Protein AF-0000000081272359 (afdb_homodimer)

Nearest PDB structures (foldseek):
  4ofw-assembly1_C  TM=9.952E-01  e=8.991E-30  Arabidopsis thaliana
  3uk7-assembly1_C  TM=9.956E-01  e=1.463E-28  Arabidopsis thaliana
  4ogg-assembly1_B  TM=9.870E-01  e=1.289E-28  Arabidopsis thaliana
  3l18-assembly1_B  TM=9.628E-01  e=2.302E-19  Thermococcus onnurineus NA1
  1oi4-assembly1_A  TM=9.098E-01  e=9.699E-18  Escherichia coli K-12

InterPro domains:
  IPR002818 DJ-1/PfpI [PF01965] (3-184)
  IPR006286 Deglycase PfpI-like [PS51276] (3-187)
  IPR006286 Deglycase PfpI-like [PTHR42733] (2-190)
  IPR006286 Deglycase PfpI-like [TIGR01382] (4-186)
  IPR029062 Class I glutamine amidotransferase-like [G3DSA:3.40.50.880] (1-191)
  IPR029062 Class I glutamine amidotransferase-like [SSF52317] (3-187)

Foldseek 3Di:
DAFEEEEEFAAAFAQLQPPVLCVVSVVLPHHYFYEYPPDAQFDWHWYWHWADDPPPGTDTDTDDTDGGHHYPVPDDLVRGQEYEFGDGCGLVVQLVDVSLLVSLCVCLVVLGAYFYEARSVSNVLSSLNQADEEAEYAPVCCVSSVVSNHHYDDDDQQAWDDDRRYIYHHDSNVCVRRVVVNCVSVVHDDDD/DAFEEEEEFAAAFAQLQPPVLCVVSVVLPHHYFYEYPPDAQFDWHWYWHWADDPPPGTDTDTDDTDGGHHYPVPDDLVRGQEYEFGDGCGLVVQLVDVSLLVSLCVCLVVLGAYFYEARSVSNVLSSLNQADEEAEYAPVCCVSSVVSNHHYDDDDQQAWDDTRRYIYHYDSNVCVRRVVVNCVSVVHDDDD

Radius of gyration: 20.38 Å; Cα contacts (8 Å, |Δi|>4): 996; chains: 2; bounding box: 38×57×43 Å

Secondary structure (DSSP, 8-state):
---EEEEE--TTEEHHHHHHHHHHHHHTT-EEEEE-TT--TT-EEEEEEEE-SSSSS-EEEEEEEEE--S-GGG--GGG-SEEEE--BSHHHHHTT-HHHHHHHHHHHHHT--EEEETTHHHHHHHHT--TT-EE---GGGHHHHHHTT-EE----TT--EEETTEEEESSGGGHHHHHHHHHHHHT-EEE-/---EEEEE--TTEEHHHHHHHHHHHHHTT-EEEEE-TT--TT-EEEEEEEE-SSSSS-EEEEEEEEE--S-GGG--GGG-SEEEE--BSHHHHHTT-HHHHHHHHHHHHHT--EEEETTHHHHHHHHT--TT-EE---GGGHHHHHHTT-EE----TT--EEETTEEEESSGGGHHHHHHHHHHHHT-EEE-

Structure (mmCIF, N/CA/C/O backbone):
data_AF-0000000081272359-model_v1
#
loop_
_entity.id
_entity.type
_entity.pdbx_description
1 polymer 'DJ-1/PfpI family protein'
#
loop_
_atom_site.group_PDB
_atom_site.id
_atom_site.type_symbol
_atom_site.label_atom_id
_atom_site.label_alt_id
_atom_site.label_comp_id
_atom_site.label_asym_id
_atom_site.label_entity_id
_atom_site.label_seq_id
_atom_site.pdbx_PDB_ins_code
_atom_site.Cartn_x
_atom_site.Cartn_y
_atom_site.Cartn_z
_atom_site.occupancy
_atom_site.B_iso_or_equiv
_atom_site.auth_seq_id
_atom_site.auth_comp_id
_atom_site.auth_asym_id
_atom_site.auth_atom_id
_atom_site.pdbx_PDB_model_num
ATOM 1 N N . MET A 1 1 ? -7.152 0.844 -22.047 1 91.81 1 MET A N 1
ATOM 2 C CA . MET A 1 1 ? -8.305 0.863 -21.156 1 91.81 1 MET A CA 1
ATOM 3 C C . MET A 1 1 ? -7.922 0.349 -19.766 1 91.81 1 MET A C 1
ATOM 5 O O . MET A 1 1 ? -7.027 -0.489 -19.641 1 91.81 1 MET A O 1
ATOM 9 N N . ALA A 1 2 ? -8.547 0.846 -18.766 1 96.69 2 ALA A N 1
ATOM 10 C CA . ALA A 1 2 ? -8.375 0.302 -17.406 1 96.69 2 ALA A CA 1
ATOM 11 C C . ALA A 1 2 ? -8.68 -1.193 -17.391 1 96.69 2 ALA A C 1
ATOM 13 O O . ALA A 1 2 ? -9.516 -1.679 -18.141 1 96.69 2 ALA A O 1
ATOM 14 N N . LYS A 1 3 ? -8.023 -1.953 -16.578 1 98.75 3 LYS A N 1
ATOM 15 C CA . LYS A 1 3 ? -8.102 -3.41 -16.547 1 98.75 3 LYS A CA 1
ATOM 16 C C . LYS A 1 3 ? -8.914 -3.887 -15.336 1 98.75 3 LYS A C 1
ATOM 18 O O . LYS A 1 3 ? -9.07 -3.156 -14.359 1 98.75 3 LYS A O 1
ATOM 23 N N . LYS A 1 4 ? -9.5 -5.016 -15.508 1 98.88 4 LYS A N 1
ATOM 24 C CA . LYS A 1 4 ? -10.094 -5.762 -14.406 1 98.88 4 LYS A CA 1
ATOM 25 C C . LYS A 1 4 ? -9.148 -6.859 -13.914 1 98.88 4 LYS A C 1
ATOM 27 O O . LYS A 1 4 ? -8.844 -7.797 -14.664 1 98.88 4 LYS A O 1
ATOM 32 N N . ILE A 1 5 ? -8.703 -6.73 -12.672 1 98.94 5 ILE A N 1
ATOM 33 C CA . ILE A 1 5 ? -7.641 -7.57 -12.125 1 98.94 5 ILE A CA 1
ATOM 34 C C . ILE A 1 5 ? -8.195 -8.438 -10.992 1 98.94 5 ILE A C 1
ATOM 36 O O . ILE A 1 5 ? -8.906 -7.938 -10.117 1 98.94 5 ILE A O 1
ATOM 40 N N . LEU A 1 6 ? -7.961 -9.711 -11.07 1 98.94 6 LEU A N 1
ATOM 41 C CA . LEU A 1 6 ? -8.312 -10.633 -10 1 98.94 6 LEU A CA 1
ATOM 42 C C . LEU A 1 6 ? -7.141 -10.828 -9.047 1 98.94 6 LEU A C 1
ATOM 44 O O . LEU A 1 6 ? -6 -10.992 -9.484 1 98.94 6 LEU A O 1
ATOM 48 N N . MET A 1 7 ? -7.406 -10.75 -7.789 1 99 7 MET A N 1
ATOM 49 C CA . MET A 1 7 ? -6.418 -11.039 -6.754 1 99 7 MET A CA 1
ATOM 50 C C . MET A 1 7 ? -6.855 -12.227 -5.898 1 99 7 MET A C 1
ATOM 52 O O . MET A 1 7 ? -7.961 -12.234 -5.359 1 99 7 MET A O 1
ATOM 56 N N . LEU A 1 8 ? -6.008 -13.227 -5.793 1 98.94 8 LEU A N 1
ATOM 57 C CA . LEU A 1 8 ? -6.285 -14.398 -4.961 1 98.94 8 LEU A CA 1
ATOM 58 C C . LEU A 1 8 ? -5.66 -14.242 -3.578 1 98.94 8 LEU A C 1
ATOM 60 O O . LEU A 1 8 ? -4.438 -14.117 -3.455 1 98.94 8 LEU A O 1
ATOM 64 N N . VAL A 1 9 ? -6.531 -14.266 -2.562 1 98.94 9 VAL A N 1
ATOM 65 C CA . VAL A 1 9 ? -6.031 -14.086 -1.203 1 98.94 9 VAL A CA 1
ATOM 66 C C . VAL A 1 9 ? -6.625 -15.156 -0.288 1 98.94 9 VAL A C 1
ATOM 68 O O . VAL A 1 9 ? -7.523 -15.898 -0.691 1 98.94 9 VAL A O 1
ATOM 71 N N . GLY A 1 10 ? -6.113 -15.328 0.835 1 98.81 10 GLY A N 1
ATOM 72 C CA . GLY A 1 10 ? -6.555 -16.203 1.905 1 98.81 10 GLY A CA 1
ATOM 73 C C . GLY A 1 10 ? -6.023 -15.805 3.268 1 98.81 10 GLY A C 1
ATOM 74 O O . GLY A 1 10 ? -5.262 -14.844 3.383 1 98.81 10 GLY A O 1
ATOM 75 N N . ASP A 1 11 ? -6.449 -16.5 4.301 1 98.62 11 ASP A N 1
ATOM 76 C CA . ASP A 1 11 ? -5.992 -16.203 5.652 1 98.62 11 ASP A CA 1
ATOM 77 C C . ASP A 1 11 ? -4.473 -16.281 5.75 1 98.62 11 ASP A C 1
ATOM 79 O O . ASP A 1 11 ? -3.855 -17.219 5.23 1 98.62 11 ASP A O 1
ATOM 83 N N . TYR A 1 12 ? -3.904 -15.164 6.348 1 98.5 12 TYR A N 1
ATOM 84 C CA . TYR A 1 12 ? -2.488 -14.992 6.656 1 98.5 12 TYR A CA 1
ATOM 85 C C . TYR A 1 12 ? -1.688 -14.695 5.391 1 98.5 12 TYR A C 1
ATOM 87 O O . TYR A 1 12 ? -0.512 -15.055 5.297 1 98.5 12 TYR A O 1
ATOM 95 N N . VAL A 1 13 ? -2.426 -14.188 4.375 1 98.88 13 VAL A N 1
ATOM 96 C CA . VAL A 1 13 ? -1.701 -13.422 3.369 1 98.88 13 VAL A CA 1
ATOM 97 C C . VAL A 1 13 ? -0.883 -12.32 4.043 1 98.88 13 VAL A C 1
ATOM 99 O O . VAL A 1 13 ? -1.286 -11.789 5.078 1 98.88 13 VAL A O 1
ATOM 102 N N . GLU A 1 14 ? 0.296 -12.102 3.512 1 98.88 14 GLU A N 1
ATOM 103 C CA . GLU A 1 14 ? 1.119 -11.055 4.105 1 98.88 14 GLU A CA 1
ATOM 104 C C . GLU A 1 14 ? 0.444 -9.688 3.988 1 98.88 14 GLU A C 1
ATOM 106 O O . GLU A 1 14 ? -0.062 -9.336 2.922 1 98.88 14 GLU A O 1
ATOM 111 N N . ASP A 1 15 ? 0.376 -8.914 5.02 1 98.88 15 ASP A N 1
ATOM 112 C CA . ASP A 1 15 ? -0.419 -7.707 5.219 1 98.88 15 ASP A CA 1
ATOM 113 C C . ASP A 1 15 ? -0.101 -6.656 4.156 1 98.88 15 ASP A C 1
ATOM 115 O O . ASP A 1 15 ? -1.003 -6.156 3.48 1 98.88 15 ASP A O 1
ATOM 119 N N . TYR A 1 16 ? 1.192 -6.297 3.855 1 98.94 16 TYR A N 1
ATOM 120 C CA . TYR A 1 16 ? 1.604 -5.336 2.834 1 98.94 16 TYR A CA 1
ATOM 121 C C . TYR A 1 16 ? 1.367 -5.895 1.437 1 98.94 16 TYR A C 1
ATOM 123 O O . TYR A 1 16 ? 0.976 -5.16 0.526 1 98.94 16 TYR A O 1
ATOM 131 N N . GLU A 1 17 ? 1.537 -7.191 1.298 1 98.94 17 GLU A N 1
ATOM 132 C CA . GLU A 1 17 ? 1.535 -7.789 -0.033 1 98.94 17 GLU A CA 1
ATOM 133 C C . GLU A 1 17 ? 0.117 -7.895 -0.588 1 98.94 17 GLU A C 1
ATOM 135 O O . GLU A 1 17 ? -0.071 -8.094 -1.79 1 98.94 17 GLU A O 1
ATOM 140 N N . VAL A 1 18 ? -0.847 -7.766 0.303 1 98.88 18 VAL A N 1
ATOM 141 C CA . VAL A 1 18 ? -2.217 -7.707 -0.197 1 98.88 18 VAL A CA 1
ATOM 142 C C . VAL A 1 18 ? -2.643 -6.25 -0.365 1 98.88 18 VAL A C 1
ATOM 144 O O . VAL A 1 18 ? -3.139 -5.859 -1.425 1 98.88 18 VAL A O 1
ATOM 147 N N . MET A 1 19 ? -2.389 -5.398 0.564 1 98.94 19 MET A N 1
ATOM 148 C CA . MET A 1 19 ? -3.027 -4.082 0.594 1 98.94 19 MET A CA 1
ATOM 149 C C . MET A 1 19 ? -2.336 -3.121 -0.364 1 98.94 19 MET A C 1
ATOM 151 O O . MET A 1 19 ? -2.996 -2.338 -1.051 1 98.94 19 MET A O 1
ATOM 155 N N . VAL A 1 20 ? -0.962 -3.133 -0.425 1 98.94 20 VAL A N 1
ATOM 156 C CA . VAL A 1 20 ? -0.25 -2.18 -1.271 1 98.94 20 VAL A CA 1
ATOM 157 C C . VAL A 1 20 ? -0.66 -2.377 -2.729 1 98.94 20 VAL A C 1
ATOM 159 O O . VAL A 1 20 ? -1.164 -1.452 -3.369 1 98.94 20 VAL A O 1
ATOM 162 N N . PRO A 1 21 ? -0.559 -3.596 -3.27 1 98.94 21 PRO A N 1
ATOM 163 C CA . PRO A 1 21 ? -0.977 -3.738 -4.664 1 98.94 21 PRO A CA 1
ATOM 164 C C . PRO A 1 21 ? -2.479 -3.533 -4.855 1 98.94 21 PRO A C 1
ATOM 166 O O . PRO A 1 21 ? -2.906 -2.994 -5.879 1 98.94 21 PRO A O 1
ATOM 169 N N . PHE A 1 22 ? -3.32 -3.977 -3.883 1 98.94 22 PHE A N 1
ATOM 170 C CA . PHE A 1 22 ? -4.766 -3.814 -3.975 1 98.94 22 PHE A CA 1
ATOM 171 C C . PHE A 1 22 ? -5.137 -2.348 -4.164 1 98.94 22 PHE A C 1
ATOM 173 O O . PHE A 1 22 ? -5.863 -2.002 -5.098 1 98.94 22 PHE A O 1
ATOM 180 N N . GLN A 1 23 ? -4.527 -1.466 -3.424 1 98.94 23 GLN A N 1
ATOM 181 C CA . GLN A 1 23 ? -4.945 -0.068 -3.447 1 98.94 23 GLN A CA 1
ATOM 182 C C . GLN A 1 23 ? -4.133 0.731 -4.461 1 98.94 23 GLN A C 1
ATOM 184 O O . GLN A 1 23 ? -4.648 1.663 -5.082 1 98.94 23 GLN A O 1
ATOM 189 N N . ALA A 1 24 ? -2.848 0.36 -4.688 1 98.94 24 ALA A N 1
ATOM 190 C CA . ALA A 1 24 ? -2.029 1.065 -5.668 1 98.94 24 ALA A CA 1
ATOM 191 C C . ALA A 1 24 ? -2.596 0.896 -7.078 1 98.94 24 ALA A C 1
ATOM 193 O O . ALA A 1 24 ? -2.596 1.841 -7.871 1 98.94 24 ALA A O 1
ATOM 194 N N . LEU A 1 25 ? -3.066 -0.344 -7.367 1 98.94 25 LEU A N 1
ATOM 195 C CA . LEU A 1 25 ? -3.641 -0.593 -8.68 1 98.94 25 LEU A CA 1
ATOM 196 C C . LEU A 1 25 ? -4.965 0.143 -8.844 1 98.94 25 LEU A C 1
ATOM 198 O O . LEU A 1 25 ? -5.281 0.629 -9.938 1 98.94 25 LEU A O 1
ATOM 202 N N . GLN A 1 26 ? -5.758 0.267 -7.773 1 98.88 26 GLN A N 1
ATOM 203 C CA . GLN A 1 26 ? -6.992 1.041 -7.809 1 98.88 26 GLN A CA 1
ATOM 204 C C . GLN A 1 26 ? -6.703 2.531 -7.969 1 98.88 26 GLN A C 1
ATOM 206 O O . GLN A 1 26 ? -7.43 3.238 -8.672 1 98.88 26 GLN A O 1
ATOM 211 N N . MET A 1 27 ? -5.633 2.988 -7.332 1 98.75 27 MET A N 1
ATOM 212 C CA . MET A 1 27 ? -5.207 4.383 -7.402 1 98.75 27 MET A CA 1
ATOM 213 C C . MET A 1 27 ? -5.004 4.816 -8.852 1 98.75 27 MET A C 1
ATOM 215 O O . MET A 1 27 ? -5.348 5.941 -9.219 1 98.75 27 MET A O 1
ATOM 219 N N . VAL A 1 28 ? -4.492 3.867 -9.664 1 98.62 28 VAL A N 1
ATOM 220 C CA . VAL A 1 28 ? -4.148 4.238 -11.031 1 98.62 28 VAL A CA 1
ATOM 221 C C . VAL A 1 28 ? -5.289 3.865 -11.977 1 98.62 28 VAL A C 1
ATOM 223 O O . VAL A 1 28 ? -5.109 3.822 -13.195 1 98.62 28 VAL A O 1
ATOM 226 N N . GLY A 1 29 ? -6.418 3.434 -11.445 1 98.5 29 GLY A N 1
ATOM 227 C CA . GLY A 1 29 ? -7.629 3.404 -12.25 1 98.5 29 GLY A CA 1
ATOM 228 C C . GLY A 1 29 ? -8.078 1.998 -12.602 1 98.5 29 GLY A C 1
ATOM 229 O O . GLY A 1 29 ? -9.094 1.815 -13.266 1 98.5 29 GLY A O 1
ATOM 230 N N . HIS A 1 30 ? -7.344 0.942 -12.195 1 98.94 30 HIS A N 1
ATOM 231 C CA . HIS A 1 30 ? -7.773 -0.427 -12.453 1 98.94 30 HIS A CA 1
ATOM 232 C C . HIS A 1 30 ? -8.82 -0.876 -11.438 1 98.94 30 HIS A C 1
ATOM 234 O O . HIS A 1 30 ? -8.906 -0.314 -10.344 1 98.94 30 HIS A O 1
ATOM 240 N N . THR A 1 31 ? -9.672 -1.773 -11.875 1 98.81 31 THR A N 1
ATOM 241 C CA . THR A 1 31 ? -10.562 -2.475 -10.961 1 98.81 31 THR A CA 1
ATOM 242 C C . THR A 1 31 ? -9.891 -3.727 -10.406 1 98.81 31 THR A C 1
ATOM 244 O O . THR A 1 31 ? -9.312 -4.516 -11.156 1 98.81 31 THR A O 1
ATOM 247 N N . VAL A 1 32 ? -9.867 -3.859 -9.078 1 98.94 32 VAL A N 1
ATOM 248 C CA . VAL A 1 32 ? -9.273 -5.031 -8.445 1 98.94 32 VAL A CA 1
ATOM 249 C C . VAL A 1 32 ? -10.32 -5.766 -7.617 1 98.94 32 VAL A C 1
ATOM 251 O O . VAL A 1 32 ? -10.906 -5.191 -6.695 1 98.94 32 VAL A O 1
ATOM 254 N N . HIS A 1 33 ? -10.594 -6.98 -7.957 1 98.94 33 HIS A N 1
ATOM 255 C CA . HIS A 1 33 ? -11.414 -7.871 -7.148 1 98.94 33 HIS A CA 1
ATOM 256 C C . HIS A 1 33 ? -10.555 -8.867 -6.379 1 98.94 33 HIS A C 1
ATOM 258 O O . HIS A 1 33 ? -9.867 -9.695 -6.98 1 98.94 33 HIS A O 1
ATOM 264 N N . ALA A 1 34 ? -10.609 -8.75 -5.062 1 98.94 34 ALA A N 1
ATOM 265 C CA . ALA A 1 34 ? -9.938 -9.703 -4.18 1 98.94 34 ALA A CA 1
ATOM 266 C C . ALA A 1 34 ? -10.914 -10.781 -3.695 1 98.94 34 ALA A C 1
ATOM 268 O O . ALA A 1 34 ? -11.969 -10.461 -3.139 1 98.94 34 ALA A O 1
ATOM 269 N N . VAL A 1 35 ? -10.5 -12.031 -3.908 1 98.94 35 VAL A N 1
ATOM 270 C CA . VAL A 1 35 ? -11.398 -13.117 -3.555 1 98.94 35 VAL A CA 1
ATOM 271 C C . VAL A 1 35 ? -10.648 -14.164 -2.734 1 98.94 35 VAL A C 1
ATOM 273 O O . VAL A 1 35 ? -9.43 -14.297 -2.852 1 98.94 35 VAL A O 1
ATOM 276 N N . CYS A 1 36 ? -11.32 -14.867 -1.923 1 98.88 36 CYS A N 1
ATOM 277 C CA . CYS A 1 36 ? -10.875 -15.977 -1.097 1 98.88 36 CYS A CA 1
ATOM 278 C C . CYS A 1 36 ? -11.867 -17.141 -1.168 1 98.88 36 CYS A C 1
ATOM 280 O O . CYS A 1 36 ? -13.07 -16.938 -1.027 1 98.88 36 CYS A O 1
ATOM 282 N N . PRO A 1 37 ? -11.336 -18.391 -1.403 1 98.69 37 PRO A N 1
ATOM 283 C CA . PRO A 1 37 ? -12.258 -19.516 -1.457 1 98.69 37 PRO A CA 1
ATOM 284 C C . PRO A 1 37 ? -13.211 -19.562 -0.262 1 98.69 37 PRO A C 1
ATOM 286 O O . PRO A 1 37 ? -12.781 -19.375 0.879 1 98.69 37 PRO A O 1
ATOM 289 N N . ASP A 1 38 ? -14.531 -19.719 -0.533 1 97.62 38 ASP A N 1
ATOM 290 C CA . ASP A 1 38 ? -15.609 -19.953 0.42 1 97.62 38 ASP A CA 1
ATOM 291 C C . ASP A 1 38 ? -15.914 -18.688 1.216 1 97.62 38 ASP A C 1
ATOM 293 O O . ASP A 1 38 ? -16.438 -18.75 2.324 1 97.62 38 ASP A O 1
ATOM 297 N N . LYS A 1 39 ? -15.461 -17.531 0.693 1 98.5 39 LYS A N 1
ATOM 298 C CA . LYS A 1 39 ? -15.852 -16.25 1.251 1 98.5 39 LYS A CA 1
ATOM 299 C C . LYS A 1 39 ? -16.688 -15.445 0.26 1 98.5 39 LYS A C 1
ATOM 301 O O . LYS A 1 39 ? -16.531 -15.594 -0.954 1 98.5 39 LYS A O 1
ATOM 306 N N . GLN A 1 40 ? -17.547 -14.625 0.833 1 98.62 40 GLN A N 1
ATOM 307 C CA . GLN A 1 40 ? -18.391 -13.703 0.069 1 98.62 40 GLN A CA 1
ATOM 308 C C . GLN A 1 40 ? -17.891 -12.266 0.212 1 98.62 40 GLN A C 1
ATOM 310 O O . GLN A 1 40 ? -17.234 -11.93 1.199 1 98.62 40 GLN A O 1
ATOM 315 N N . ALA A 1 41 ? -18.281 -11.5 -0.829 1 98.62 41 ALA A N 1
ATOM 316 C CA . ALA A 1 41 ? -17.969 -10.078 -0.739 1 98.62 41 ALA A CA 1
ATOM 317 C C . ALA A 1 41 ? -18.391 -9.508 0.615 1 98.62 41 ALA A C 1
ATOM 319 O O . ALA A 1 41 ? -19.484 -9.797 1.104 1 98.62 41 ALA A O 1
ATOM 320 N N . GLY A 1 42 ? -17.516 -8.781 1.25 1 98.38 42 GLY A N 1
ATOM 321 C CA . GLY A 1 42 ? -17.844 -8.164 2.527 1 98.38 42 GLY A CA 1
ATOM 322 C C . GLY A 1 42 ? -17.297 -8.938 3.715 1 98.38 42 GLY A C 1
ATOM 323 O O . GLY A 1 42 ? -17.203 -8.398 4.824 1 98.38 42 GLY A O 1
ATOM 324 N N . GLU A 1 43 ? -16.891 -10.234 3.529 1 98.56 43 GLU A N 1
ATOM 325 C CA . GLU A 1 43 ? -16.25 -11.008 4.602 1 98.56 43 GLU A CA 1
ATOM 326 C C . GLU A 1 43 ? -14.766 -10.711 4.688 1 98.56 43 GLU A C 1
ATOM 328 O O . GLU A 1 43 ? -14.164 -10.227 3.725 1 98.56 43 GLU A O 1
ATOM 333 N N . SER A 1 44 ? -14.156 -10.977 5.832 1 98.19 44 SER A N 1
ATOM 334 C CA . SER A 1 44 ? -12.758 -10.609 6.031 1 98.19 44 SER A CA 1
ATOM 335 C C . SER A 1 44 ? -11.883 -11.844 6.207 1 98.19 44 SER A C 1
ATOM 337 O O . SER A 1 44 ? -12.383 -12.922 6.539 1 98.19 44 SER A O 1
ATOM 339 N N . ILE A 1 45 ? -10.664 -11.703 5.883 1 98.56 45 ILE A N 1
ATOM 340 C CA . ILE A 1 45 ? -9.633 -12.688 6.184 1 98.56 45 ILE A CA 1
ATOM 341 C C . ILE A 1 45 ? -8.586 -12.078 7.109 1 98.56 45 ILE A C 1
ATOM 343 O O . ILE A 1 45 ? -8.453 -10.852 7.18 1 98.56 45 ILE A O 1
ATOM 347 N N . ALA A 1 46 ? -7.848 -12.922 7.863 1 98.31 46 ALA A N 1
ATOM 348 C CA . ALA A 1 46 ? -6.715 -12.492 8.68 1 98.31 46 ALA A CA 1
ATOM 349 C C . ALA A 1 46 ? -5.473 -12.273 7.824 1 98.31 46 ALA A C 1
ATOM 351 O O . ALA A 1 46 ? -5.219 -13.031 6.883 1 98.31 46 ALA A O 1
ATOM 352 N N . THR A 1 47 ? -4.711 -11.227 8.086 1 98.75 47 THR A N 1
ATOM 353 C CA . THR A 1 47 ? -3.412 -11.047 7.445 1 98.75 47 THR A CA 1
ATOM 354 C C . THR A 1 47 ? -2.279 -11.242 8.445 1 98.75 47 THR A C 1
ATOM 356 O O . THR A 1 47 ? -2.521 -11.352 9.648 1 98.75 47 THR A O 1
ATOM 359 N N . ALA A 1 48 ? -1.101 -11.375 7.918 1 98.56 48 ALA A N 1
ATOM 360 C CA . ALA A 1 48 ? 0.078 -11.586 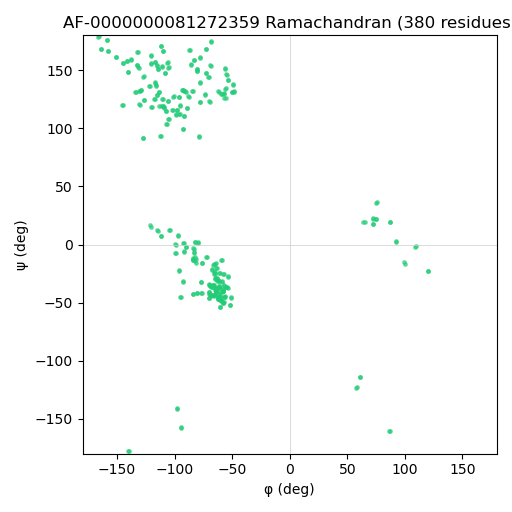8.758 1 98.56 48 ALA A CA 1
ATOM 361 C C . ALA A 1 48 ? 1.116 -10.492 8.523 1 98.56 48 ALA A C 1
ATOM 363 O O . ALA A 1 48 ? 1.364 -10.094 7.383 1 98.56 48 ALA A O 1
ATOM 364 N N . VAL A 1 49 ? 1.693 -10 9.633 1 98.56 49 VAL A N 1
ATOM 365 C CA . VAL A 1 49 ? 2.857 -9.117 9.586 1 98.56 49 VAL A CA 1
ATOM 366 C C . VAL A 1 49 ? 4.137 -9.945 9.672 1 98.56 49 VAL A C 1
ATOM 368 O O . VAL A 1 49 ? 4.434 -10.539 10.711 1 98.56 49 VAL A O 1
ATOM 371 N N . HIS A 1 50 ? 4.859 -9.984 8.586 1 97.81 50 HIS A N 1
ATOM 372 C CA . HIS A 1 50 ? 6.145 -10.672 8.562 1 97.81 50 HIS A CA 1
ATOM 373 C C . HIS A 1 50 ? 7.301 -9.68 8.672 1 97.81 50 HIS A C 1
ATOM 375 O O . HIS A 1 50 ? 7.344 -8.688 7.938 1 97.81 50 HIS A O 1
ATOM 381 N N . ASP A 1 51 ? 8.172 -9.922 9.625 1 96.31 51 ASP A N 1
ATOM 382 C CA . ASP A 1 51 ? 9.328 -9.062 9.844 1 96.31 51 ASP A CA 1
ATOM 383 C C . ASP A 1 51 ? 10.562 -9.883 10.219 1 96.31 51 ASP A C 1
ATOM 385 O O . ASP A 1 51 ? 10.438 -11.031 10.648 1 96.31 51 ASP A O 1
ATOM 389 N N . PHE A 1 52 ? 11.656 -9.258 9.984 1 94.06 52 PHE A N 1
ATOM 390 C CA . PHE A 1 52 ? 12.922 -9.883 10.367 1 94.06 52 PHE A CA 1
ATOM 391 C C . PHE A 1 52 ? 13.492 -9.227 11.617 1 94.06 52 PHE A C 1
ATOM 393 O O . PHE A 1 52 ? 14.008 -8.109 11.555 1 94.06 52 PHE A O 1
ATOM 400 N N . GLU A 1 53 ? 13.453 -9.883 12.688 1 93.19 53 GLU A N 1
ATOM 401 C CA . GLU A 1 53 ? 13.742 -9.305 13.992 1 93.19 53 GLU A CA 1
ATOM 402 C C . GLU A 1 53 ? 14.898 -10.031 14.68 1 93.19 53 GLU A C 1
ATOM 404 O O . GLU A 1 53 ? 15 -10.031 15.906 1 93.19 53 GLU A O 1
ATOM 409 N N . GLY A 1 54 ? 15.633 -10.781 13.883 1 92.94 54 GLY A N 1
ATOM 410 C CA . GLY A 1 54 ? 16.859 -11.352 14.43 1 92.94 54 GLY A CA 1
ATOM 411 C C . GLY A 1 54 ? 16.875 -12.867 14.398 1 92.94 54 GLY A C 1
ATOM 412 O O . GLY A 1 54 ? 17.938 -13.484 14.531 1 92.94 54 GLY A O 1
ATOM 413 N N . ALA A 1 55 ? 15.672 -13.555 14.344 1 95.44 55 ALA A N 1
ATOM 414 C CA . ALA A 1 55 ? 15.625 -15.008 14.203 1 95.44 55 ALA A CA 1
ATOM 415 C C . ALA A 1 55 ? 16.109 -15.438 12.828 1 95.44 55 ALA A C 1
ATOM 417 O O . ALA A 1 55 ? 16.359 -14.602 11.953 1 95.44 55 ALA A O 1
ATOM 418 N N . GLN A 1 56 ? 16.25 -16.734 12.555 1 95.25 56 GLN A N 1
ATOM 419 C CA . GLN A 1 56 ? 16.734 -17.281 11.297 1 95.25 56 GLN A CA 1
ATOM 420 C C . GLN A 1 56 ? 15.789 -16.969 10.148 1 95.25 56 GLN A C 1
ATOM 422 O O . GLN A 1 56 ? 16.203 -16.891 8.992 1 95.25 56 GLN A O 1
ATOM 427 N N . THR A 1 57 ? 14.57 -16.734 10.516 1 94.69 57 THR A N 1
ATOM 428 C CA . THR A 1 57 ? 13.531 -16.391 9.547 1 94.69 57 THR A CA 1
ATOM 429 C C . THR A 1 57 ? 12.617 -15.305 10.109 1 94.69 57 THR A C 1
ATOM 431 O O . THR A 1 57 ? 12.922 -14.703 11.141 1 94.69 57 THR A O 1
ATOM 434 N N . TYR A 1 58 ? 11.641 -14.945 9.375 1 96.06 58 TYR A N 1
ATOM 435 C CA . TYR A 1 58 ? 10.773 -13.828 9.75 1 96.06 58 TYR A CA 1
ATOM 436 C C . TYR A 1 58 ? 9.859 -14.211 10.906 1 96.06 58 TYR A C 1
ATOM 438 O O . TYR A 1 58 ? 9.508 -15.383 11.062 1 96.06 58 TYR A O 1
ATOM 446 N N . SER A 1 59 ? 9.539 -13.281 11.742 1 96.69 59 SER A N 1
ATOM 447 C CA . SER A 1 59 ? 8.453 -13.398 12.711 1 96.69 59 SER A CA 1
ATOM 448 C C . SER A 1 59 ? 7.098 -13.188 12.047 1 96.69 59 SER A C 1
ATOM 450 O O . SER A 1 59 ? 7.023 -12.672 10.93 1 96.69 59 SER A O 1
ATOM 452 N N . GLU A 1 60 ? 6.023 -13.664 12.711 1 96.88 60 GLU A N 1
ATOM 453 C CA . GLU A 1 60 ? 4.656 -13.469 12.234 1 96.88 60 GLU A CA 1
ATOM 454 C C . GLU A 1 60 ? 3.758 -12.93 13.344 1 96.88 60 GLU A C 1
ATOM 456 O O . GLU A 1 60 ? 3.701 -13.492 14.438 1 96.88 60 GLU A O 1
ATOM 461 N N . LYS A 1 61 ? 3.172 -11.766 13.141 1 97.44 61 LYS A N 1
ATOM 462 C CA . LYS A 1 61 ? 2.193 -11.156 14.039 1 97.44 61 LYS A CA 1
ATOM 463 C C . LYS A 1 61 ? 0.863 -10.93 13.328 1 97.44 61 LYS A C 1
ATOM 465 O O . LYS A 1 61 ? 0.809 -10.898 12.094 1 97.44 61 LYS A O 1
ATOM 470 N N . PRO A 1 62 ? -0.249 -10.852 14.094 1 97.5 62 PRO A N 1
ATOM 471 C CA . PRO A 1 62 ? -1.521 -10.523 13.445 1 97.5 62 PRO A CA 1
ATOM 472 C C . PRO A 1 62 ? -1.49 -9.172 12.734 1 97.5 62 PRO A C 1
ATOM 474 O O . PRO A 1 62 ? -0.991 -8.188 13.289 1 97.5 62 PRO A O 1
ATOM 477 N N . GLY A 1 63 ? -1.908 -9.156 11.461 1 98.19 63 GLY A N 1
ATOM 478 C CA . GLY A 1 63 ? -2.084 -7.91 10.727 1 98.19 63 GLY A CA 1
ATOM 479 C C . GLY A 1 63 ? -3.508 -7.391 10.773 1 98.19 63 GLY A C 1
ATOM 480 O O . GLY A 1 63 ? -4.227 -7.613 11.742 1 98.19 63 GLY A O 1
ATOM 481 N N . HIS A 1 64 ? -3.893 -6.578 9.828 1 98.56 64 HIS A N 1
ATOM 482 C CA . HIS A 1 64 ? -5.254 -6.078 9.68 1 98.56 64 HIS A CA 1
ATOM 483 C C . HIS A 1 64 ? -6.207 -7.191 9.258 1 98.56 64 HIS A C 1
ATOM 485 O O . HIS A 1 64 ? -5.781 -8.188 8.664 1 98.56 64 HIS A O 1
ATOM 491 N N . ARG A 1 65 ? -7.461 -6.996 9.609 1 98 65 ARG A N 1
ATOM 492 C CA . ARG A 1 65 ? -8.469 -7.73 8.844 1 98 65 ARG A CA 1
ATOM 493 C C . ARG A 1 65 ? -8.648 -7.129 7.457 1 98 65 ARG A C 1
ATOM 495 O O . ARG A 1 65 ? -8.758 -5.91 7.312 1 98 65 ARG A O 1
ATOM 502 N N . PHE A 1 66 ? -8.57 -7.965 6.492 1 98.62 66 PHE A N 1
ATOM 503 C CA . PHE A 1 66 ? -8.766 -7.531 5.113 1 98.62 66 PHE A CA 1
ATOM 504 C C . PHE A 1 66 ? -10.125 -7.977 4.594 1 98.62 66 PHE A C 1
ATOM 50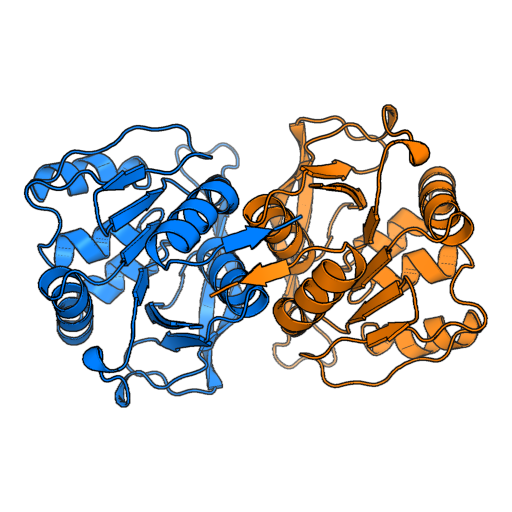6 O O . PHE A 1 66 ? -10.438 -9.172 4.602 1 98.62 66 PHE A O 1
ATOM 513 N N . THR A 1 67 ? -10.938 -7.055 4.141 1 98.44 67 THR A N 1
ATOM 514 C CA . THR A 1 67 ? -12.266 -7.352 3.617 1 98.44 67 THR A CA 1
ATOM 515 C C . THR A 1 67 ? -12.203 -7.641 2.119 1 98.44 67 THR A C 1
ATOM 517 O O . THR A 1 67 ? -11.797 -6.785 1.331 1 98.44 67 THR A O 1
ATOM 520 N N . VAL A 1 68 ? -12.586 -8.898 1.734 1 98.81 68 VAL A N 1
ATOM 521 C CA . VAL A 1 68 ? -12.664 -9.203 0.309 1 98.81 68 VAL A CA 1
ATOM 522 C C . VAL A 1 68 ? -13.844 -8.461 -0.318 1 98.81 68 VAL A C 1
ATOM 524 O O . VAL A 1 68 ? -14.898 -8.336 0.301 1 98.81 68 VAL A O 1
ATOM 527 N N . ASN A 1 69 ? -13.672 -8.008 -1.579 1 98.81 69 ASN A N 1
ATOM 528 C CA . ASN A 1 69 ? -14.68 -7.141 -2.174 1 98.81 69 ASN A CA 1
ATOM 529 C C . ASN A 1 69 ? -15.414 -7.84 -3.314 1 98.81 69 ASN A C 1
ATOM 531 O O . ASN A 1 69 ? -16.141 -7.195 -4.082 1 98.81 69 ASN A O 1
ATOM 535 N N . ALA A 1 70 ? -15.188 -9.078 -3.525 1 98.81 70 ALA A N 1
ATOM 536 C CA . ALA A 1 70 ? -15.891 -9.938 -4.477 1 98.81 70 ALA A CA 1
ATOM 537 C C . ALA A 1 70 ? -16.031 -11.359 -3.938 1 98.81 70 ALA A C 1
ATOM 539 O O . ALA A 1 70 ? -15.258 -11.773 -3.064 1 98.81 70 ALA A O 1
ATOM 540 N N . SER A 1 71 ? -17.016 -12.094 -4.434 1 98.88 71 SER A N 1
ATOM 541 C CA . SER A 1 71 ? -17.281 -13.461 -3.988 1 98.88 71 SER A CA 1
ATOM 542 C C . SER A 1 71 ? -16.547 -14.477 -4.859 1 98.88 71 SER A C 1
ATOM 544 O O . SER A 1 71 ? -16.625 -14.422 -6.086 1 98.88 71 SER A O 1
ATOM 546 N N . PHE A 1 72 ? -15.898 -15.375 -4.203 1 98.81 72 PHE A N 1
ATOM 547 C CA . PHE A 1 72 ? -15.141 -16.391 -4.934 1 98.81 72 PHE A CA 1
ATOM 548 C C . PHE A 1 72 ? -16.047 -17.172 -5.871 1 98.81 72 PHE A C 1
ATOM 550 O O . PHE A 1 72 ? -15.68 -17.453 -7.016 1 98.81 72 PHE A O 1
ATOM 557 N N . ALA A 1 73 ? -17.234 -17.469 -5.414 1 98.19 73 ALA A N 1
ATOM 558 C CA . ALA A 1 73 ? -18.172 -18.328 -6.145 1 98.19 73 ALA A CA 1
ATOM 559 C C . ALA A 1 73 ? -18.625 -17.656 -7.438 1 98.19 73 ALA A C 1
ATOM 561 O O . ALA A 1 73 ? -19.109 -18.344 -8.352 1 98.19 73 ALA A O 1
ATOM 562 N N . ASP A 1 74 ? -18.422 -16.375 -7.523 1 98.25 74 ASP A N 1
ATOM 563 C CA . ASP A 1 74 ? -18.953 -15.625 -8.664 1 98.25 74 ASP A CA 1
ATOM 564 C C . ASP A 1 74 ? -17.859 -15.375 -9.703 1 98.25 74 ASP A C 1
ATOM 566 O O . ASP A 1 74 ? -18.109 -14.766 -10.742 1 98.25 74 ASP A O 1
ATOM 570 N N . VAL A 1 75 ? -16.672 -15.812 -9.508 1 97.88 75 VAL A N 1
ATOM 571 C CA . VAL A 1 75 ? -15.531 -15.477 -10.352 1 97.88 75 VAL A CA 1
ATOM 572 C C . VAL A 1 75 ? -15.586 -16.297 -11.641 1 97.88 75 VAL A C 1
ATOM 574 O O . VAL A 1 75 ? -15.672 -17.531 -11.594 1 97.88 75 VAL A O 1
ATOM 577 N N . ASP A 1 76 ? -15.594 -15.609 -12.734 1 98.62 76 ASP A N 1
ATOM 578 C CA . ASP A 1 76 ? -15.234 -16.141 -14.039 1 98.62 76 ASP A CA 1
ATOM 579 C C . ASP A 1 76 ? -13.875 -15.617 -14.5 1 98.62 76 ASP A C 1
ATOM 581 O O . ASP A 1 76 ? -13.766 -14.461 -14.914 1 98.62 76 ASP A O 1
ATOM 585 N N . PRO A 1 77 ? -12.852 -16.469 -14.414 1 98.56 77 PRO A N 1
ATOM 586 C CA . PRO A 1 77 ? -11.516 -15.977 -14.734 1 98.56 77 PRO A CA 1
ATOM 587 C C . PRO A 1 77 ? -11.445 -15.312 -16.109 1 98.56 77 PRO A C 1
ATOM 589 O O . PRO A 1 77 ? -10.648 -14.391 -16.312 1 98.56 77 PRO A O 1
ATOM 592 N N . ALA A 1 78 ? -12.25 -15.688 -17.016 1 98.62 78 ALA A N 1
ATOM 593 C CA . ALA A 1 78 ? -12.227 -15.141 -18.375 1 98.62 78 ALA A CA 1
ATOM 594 C C . ALA A 1 78 ? -12.641 -13.672 -18.375 1 98.62 78 ALA A C 1
ATOM 596 O O . ALA A 1 78 ? -12.328 -12.938 -19.328 1 98.62 78 ALA A O 1
ATOM 597 N N . ALA A 1 79 ? -13.336 -13.234 -17.391 1 98.69 79 ALA A N 1
ATOM 598 C CA . ALA A 1 79 ? -13.844 -11.867 -17.312 1 98.69 79 ALA A CA 1
ATOM 599 C C . ALA A 1 79 ? -12.773 -10.914 -16.781 1 98.69 79 ALA A C 1
ATOM 601 O O . ALA A 1 79 ? -12.992 -9.703 -16.734 1 98.69 79 ALA A O 1
ATOM 602 N N . TYR A 1 80 ? -11.633 -11.453 -16.422 1 98.88 80 TYR A N 1
ATOM 603 C CA . TYR A 1 80 ? -10.547 -10.641 -15.867 1 98.88 80 TYR A CA 1
ATOM 604 C C . TYR A 1 80 ? -9.383 -10.562 -16.844 1 98.88 80 TYR A C 1
ATOM 606 O O . TYR A 1 80 ? -9.148 -11.484 -17.625 1 98.88 80 TYR A O 1
ATOM 614 N N . ASP A 1 81 ? -8.641 -9.461 -16.719 1 98.88 81 ASP A N 1
ATOM 615 C CA . ASP A 1 81 ? -7.551 -9.188 -17.641 1 98.88 81 ASP A CA 1
ATOM 616 C C . ASP A 1 81 ? -6.211 -9.656 -17.078 1 98.88 81 ASP A C 1
ATOM 618 O O . ASP A 1 81 ? -5.254 -9.859 -17.828 1 98.88 81 ASP A O 1
ATOM 622 N N . ALA A 1 82 ? -6.133 -9.789 -15.773 1 98.94 82 ALA A N 1
ATOM 623 C CA . ALA A 1 82 ? -4.863 -10.102 -15.117 1 98.94 82 ALA A CA 1
ATOM 624 C C . ALA A 1 82 ? -5.098 -10.727 -13.742 1 98.94 82 ALA A C 1
ATOM 626 O O . ALA A 1 82 ? -6.215 -10.695 -13.227 1 98.94 82 ALA A O 1
ATOM 627 N N . LEU A 1 83 ? -4.004 -11.297 -13.211 1 99 83 LEU A N 1
ATOM 628 C CA . LEU A 1 83 ? -4.043 -12 -11.93 1 99 83 LEU A CA 1
ATOM 629 C C . LEU A 1 83 ? -2.922 -11.523 -11.016 1 99 83 LEU A C 1
ATOM 631 O O . LEU A 1 83 ? -1.784 -11.344 -11.453 1 99 83 LEU A O 1
ATOM 635 N N . VAL A 1 84 ? -3.256 -11.227 -9.781 1 99 84 VAL A N 1
ATOM 636 C CA . VAL A 1 84 ? -2.273 -10.93 -8.75 1 99 84 VAL A CA 1
ATOM 637 C C . VAL A 1 84 ? -2.297 -12.016 -7.684 1 99 84 VAL A C 1
ATOM 639 O O . VAL A 1 84 ? -3.365 -12.391 -7.191 1 99 84 VAL A O 1
ATOM 642 N N . VAL A 1 85 ? -1.128 -12.539 -7.316 1 98.94 85 VAL A N 1
ATOM 643 C CA . VAL A 1 85 ? -0.978 -13.625 -6.352 1 98.94 85 VAL A CA 1
ATOM 644 C C . VAL A 1 85 ? 0.022 -13.219 -5.27 1 98.94 85 VAL A C 1
ATOM 646 O O . VAL A 1 85 ? 1.218 -13.5 -5.383 1 98.94 85 VAL A O 1
ATOM 649 N N . PRO A 1 86 ? -0.438 -12.625 -4.168 1 98.94 86 PRO A N 1
ATOM 650 C CA . PRO A 1 86 ? 0.448 -12.25 -3.061 1 98.94 86 PRO A CA 1
ATOM 651 C C . PRO A 1 86 ? 0.938 -13.461 -2.268 1 98.94 86 PRO A C 1
ATOM 653 O O . PRO A 1 86 ? 0.458 -14.578 -2.477 1 98.94 86 PRO A O 1
ATOM 656 N N . GLY A 1 87 ? 1.915 -13.203 -1.428 1 98.81 87 GLY A N 1
ATOM 657 C CA . GLY A 1 87 ? 2.488 -14.258 -0.609 1 98.81 87 GLY A CA 1
ATOM 658 C C . GLY A 1 87 ? 1.924 -14.297 0.798 1 98.81 87 GLY A C 1
ATOM 659 O O . GLY A 1 87 ? 0.734 -14.047 1.003 1 98.81 87 GLY A O 1
ATOM 660 N N . GLY A 1 88 ? 2.754 -14.562 1.729 1 98.44 88 GLY A N 1
ATOM 661 C CA . GLY A 1 88 ? 2.352 -14.969 3.064 1 98.44 88 GLY A CA 1
ATOM 662 C C . GLY A 1 88 ? 2.139 -16.469 3.191 1 98.44 88 GLY A C 1
ATOM 663 O O . GLY A 1 88 ? 2.754 -17.25 2.463 1 98.44 88 GLY A O 1
ATOM 664 N N . ARG A 1 89 ? 1.424 -16.828 4.18 1 97.62 89 ARG A N 1
ATOM 665 C CA . ARG A 1 89 ? 1.188 -18.25 4.387 1 97.62 89 ARG A CA 1
ATOM 666 C C . ARG A 1 89 ? 0.023 -18.75 3.535 1 97.62 89 ARG A C 1
ATOM 668 O O . ARG A 1 89 ? -0.145 -19.953 3.344 1 97.62 89 ARG A O 1
ATOM 675 N N . ALA A 1 90 ? -0.745 -17.828 2.986 1 98.44 90 ALA A N 1
ATOM 676 C CA . ALA A 1 90 ? -2.004 -18.141 2.314 1 98.44 90 ALA A CA 1
ATOM 677 C C . ALA A 1 90 ? -1.78 -19.094 1.144 1 98.44 90 ALA A C 1
ATOM 679 O O . ALA A 1 90 ? -2.527 -20.047 0.97 1 98.44 90 ALA A O 1
ATOM 680 N N . PRO A 1 91 ? -0.694 -18.891 0.348 1 98.56 91 PRO A N 1
ATOM 681 C CA . PRO A 1 91 ? -0.536 -19.734 -0.832 1 98.56 91 PRO A CA 1
ATOM 682 C C . PRO A 1 91 ? -0.371 -21.219 -0.473 1 98.56 91 PRO A C 1
ATOM 684 O O . PRO A 1 91 ? -0.807 -22.094 -1.228 1 98.56 91 PRO A O 1
ATOM 687 N N . GLU A 1 92 ? 0.232 -21.484 0.706 1 96.94 92 GLU A N 1
ATOM 688 C CA . GLU A 1 92 ? 0.386 -22.859 1.153 1 96.94 92 GLU A CA 1
ATOM 689 C C . GLU A 1 92 ? -0.964 -23.562 1.252 1 96.94 92 GLU A C 1
ATOM 691 O O . GLU A 1 92 ? -1.09 -24.734 0.882 1 96.94 92 GLU A O 1
ATOM 696 N N . TYR A 1 93 ? -1.884 -22.859 1.707 1 97.81 93 TYR A N 1
ATOM 697 C CA . TYR A 1 93 ? -3.215 -23.422 1.891 1 97.81 93 TYR A CA 1
ATOM 698 C C . TYR A 1 93 ? -4.012 -23.375 0.594 1 97.81 93 TYR A C 1
ATOM 700 O O . TYR A 1 93 ? -4.676 -24.344 0.229 1 97.81 93 TYR A O 1
ATOM 708 N N . LEU A 1 94 ? -3.959 -22.281 -0.147 1 98.69 94 LEU A N 1
ATOM 709 C CA . LEU A 1 94 ? -4.762 -22.047 -1.342 1 98.69 94 LEU A CA 1
ATOM 710 C C . LEU A 1 94 ? -4.438 -23.062 -2.428 1 98.69 94 LEU A C 1
ATOM 712 O O . LEU A 1 94 ? -5.312 -23.453 -3.205 1 98.69 94 LEU A O 1
ATOM 716 N N . ARG A 1 95 ? -3.209 -23.531 -2.424 1 98.38 95 ARG A N 1
ATOM 717 C CA . ARG A 1 95 ? -2.785 -24.438 -3.484 1 98.38 95 ARG A CA 1
ATOM 718 C C . ARG A 1 95 ? -3.426 -25.812 -3.314 1 98.38 95 ARG A C 1
ATOM 720 O O . ARG A 1 95 ? -3.357 -26.656 -4.215 1 98.38 95 ARG A O 1
ATOM 727 N N . LEU A 1 96 ? -4.066 -26.047 -2.148 1 98.38 96 LEU A N 1
ATOM 728 C CA . LEU A 1 96 ? -4.758 -27.312 -1.913 1 98.38 96 LEU A CA 1
ATOM 729 C C . LEU A 1 96 ? -6.141 -27.297 -2.562 1 98.38 96 LEU A C 1
ATOM 731 O O . LEU A 1 96 ? -6.801 -28.344 -2.637 1 98.38 96 LEU A O 1
ATOM 735 N N . ASP A 1 97 ? -6.641 -26.141 -3.012 1 98.56 97 ASP A N 1
ATOM 736 C CA . ASP A 1 97 ? -7.961 -25.984 -3.617 1 98.56 97 ASP A CA 1
ATOM 737 C C . ASP A 1 97 ? -7.875 -26.047 -5.141 1 98.56 97 ASP A C 1
ATOM 739 O O . ASP A 1 97 ? -7.379 -25.109 -5.777 1 98.56 97 ASP A O 1
ATOM 743 N N . PRO A 1 98 ? -8.422 -27.078 -5.793 1 98.5 98 PRO A N 1
ATOM 744 C CA . PRO A 1 98 ? -8.312 -27.219 -7.246 1 98.5 98 PRO A CA 1
ATOM 745 C C . PRO A 1 98 ? -8.953 -26.062 -8.008 1 98.5 98 PRO A C 1
ATOM 747 O O . PRO A 1 98 ? -8.539 -25.734 -9.117 1 98.5 98 PRO A O 1
ATOM 750 N N . ARG A 1 99 ? -10.039 -25.469 -7.41 1 98.69 99 ARG A N 1
ATOM 751 C CA . ARG A 1 99 ? -10.672 -24.328 -8.07 1 98.69 99 ARG A CA 1
ATOM 752 C C . ARG A 1 99 ? -9.695 -23.172 -8.219 1 98.69 99 ARG A C 1
ATOM 754 O O . ARG A 1 99 ? -9.695 -22.469 -9.234 1 98.69 99 ARG A O 1
ATOM 761 N N . VAL A 1 100 ? -8.789 -22.969 -7.23 1 98.88 100 VAL A N 1
ATOM 762 C CA . VAL A 1 100 ? -7.785 -21.906 -7.242 1 98.88 100 VAL A CA 1
ATOM 763 C C . VAL A 1 100 ? -6.73 -22.219 -8.305 1 98.88 100 VAL A C 1
ATOM 765 O O . VAL A 1 100 ? -6.348 -21.344 -9.078 1 98.88 100 VAL A O 1
ATOM 768 N N . LEU A 1 101 ? -6.297 -23.438 -8.312 1 98.88 101 LEU A N 1
ATOM 769 C CA . LEU 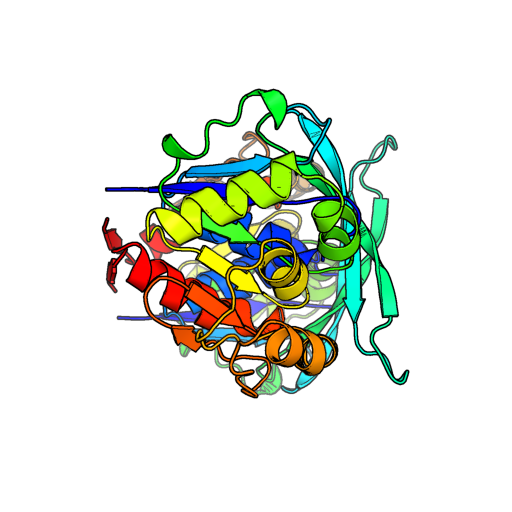A 1 101 ? -5.289 -23.844 -9.289 1 98.88 101 LEU A CA 1
ATOM 770 C C . LEU A 1 101 ? -5.809 -23.672 -10.711 1 98.88 101 LEU A C 1
ATOM 772 O O . LEU A 1 101 ? -5.062 -23.25 -11.602 1 98.88 101 LEU A O 1
ATOM 776 N N . ASP A 1 102 ? -7.074 -23.938 -10.93 1 98.81 102 ASP A N 1
ATOM 777 C CA . ASP A 1 102 ? -7.684 -23.797 -12.242 1 98.81 102 ASP A CA 1
ATOM 778 C C . ASP A 1 102 ? -7.684 -22.328 -12.68 1 98.81 102 ASP A C 1
ATOM 780 O O . ASP A 1 102 ? -7.488 -22.031 -13.859 1 98.81 102 ASP A O 1
ATOM 784 N N . ILE A 1 103 ? -7.941 -21.438 -11.766 1 98.88 103 ILE A N 1
ATOM 785 C CA . ILE A 1 103 ? -7.914 -20.016 -12.07 1 98.88 103 ILE A CA 1
ATOM 786 C C . ILE A 1 103 ? -6.512 -19.609 -12.523 1 98.88 103 ILE A C 1
ATOM 788 O O . ILE A 1 103 ? -6.355 -18.938 -13.555 1 98.88 103 ILE A O 1
ATOM 792 N N . VAL A 1 104 ? -5.469 -20.031 -11.805 1 98.94 104 VAL A N 1
ATOM 793 C CA . VAL A 1 104 ? -4.094 -19.703 -12.148 1 98.94 104 VAL A CA 1
ATOM 794 C C . VAL A 1 104 ? -3.76 -20.25 -13.539 1 98.94 104 VAL A C 1
ATOM 796 O O . VAL A 1 104 ? -3.182 -19.547 -14.367 1 98.94 104 VAL A O 1
ATOM 799 N N . ARG A 1 105 ? -4.164 -21.484 -13.797 1 98.88 105 ARG A N 1
ATOM 800 C CA . ARG A 1 105 ? -3.902 -22.109 -15.086 1 98.88 105 ARG A CA 1
ATOM 801 C C . ARG A 1 105 ? -4.594 -21.359 -16.219 1 98.88 105 ARG A C 1
ATOM 803 O O . ARG A 1 105 ? -4.062 -21.281 -17.328 1 98.88 105 ARG A O 1
ATOM 810 N N . HIS A 1 106 ? -5.773 -20.875 -15.938 1 98.88 106 HIS A N 1
ATOM 811 C CA . HIS A 1 106 ? -6.488 -20.109 -16.953 1 98.88 106 HIS A CA 1
ATOM 812 C C . HIS A 1 106 ? -5.668 -18.906 -17.406 1 98.88 106 HIS A C 1
ATOM 814 O O . HIS A 1 106 ? -5.492 -18.688 -18.609 1 98.88 106 HIS A O 1
ATOM 820 N N . PHE A 1 107 ? -5.176 -18.125 -16.5 1 98.88 107 PHE A N 1
ATOM 821 C CA . PHE A 1 107 ? -4.422 -16.922 -16.844 1 98.88 107 PHE A CA 1
ATOM 822 C C . PHE A 1 107 ? -3.121 -17.281 -17.547 1 98.88 107 PHE A C 1
ATOM 824 O O . PHE A 1 107 ? -2.754 -16.641 -18.547 1 98.88 107 PHE A O 1
ATOM 831 N N . SER A 1 108 ? -2.436 -18.297 -17.031 1 98.75 108 SER A N 1
ATOM 832 C CA . SER A 1 108 ? -1.197 -18.734 -17.656 1 98.75 108 SER A CA 1
ATOM 833 C C . SER A 1 108 ? -1.451 -19.234 -19.078 1 98.75 108 SER A C 1
ATOM 835 O O . SER A 1 108 ? -0.75 -18.844 -20.016 1 98.75 108 SER A O 1
ATOM 837 N N . GLY A 1 109 ? -2.443 -20.031 -19.234 1 98.44 109 GLY A N 1
ATOM 838 C CA . GLY A 1 109 ? -2.76 -20.625 -20.516 1 98.44 109 GLY A CA 1
ATOM 839 C C . GLY A 1 109 ? -3.199 -19.594 -21.547 1 98.44 109 GLY A C 1
ATOM 840 O O . GLY A 1 109 ? -2.906 -19.734 -22.75 1 98.44 109 GLY A O 1
ATOM 841 N N . ALA A 1 110 ? -3.893 -18.609 -21.125 1 98.62 110 ALA A N 1
ATOM 842 C CA . ALA A 1 110 ? -4.414 -17.562 -22.016 1 98.62 110 ALA A CA 1
ATOM 843 C C . ALA A 1 110 ? -3.357 -16.5 -22.297 1 98.62 110 ALA A C 1
ATOM 845 O O . ALA A 1 110 ? -3.59 -15.578 -23.078 1 98.62 110 ALA A O 1
ATOM 846 N N . GLY A 1 111 ? -2.205 -16.578 -21.625 1 98.56 111 GLY A N 1
ATOM 847 C CA . GLY A 1 111 ? -1.147 -15.594 -21.797 1 98.56 111 GLY A CA 1
ATOM 848 C C . GLY A 1 111 ? -1.473 -14.25 -21.172 1 98.56 111 GLY A C 1
ATOM 849 O O . GLY A 1 111 ? -0.96 -13.219 -21.609 1 98.56 111 GLY A O 1
ATOM 850 N N . LYS A 1 112 ? -2.389 -14.25 -20.203 1 98.81 112 LYS A N 1
ATOM 851 C CA . LYS A 1 112 ? -2.756 -13.023 -19.516 1 98.81 112 LYS A CA 1
ATOM 852 C C . LYS A 1 112 ? -1.731 -12.672 -18.438 1 98.81 112 LYS A C 1
ATOM 854 O O . LYS A 1 112 ? -1.135 -13.57 -17.828 1 98.81 112 LYS A O 1
ATOM 859 N N . PRO A 1 113 ? -1.508 -11.406 -18.125 1 98.94 113 PRO A N 1
ATOM 860 C CA . PRO A 1 113 ? -0.542 -10.984 -17.109 1 98.94 113 PRO A CA 1
ATOM 861 C C . PRO A 1 113 ? -0.802 -11.625 -15.75 1 98.94 113 PRO A C 1
ATOM 863 O O . PRO A 1 113 ? -1.955 -11.727 -15.328 1 98.94 113 PRO A O 1
ATOM 866 N N . ILE A 1 114 ? 0.249 -12.109 -15.148 1 98.94 114 ILE A N 1
ATOM 867 C CA . ILE A 1 114 ? 0.243 -12.617 -13.789 1 98.94 114 ILE A CA 1
ATOM 868 C C . ILE A 1 114 ? 1.332 -11.93 -12.969 1 98.94 114 ILE A C 1
ATOM 870 O O . ILE A 1 114 ? 2.496 -11.898 -13.375 1 98.94 114 ILE A O 1
ATOM 874 N N . ALA A 1 115 ? 0.991 -11.336 -11.906 1 99 115 ALA A N 1
ATOM 875 C CA . ALA A 1 115 ? 1.934 -10.773 -10.938 1 99 115 ALA A CA 1
ATOM 876 C C . ALA A 1 115 ? 1.942 -11.586 -9.648 1 99 115 ALA A C 1
ATOM 878 O O . ALA A 1 115 ? 0.924 -11.68 -8.953 1 99 115 ALA A O 1
ATOM 879 N N . ALA A 1 116 ? 3.062 -12.18 -9.273 1 98.94 116 ALA A N 1
ATOM 880 C CA . ALA A 1 116 ? 3.199 -12.984 -8.062 1 98.94 116 ALA A CA 1
ATOM 881 C C . ALA A 1 116 ? 4.383 -12.508 -7.223 1 98.94 116 ALA A C 1
ATOM 883 O O . ALA A 1 116 ? 5.422 -12.125 -7.766 1 98.94 116 ALA A O 1
ATOM 884 N N . ILE A 1 117 ? 4.273 -12.555 -5.918 1 98.94 117 ILE A N 1
ATOM 885 C CA . ILE A 1 117 ? 5.336 -12.055 -5.059 1 98.94 117 ILE A CA 1
ATOM 886 C C . ILE A 1 117 ? 5.512 -12.984 -3.859 1 98.94 117 ILE A C 1
ATOM 888 O O . ILE A 1 117 ? 4.547 -13.602 -3.396 1 98.94 117 ILE A O 1
ATOM 892 N N . CYS A 1 118 ? 6.797 -13.086 -3.334 1 98.81 118 CYS A N 1
ATOM 893 C CA . CYS A 1 118 ? 7.086 -13.82 -2.107 1 98.81 118 CYS A CA 1
ATOM 894 C C . CYS A 1 118 ? 6.645 -15.273 -2.223 1 98.81 118 CYS A C 1
ATOM 896 O O . CYS A 1 118 ? 7.078 -15.992 -3.129 1 98.81 118 CYS A O 1
ATOM 898 N N . HIS A 1 119 ? 5.793 -15.773 -1.341 1 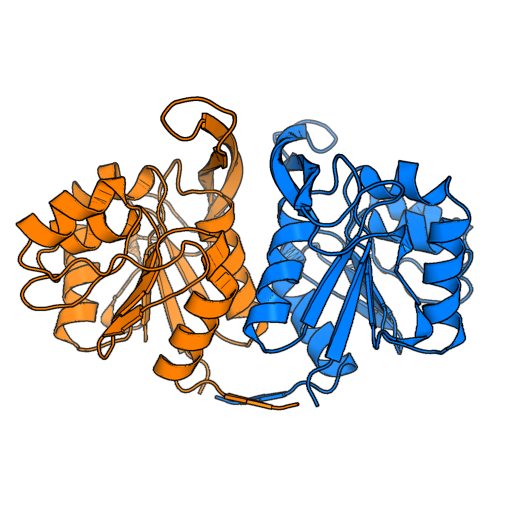98.88 119 HIS A N 1
ATOM 899 C CA . HIS A 1 119 ? 5.328 -17.156 -1.342 1 98.88 119 HIS A CA 1
ATOM 900 C C . HIS A 1 119 ? 4.234 -17.375 -2.379 1 98.88 119 HIS A C 1
ATOM 902 O O . HIS A 1 119 ? 3.754 -18.484 -2.561 1 98.88 119 HIS A O 1
ATOM 908 N N . GLY A 1 120 ? 3.895 -16.297 -3.139 1 98.88 120 GLY A N 1
ATOM 909 C CA . GLY A 1 120 ? 2.951 -16.484 -4.23 1 98.88 120 GLY A CA 1
ATOM 910 C C . GLY A 1 120 ? 3.4 -17.516 -5.242 1 98.88 120 GLY A C 1
ATOM 911 O O . GLY A 1 120 ? 2.572 -18.156 -5.895 1 98.88 120 GLY A O 1
ATOM 912 N N . ALA A 1 121 ? 4.668 -17.734 -5.344 1 98.75 121 ALA A N 1
ATOM 913 C CA . ALA A 1 121 ? 5.25 -18.719 -6.254 1 98.75 121 ALA A CA 1
ATOM 914 C C . ALA A 1 121 ? 4.758 -20.125 -5.926 1 98.75 121 ALA A C 1
ATOM 916 O O . ALA A 1 121 ? 4.707 -21 -6.805 1 98.75 121 ALA A O 1
ATOM 917 N N . GLN A 1 122 ? 4.348 -20.328 -4.688 1 98.75 122 GLN A N 1
ATOM 918 C CA . GLN A 1 122 ? 3.869 -21.656 -4.293 1 98.75 122 GLN A CA 1
ATOM 919 C C . GLN A 1 122 ? 2.568 -22 -5.008 1 98.75 122 GLN A C 1
ATOM 921 O O . GLN A 1 122 ? 2.322 -23.172 -5.328 1 98.75 122 GLN A O 1
ATOM 926 N N . LEU A 1 123 ? 1.795 -20.984 -5.203 1 98.62 123 LEU A N 1
ATOM 927 C CA . LEU A 1 123 ? 0.554 -21.203 -5.938 1 98.62 123 LEU A CA 1
ATOM 928 C C . LEU A 1 123 ? 0.836 -21.5 -7.406 1 98.62 123 LEU A C 1
ATOM 930 O O . LEU A 1 123 ? 0.187 -22.359 -8.008 1 98.62 123 LEU A O 1
ATOM 934 N N . LEU A 1 124 ? 1.789 -20.781 -8 1 98.75 124 LEU A N 1
ATOM 935 C CA . LEU A 1 124 ? 2.186 -21.016 -9.383 1 98.75 124 LEU A CA 1
ATOM 936 C C . LEU A 1 124 ? 2.758 -22.422 -9.562 1 98.75 124 LEU A C 1
ATOM 938 O O . LEU A 1 124 ? 2.443 -23.109 -10.531 1 98.75 124 LEU A O 1
ATOM 942 N N . SER A 1 125 ? 3.588 -22.797 -8.586 1 98.62 125 SER A N 1
ATOM 943 C CA . SER A 1 125 ? 4.148 -24.141 -8.594 1 98.62 125 SER A CA 1
ATOM 944 C C . SER A 1 125 ? 3.057 -25.203 -8.484 1 98.62 125 SER A C 1
ATOM 946 O O . SER A 1 125 ? 3.037 -26.156 -9.258 1 98.62 125 SER A O 1
ATOM 948 N N . GLY A 1 126 ? 2.16 -25.016 -7.582 1 98.25 126 GLY A N 1
ATOM 949 C CA . GLY A 1 126 ? 1.052 -25.938 -7.406 1 98.25 126 GLY A CA 1
ATOM 950 C C . GLY A 1 126 ? 0.195 -26.094 -8.648 1 98.25 126 GLY A C 1
ATOM 951 O O . GLY A 1 126 ? -0.365 -27.156 -8.898 1 98.25 126 GLY A O 1
ATOM 952 N N . ALA A 1 127 ? 0.106 -25 -9.414 1 98.75 127 ALA A N 1
ATOM 953 C CA . ALA A 1 127 ? -0.715 -24.984 -10.625 1 98.75 127 ALA A CA 1
ATOM 954 C C . ALA A 1 127 ? 0.047 -25.562 -11.812 1 98.75 127 ALA A C 1
ATOM 956 O O . ALA A 1 127 ? -0.532 -25.812 -12.875 1 98.75 127 ALA A O 1
ATOM 957 N N . GLY A 1 128 ? 1.364 -25.75 -11.648 1 98.62 128 GLY A N 1
ATOM 958 C CA . GLY A 1 128 ? 2.176 -26.344 -12.703 1 98.62 128 GLY A CA 1
ATOM 959 C C . GLY A 1 128 ? 2.453 -25.391 -13.844 1 98.62 128 GLY A C 1
ATOM 960 O O . GLY A 1 128 ? 2.531 -25.812 -15.008 1 98.62 128 GLY A O 1
ATOM 961 N N . VAL A 1 129 ? 2.637 -24.109 -13.539 1 98.69 129 VAL A N 1
ATOM 962 C CA . VAL A 1 129 ? 2.717 -23.156 -14.641 1 98.69 129 VAL A CA 1
ATOM 963 C C . VAL A 1 129 ? 4.113 -22.547 -14.695 1 98.69 129 VAL A C 1
ATOM 965 O O . VAL A 1 129 ? 4.336 -21.547 -15.391 1 98.69 129 VAL A O 1
ATOM 968 N N . LEU A 1 130 ? 5.113 -23.109 -13.938 1 98.75 130 LEU A N 1
ATOM 969 C CA . LEU A 1 130 ? 6.434 -22.5 -13.836 1 98.75 130 LEU A CA 1
ATOM 970 C C . LEU A 1 130 ? 7.426 -23.172 -14.773 1 98.75 130 LEU A C 1
ATOM 972 O O . LEU A 1 130 ? 8.555 -22.719 -14.922 1 98.75 130 LEU A O 1
ATOM 976 N N . LYS A 1 131 ? 7.008 -24.266 -15.414 1 98.44 131 LYS A N 1
ATOM 977 C CA . LYS A 1 131 ? 7.945 -25 -16.266 1 98.44 131 LYS A CA 1
ATOM 978 C C . LYS A 1 131 ? 8.523 -24.078 -17.344 1 98.44 131 LYS A C 1
ATOM 980 O O . LYS A 1 131 ? 7.777 -23.406 -18.062 1 98.44 131 LYS A O 1
ATOM 985 N N . ASP A 1 132 ? 9.828 -24 -17.438 1 98.38 132 ASP A N 1
ATOM 986 C CA . ASP A 1 132 ? 10.609 -23.266 -18.438 1 98.38 132 ASP A CA 1
ATOM 987 C C . ASP A 1 132 ? 10.375 -21.766 -18.297 1 98.38 132 ASP A C 1
ATOM 989 O O . ASP A 1 132 ? 10.539 -21.016 -19.266 1 98.38 132 ASP A O 1
ATOM 993 N N . ARG A 1 133 ? 9.906 -21.312 -17.203 1 98.75 133 ARG A N 1
ATOM 994 C CA . ARG A 1 133 ? 9.719 -19.891 -16.922 1 98.75 133 ARG A CA 1
ATOM 995 C C . ARG A 1 133 ? 10.734 -19.391 -15.906 1 98.75 133 ARG A C 1
ATOM 997 O O . ARG A 1 133 ? 11.156 -20.141 -15.023 1 98.75 133 ARG A O 1
ATOM 1004 N N . ALA A 1 134 ? 11.156 -18.156 -16 1 98.88 134 ALA A N 1
ATOM 1005 C CA . ALA A 1 134 ? 11.922 -17.484 -14.953 1 98.88 134 ALA A CA 1
ATOM 1006 C C . ALA A 1 134 ? 11 -16.891 -13.898 1 98.88 134 ALA A C 1
ATOM 1008 O O . ALA A 1 134 ? 9.992 -16.25 -14.227 1 98.88 134 ALA A O 1
ATOM 1009 N N . CYS A 1 135 ? 11.297 -17.141 -12.641 1 98.88 135 CYS A N 1
ATOM 1010 C CA . CYS A 1 135 ? 10.422 -16.719 -11.555 1 98.88 135 CYS A CA 1
ATOM 1011 C C . CYS A 1 135 ? 11.234 -16.328 -10.328 1 98.88 135 CYS A C 1
ATOM 1013 O O . CYS A 1 135 ? 12.039 -17.109 -9.836 1 98.88 135 CYS A O 1
ATOM 1015 N N . SER A 1 136 ? 11.109 -15.094 -9.883 1 98.88 136 SER A N 1
ATOM 1016 C CA . SER A 1 136 ? 11.594 -14.719 -8.562 1 98.88 136 SER A CA 1
ATOM 1017 C C . SER A 1 136 ? 10.547 -15.008 -7.488 1 98.88 136 SER A C 1
ATOM 1019 O O . SER A 1 136 ? 9.352 -15.094 -7.785 1 98.88 136 SER A O 1
ATOM 1021 N N . ALA A 1 137 ? 10.945 -15.203 -6.285 1 98.81 137 ALA A N 1
ATOM 1022 C CA . ALA A 1 137 ? 10.141 -15.539 -5.113 1 98.81 137 ALA A CA 1
ATOM 1023 C C . ALA A 1 137 ? 10.914 -15.305 -3.824 1 98.81 137 ALA A C 1
ATOM 1025 O O . ALA A 1 137 ? 12.109 -15 -3.859 1 98.81 137 ALA A O 1
ATOM 1026 N N . TYR A 1 138 ? 10.188 -15.359 -2.754 1 98.62 138 TYR A N 1
ATOM 1027 C CA . TYR A 1 138 ? 10.922 -15.414 -1.496 1 98.62 138 TYR A CA 1
ATOM 1028 C C . TYR A 1 138 ? 12 -16.484 -1.539 1 98.62 138 TYR A C 1
ATOM 1030 O O . TYR A 1 138 ? 11.758 -17.594 -2.018 1 98.62 138 TYR A O 1
ATOM 1038 N N . PRO A 1 139 ? 13.188 -16.219 -1.041 1 98 139 PRO A N 1
ATOM 1039 C CA . PRO A 1 139 ? 14.32 -17.141 -1.219 1 98 139 PRO A CA 1
ATOM 1040 C C . PRO A 1 139 ? 14.008 -18.562 -0.762 1 98 139 PRO A C 1
ATOM 1042 O O . PRO A 1 139 ? 14.438 -19.531 -1.397 1 98 139 PRO A O 1
ATOM 1045 N N . ALA A 1 140 ? 13.281 -18.734 0.281 1 97.44 140 ALA A N 1
ATOM 1046 C CA . ALA A 1 140 ? 12.938 -20.047 0.8 1 97.44 140 ALA A CA 1
ATOM 1047 C C . ALA A 1 140 ? 12.078 -20.828 -0.194 1 97.44 140 ALA A C 1
ATOM 1049 O O . ALA A 1 140 ? 11.922 -22.047 -0.071 1 97.44 140 ALA A O 1
ATOM 1050 N N . CYS A 1 141 ? 11.492 -20.125 -1.192 1 98.44 141 CYS A N 1
ATOM 1051 C CA . CYS A 1 141 ? 10.68 -20.766 -2.219 1 98.44 141 CYS A CA 1
ATOM 1052 C C . CYS A 1 141 ? 11.531 -21.141 -3.43 1 98.44 141 CYS A C 1
ATOM 1054 O O . CYS A 1 141 ? 11.039 -21.766 -4.371 1 98.44 141 CYS A O 1
ATOM 1056 N N . GLY A 1 142 ? 12.812 -20.75 -3.471 1 98.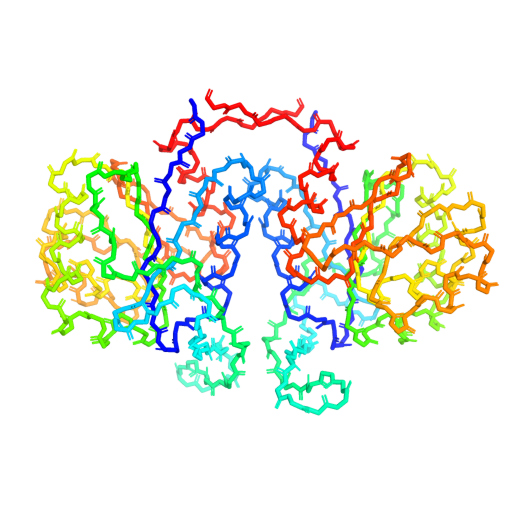44 142 GLY A N 1
ATOM 1057 C CA . GLY A 1 142 ? 13.711 -21.016 -4.582 1 98.44 142 GLY A CA 1
ATOM 1058 C C . GLY A 1 142 ? 13.75 -22.484 -4.977 1 98.44 142 GLY A C 1
ATOM 1059 O O . GLY A 1 142 ? 13.547 -22.812 -6.145 1 98.44 142 GLY A O 1
ATOM 1060 N N . PRO A 1 143 ? 13.977 -23.328 -3.998 1 98.31 143 PRO A N 1
ATOM 1061 C CA . PRO A 1 143 ? 14.008 -24.766 -4.301 1 98.31 143 PRO A CA 1
ATOM 1062 C C . PRO A 1 143 ? 12.711 -25.25 -4.945 1 98.31 143 PRO A C 1
ATOM 1064 O O . PRO A 1 143 ? 12.75 -26.109 -5.824 1 98.31 143 PRO A O 1
ATOM 1067 N N . GLU A 1 144 ? 11.664 -24.688 -4.516 1 97.56 144 GLU A N 1
ATOM 1068 C CA . GLU A 1 144 ? 10.367 -25.078 -5.059 1 97.56 144 GLU A CA 1
ATOM 1069 C C . GLU A 1 144 ? 10.211 -24.625 -6.504 1 97.56 144 GLU A C 1
ATOM 1071 O O . GLU A 1 144 ? 9.688 -25.359 -7.344 1 97.56 144 GLU A O 1
ATOM 1076 N N . VAL A 1 145 ? 10.609 -23.406 -6.859 1 98.62 145 VAL A N 1
ATOM 1077 C CA . VAL A 1 145 ? 10.57 -22.891 -8.227 1 98.62 145 VAL A CA 1
ATOM 1078 C C . VAL A 1 145 ? 11.375 -23.797 -9.148 1 98.62 145 VAL A C 1
ATOM 1080 O O . VAL A 1 145 ? 10.898 -24.203 -10.211 1 98.62 145 VAL A O 1
ATOM 1083 N N . THR A 1 146 ? 12.539 -24.156 -8.648 1 98.62 146 THR A N 1
ATOM 1084 C CA . THR A 1 146 ? 13.43 -25.016 -9.414 1 98.62 146 THR A CA 1
ATOM 1085 C C . THR A 1 146 ? 12.82 -26.406 -9.602 1 98.62 146 THR A C 1
ATOM 1087 O O . THR A 1 146 ? 12.812 -26.938 -10.711 1 98.62 146 THR A O 1
ATOM 1090 N N . ALA A 1 147 ? 12.266 -26.953 -8.586 1 98.44 147 ALA A N 1
ATOM 1091 C CA . ALA A 1 147 ? 11.664 -28.281 -8.633 1 98.44 147 ALA A CA 1
ATOM 1092 C C . ALA A 1 147 ? 10.477 -28.312 -9.602 1 98.44 147 ALA A C 1
ATOM 1094 O O . ALA A 1 147 ? 10.195 -29.344 -10.219 1 98.44 147 ALA A O 1
ATOM 1095 N N . ALA A 1 148 ? 9.828 -27.188 -9.766 1 98.44 148 ALA A N 1
ATOM 1096 C CA . ALA A 1 148 ? 8.656 -27.078 -10.633 1 98.44 148 ALA A CA 1
ATOM 1097 C C . ALA A 1 148 ? 9.062 -26.891 -12.094 1 98.44 148 ALA A C 1
ATOM 1099 O O . ALA A 1 148 ? 8.211 -26.75 -12.969 1 98.44 148 ALA A O 1
ATOM 1100 N N . GLY A 1 149 ? 10.406 -26.906 -12.352 1 98.62 149 GLY A N 1
ATOM 1101 C CA . GLY A 1 149 ? 10.898 -26.797 -13.719 1 98.62 149 GLY A CA 1
ATOM 1102 C C . GLY A 1 149 ? 11.195 -25.359 -14.133 1 98.62 149 GLY A C 1
ATOM 1103 O O . GLY A 1 149 ? 11.523 -25.109 -15.289 1 98.62 149 GLY A O 1
ATOM 1104 N N . GLY A 1 150 ? 11.016 -24.422 -13.219 1 98.75 150 GLY A N 1
ATOM 1105 C CA . GLY A 1 150 ? 11.336 -23.031 -13.492 1 98.75 150 GLY A CA 1
ATOM 1106 C C . GLY A 1 150 ? 12.789 -22.672 -13.227 1 98.75 150 GLY A C 1
ATOM 1107 O O . GLY A 1 150 ? 13.539 -23.484 -12.68 1 98.75 150 GLY A O 1
ATOM 1108 N N . THR A 1 151 ? 13.188 -21.516 -13.703 1 98.88 151 THR A N 1
ATOM 1109 C CA . THR A 1 151 ? 14.469 -20.922 -13.352 1 98.88 151 THR A CA 1
ATOM 1110 C C . THR A 1 151 ? 14.297 -19.875 -12.25 1 98.88 151 THR A C 1
ATOM 1112 O O . THR A 1 151 ? 13.711 -18.812 -12.477 1 98.88 151 THR A O 1
ATOM 1115 N N . TYR A 1 152 ? 14.82 -20.188 -11.102 1 98.88 152 TYR A N 1
ATOM 1116 C CA . TYR A 1 152 ? 14.727 -19.25 -9.984 1 98.88 152 TYR A CA 1
ATOM 1117 C C . TYR A 1 152 ? 15.609 -18.031 -10.219 1 98.88 152 TYR A C 1
ATOM 1119 O O . TYR A 1 152 ? 16.812 -18.172 -10.484 1 98.88 152 TYR A O 1
ATOM 1127 N N . GLN A 1 153 ? 15.023 -16.844 -10.188 1 98.88 153 GLN A N 1
ATOM 1128 C CA . GLN A 1 153 ? 15.742 -15.586 -10.312 1 98.88 153 GLN A CA 1
ATOM 1129 C C . GLN A 1 153 ? 16.109 -15.031 -8.938 1 98.88 153 GLN A C 1
ATOM 1131 O O . GLN A 1 153 ? 15.281 -14.383 -8.289 1 98.88 153 GLN A O 1
ATOM 1136 N N . ASP A 1 154 ? 17.344 -15.258 -8.547 1 98.56 154 ASP A N 1
ATOM 1137 C CA . ASP A 1 154 ? 17.875 -14.695 -7.305 1 98.56 154 ASP A CA 1
ATOM 1138 C C . ASP A 1 154 ? 18.266 -13.234 -7.48 1 98.56 154 ASP A C 1
ATOM 1140 O O . ASP A 1 154 ? 19.391 -12.922 -7.871 1 98.56 154 ASP A O 1
ATOM 1144 N N . ILE A 1 155 ? 17.344 -12.32 -7.172 1 98.81 155 ILE A N 1
ATOM 1145 C CA . ILE A 1 155 ? 17.516 -10.891 -7.367 1 98.81 155 ILE A CA 1
ATOM 1146 C C . ILE A 1 155 ? 17.391 -10.164 -6.027 1 98.81 155 ILE A C 1
ATOM 1148 O O . ILE A 1 155 ? 16.891 -10.734 -5.059 1 98.81 155 ILE A O 1
ATOM 1152 N N . PRO A 1 156 ? 17.859 -8.891 -5.871 1 98.5 156 PRO A N 1
ATOM 1153 C CA . PRO A 1 156 ? 17.719 -8.141 -4.625 1 98.5 156 PRO A CA 1
ATOM 1154 C C . PRO A 1 156 ? 16.25 -8.031 -4.176 1 98.5 156 PRO A C 1
ATOM 1156 O O . PRO A 1 156 ? 15.352 -7.992 -5.016 1 98.5 156 PRO A O 1
ATOM 1159 N N . VAL A 1 157 ? 16.031 -7.922 -2.906 1 97.88 157 VAL A N 1
ATOM 1160 C CA . VAL A 1 157 ? 14.727 -8.031 -2.258 1 97.88 157 VAL A CA 1
ATOM 1161 C C . VAL A 1 157 ? 13.82 -6.891 -2.723 1 97.88 157 VAL A C 1
ATOM 1163 O O . VAL A 1 157 ? 12.594 -6.98 -2.621 1 97.88 157 VAL A O 1
ATOM 1166 N N . ASP A 1 158 ? 14.43 -5.77 -3.264 1 98.44 158 ASP A N 1
ATOM 1167 C CA . ASP A 1 158 ? 13.633 -4.617 -3.674 1 98.44 158 ASP A CA 1
ATOM 1168 C C . ASP A 1 158 ? 13.508 -4.551 -5.195 1 98.44 158 ASP A C 1
ATOM 1170 O O . ASP A 1 158 ? 13.125 -3.516 -5.746 1 98.44 158 ASP A O 1
ATOM 1174 N N . GLN A 1 159 ? 13.875 -5.625 -5.895 1 98.81 159 GLN A N 1
ATOM 1175 C CA . GLN A 1 159 ? 13.797 -5.676 -7.348 1 98.81 159 GLN A CA 1
ATOM 1176 C C . GLN A 1 159 ? 12.727 -6.656 -7.812 1 98.81 159 GLN A C 1
ATOM 1178 O O . GLN A 1 159 ? 12.164 -7.398 -7.004 1 98.81 159 GLN A O 1
ATOM 1183 N N . ALA A 1 160 ? 12.414 -6.672 -9.109 1 98.94 160 ALA A N 1
ATOM 1184 C CA . ALA A 1 160 ? 11.414 -7.543 -9.727 1 98.94 160 ALA A CA 1
ATOM 1185 C C . ALA A 1 160 ? 11.922 -8.109 -11.055 1 98.94 160 ALA A C 1
ATOM 1187 O O . ALA A 1 160 ? 12.875 -7.582 -11.633 1 98.94 160 ALA A O 1
ATOM 1188 N N . HIS A 1 161 ? 11.352 -9.18 -11.484 1 98.94 161 HIS A N 1
ATOM 1189 C CA . HIS A 1 161 ? 11.703 -9.828 -12.742 1 98.94 161 HIS A CA 1
ATOM 1190 C C . HIS A 1 161 ? 10.461 -10.086 -13.594 1 98.94 161 HIS A C 1
ATOM 1192 O O . HIS A 1 161 ? 9.461 -10.602 -13.102 1 98.94 161 HIS A O 1
ATOM 1198 N N . THR A 1 162 ? 10.562 -9.719 -14.891 1 98.94 162 THR A N 1
ATOM 1199 C CA . THR A 1 162 ? 9.484 -9.969 -15.844 1 98.94 162 THR A CA 1
ATOM 1200 C C . THR A 1 162 ? 9.906 -11.008 -16.875 1 98.94 162 THR A C 1
ATOM 1202 O O . THR A 1 162 ? 10.922 -10.844 -17.547 1 98.94 162 THR A O 1
ATOM 1205 N N . ASP A 1 163 ? 9.195 -12.07 -16.891 1 98.88 163 ASP A N 1
ATOM 1206 C CA . ASP A 1 163 ? 9.297 -13.07 -17.938 1 98.88 163 ASP A CA 1
ATOM 1207 C C . ASP A 1 163 ? 8.031 -13.109 -18.781 1 98.88 163 ASP A C 1
ATOM 1209 O O . ASP A 1 163 ? 7.113 -13.883 -18.5 1 98.88 163 ASP A O 1
ATOM 1213 N N . GLY A 1 164 ? 7.988 -12.336 -19.938 1 98.38 164 GLY A N 1
ATOM 1214 C CA . GLY A 1 164 ? 6.766 -1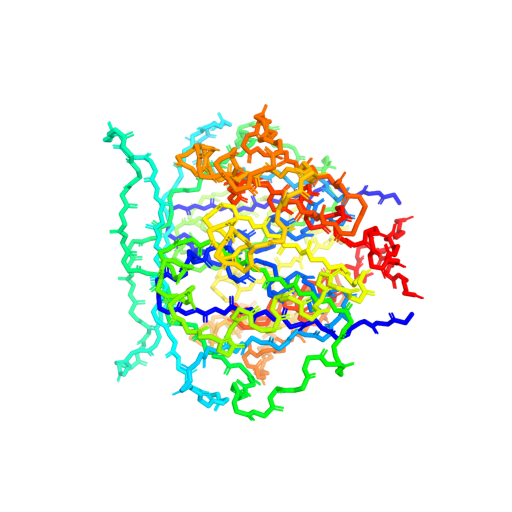2.234 -20.719 1 98.38 164 GLY A CA 1
ATOM 1215 C C . GLY A 1 164 ? 5.613 -11.625 -19.938 1 98.38 164 GLY A C 1
ATOM 1216 O O . GLY A 1 164 ? 5.688 -10.477 -19.5 1 98.38 164 GLY A O 1
ATOM 1217 N N . ASN A 1 165 ? 4.602 -12.484 -19.719 1 98.62 165 ASN A N 1
ATOM 1218 C CA . ASN A 1 165 ? 3.406 -12.023 -19.016 1 98.62 165 ASN A CA 1
ATOM 1219 C C . ASN A 1 165 ? 3.502 -12.258 -17.516 1 98.62 165 ASN A C 1
ATOM 1221 O O . ASN A 1 165 ? 2.574 -11.93 -16.766 1 98.62 165 ASN A O 1
ATOM 1225 N N . LEU A 1 166 ? 4.605 -12.797 -17 1 98.94 166 LEU A N 1
ATOM 1226 C CA . LEU A 1 166 ? 4.777 -13.133 -15.586 1 98.94 166 LEU A CA 1
ATOM 1227 C C . LEU A 1 166 ? 5.727 -12.156 -14.906 1 98.94 166 LEU A C 1
ATOM 1229 O O . LEU A 1 166 ? 6.898 -12.055 -15.273 1 98.94 166 LEU A O 1
ATOM 1233 N N . VAL A 1 167 ? 5.23 -11.398 -13.984 1 99 167 VAL A N 1
ATOM 1234 C CA . VAL A 1 167 ? 6.008 -10.438 -13.203 1 99 167 VAL A CA 1
ATOM 1235 C C . VAL A 1 167 ? 6.133 -10.93 -11.766 1 99 167 VAL A C 1
ATOM 1237 O O . VAL A 1 167 ? 5.129 -11.141 -11.078 1 99 167 VAL A O 1
ATOM 1240 N N . THR A 1 168 ? 7.395 -11.172 -11.273 1 98.94 168 THR A N 1
ATOM 1241 C CA . THR A 1 168 ? 7.582 -11.797 -9.961 1 98.94 168 THR A CA 1
ATOM 1242 C C . THR A 1 168 ? 8.609 -11.031 -9.141 1 98.94 168 THR A C 1
ATOM 1244 O O . THR A 1 168 ? 9.445 -10.305 -9.695 1 98.94 168 THR A O 1
ATOM 1247 N N . ALA A 1 169 ? 8.578 -11.078 -7.828 1 98.94 169 ALA A N 1
ATOM 1248 C CA . ALA A 1 169 ? 9.492 -10.391 -6.914 1 98.94 169 ALA A CA 1
ATOM 1249 C C . ALA A 1 169 ? 9.648 -11.164 -5.609 1 98.94 169 ALA A C 1
ATOM 1251 O O . ALA A 1 169 ? 8.789 -11.984 -5.262 1 98.94 169 ALA A O 1
ATOM 1252 N N . PRO A 1 170 ? 10.688 -10.898 -4.848 1 98.81 170 PRO A N 1
ATOM 1253 C CA . PRO A 1 170 ? 11 -11.711 -3.67 1 98.81 170 PRO A CA 1
ATOM 1254 C C . PRO A 1 170 ? 10.094 -11.398 -2.48 1 98.81 170 PRO A C 1
ATOM 1256 O O . PRO A 1 170 ? 9.734 -12.297 -1.719 1 98.81 170 PRO A O 1
ATOM 1259 N N . ALA A 1 171 ? 9.836 -10.039 -2.291 1 98.19 171 ALA A N 1
ATOM 1260 C CA . ALA A 1 171 ? 9.133 -9.641 -1.075 1 98.19 171 ALA A CA 1
ATOM 1261 C C . ALA A 1 171 ? 8.633 -8.203 -1.18 1 98.19 171 ALA A C 1
ATOM 1263 O O . ALA A 1 171 ? 8.805 -7.555 -2.217 1 98.19 171 ALA A O 1
ATOM 1264 N N . TRP A 1 172 ? 7.973 -7.75 -0.151 1 98.5 172 TRP A N 1
ATOM 1265 C CA . TRP A 1 172 ? 7.188 -6.52 -0.199 1 98.5 172 TRP A CA 1
ATOM 1266 C C . TRP A 1 172 ? 8.086 -5.309 -0.416 1 98.5 172 TRP A C 1
ATOM 1268 O O . TRP A 1 172 ? 7.648 -4.297 -0.971 1 98.5 172 TRP A O 1
ATOM 1278 N N . PRO A 1 173 ? 9.398 -5.285 -0.056 1 98.44 173 PRO A N 1
ATOM 1279 C CA . PRO A 1 173 ? 10.211 -4.121 -0.427 1 98.44 173 PRO A CA 1
ATOM 1280 C C . PRO A 1 173 ? 10.258 -3.895 -1.937 1 98.44 173 PRO A C 1
ATOM 1282 O O . PRO A 1 173 ? 10.609 -2.803 -2.389 1 98.44 173 PRO A O 1
ATOM 1285 N N . ALA A 1 174 ? 9.836 -4.863 -2.711 1 98.81 174 ALA A N 1
ATOM 1286 C CA . ALA A 1 174 ? 9.93 -4.805 -4.168 1 98.81 174 ALA A CA 1
ATOM 1287 C C . ALA A 1 174 ? 8.672 -4.184 -4.773 1 98.81 174 ALA A C 1
ATOM 1289 O O . ALA A 1 174 ? 8.594 -3.982 -5.984 1 98.81 174 ALA A O 1
ATOM 1290 N N . HIS A 1 175 ? 7.688 -3.834 -3.986 1 98.94 175 HIS A N 1
ATOM 1291 C CA . HIS A 1 175 ? 6.391 -3.42 -4.508 1 98.94 175 HIS A CA 1
ATOM 1292 C C . HIS A 1 175 ? 6.543 -2.346 -5.578 1 98.94 175 HIS A C 1
ATOM 1294 O O . HIS A 1 175 ? 5.926 -2.432 -6.645 1 98.94 175 HIS A O 1
ATOM 1300 N N . PRO A 1 176 ? 7.398 -1.313 -5.332 1 98.88 176 PRO A N 1
ATOM 1301 C CA . PRO A 1 176 ? 7.492 -0.279 -6.363 1 98.88 176 PRO A CA 1
ATOM 1302 C C . PRO A 1 176 ? 7.969 -0.827 -7.707 1 98.88 176 PRO A C 1
ATOM 1304 O O . PRO A 1 176 ? 7.328 -0.591 -8.734 1 98.88 176 PRO A O 1
ATOM 1307 N N . ALA A 1 177 ? 9.016 -1.608 -7.715 1 98.94 177 ALA A N 1
ATOM 1308 C CA . ALA A 1 177 ? 9.547 -2.18 -8.953 1 98.94 177 ALA A CA 1
ATOM 1309 C C . ALA A 1 177 ? 8.578 -3.207 -9.539 1 98.94 177 ALA A C 1
ATOM 1311 O O . ALA A 1 177 ? 8.359 -3.24 -10.75 1 98.94 177 ALA A O 1
ATOM 1312 N N . TRP A 1 178 ? 8.039 -4.055 -8.688 1 98.94 178 TRP A N 1
ATOM 1313 C CA . TRP A 1 178 ? 7.129 -5.129 -9.055 1 98.94 178 TRP A CA 1
ATOM 1314 C C . TRP A 1 178 ? 5.875 -4.578 -9.727 1 98.94 178 TRP A C 1
ATOM 1316 O O . TRP A 1 178 ? 5.516 -5.008 -10.828 1 98.94 178 TRP A O 1
ATOM 1326 N N . LEU A 1 179 ? 5.262 -3.551 -9.117 1 98.94 179 LEU A N 1
ATOM 1327 C CA . LEU A 1 179 ? 4.016 -2.994 -9.625 1 98.94 179 LEU A CA 1
ATOM 1328 C C . LEU A 1 179 ? 4.273 -2.098 -10.836 1 98.94 179 LEU A C 1
ATOM 1330 O O . LEU A 1 179 ? 3.453 -2.029 -11.75 1 98.94 179 LEU A O 1
ATOM 1334 N N . ALA A 1 180 ? 5.434 -1.426 -10.859 1 98.88 180 ALA A N 1
ATOM 1335 C CA . ALA A 1 180 ? 5.781 -0.648 -12.039 1 98.88 180 ALA A CA 1
ATOM 1336 C C . ALA A 1 180 ? 5.91 -1.547 -13.266 1 98.88 180 ALA A C 1
ATOM 1338 O O . ALA A 1 180 ? 5.395 -1.225 -14.344 1 98.88 180 ALA A O 1
ATOM 1339 N N . GLN A 1 181 ? 6.582 -2.66 -13.125 1 98.94 181 GLN A N 1
ATOM 1340 C CA . GLN A 1 181 ? 6.719 -3.602 -14.234 1 98.94 181 GLN A CA 1
ATOM 1341 C C . GLN A 1 181 ? 5.367 -4.199 -14.617 1 98.94 181 GLN A C 1
ATOM 1343 O O . GLN A 1 181 ? 5.09 -4.418 -15.797 1 98.94 181 GLN A O 1
ATOM 1348 N N . PHE A 1 182 ? 4.535 -4.453 -13.633 1 98.94 182 PHE A N 1
ATOM 1349 C CA . PHE A 1 182 ? 3.209 -4.996 -13.898 1 98.94 182 PHE A CA 1
ATOM 1350 C C . PHE A 1 182 ? 2.371 -4.004 -14.695 1 98.94 182 PHE A C 1
ATOM 1352 O O . PHE A 1 182 ? 1.647 -4.391 -15.617 1 98.94 182 PHE A O 1
ATOM 1359 N N . LEU A 1 183 ? 2.467 -2.668 -14.336 1 98.88 183 LEU A N 1
ATOM 1360 C CA . LEU A 1 183 ? 1.773 -1.638 -15.102 1 98.88 183 LEU A CA 1
ATOM 1361 C C . LEU A 1 183 ? 2.205 -1.668 -16.562 1 98.88 183 LEU A C 1
ATOM 1363 O O . LEU A 1 183 ? 1.372 -1.53 -17.469 1 98.88 183 LEU A O 1
ATOM 1367 N N . GLU A 1 184 ? 3.494 -1.877 -16.781 1 98.5 184 GLU A N 1
ATOM 1368 C CA . GLU A 1 184 ? 3.998 -1.964 -18.156 1 98.5 184 GLU A CA 1
ATOM 1369 C C . GLU A 1 184 ? 3.355 -3.127 -18.906 1 98.5 184 GLU A C 1
ATOM 1371 O O . GLU A 1 184 ? 2.926 -2.971 -20.047 1 98.5 184 GLU A O 1
ATOM 1376 N N . VAL A 1 185 ? 3.301 -4.258 -18.25 1 98.56 185 VAL A N 1
ATOM 1377 C CA . VAL A 1 185 ? 2.73 -5.453 -18.859 1 98.56 185 VAL A CA 1
ATOM 1378 C C . VAL A 1 185 ? 1.241 -5.238 -19.125 1 98.56 185 VAL A C 1
ATOM 1380 O O . VAL A 1 185 ? 0.699 -5.742 -20.109 1 98.56 185 VAL A O 1
ATOM 1383 N N . LEU A 1 186 ? 0.586 -4.41 -18.312 1 98.69 186 LEU A N 1
ATOM 1384 C CA . LEU A 1 186 ? -0.84 -4.129 -18.438 1 98.69 186 LEU A CA 1
ATOM 1385 C C . LEU A 1 186 ? -1.098 -3.072 -19.5 1 98.69 186 LEU A C 1
ATOM 1387 O O . LEU A 1 186 ? -2.246 -2.836 -19.891 1 98.69 186 LEU A O 1
ATOM 1391 N N . GLY A 1 187 ? -0.065 -2.367 -19.922 1 98.12 187 GLY A N 1
ATOM 1392 C CA . GLY A 1 187 ? -0.2 -1.317 -20.922 1 98.12 187 GLY A CA 1
ATOM 1393 C C . GLY A 1 187 ? -0.552 0.032 -20.328 1 98.12 187 GLY A C 1
ATOM 1394 O O . GLY A 1 187 ? -1.045 0.918 -21.031 1 98.12 187 GLY A O 1
ATOM 1395 N N . THR A 1 188 ? -0.291 0.139 -19.016 1 98.06 188 THR A N 1
ATOM 1396 C CA . THR A 1 188 ? -0.563 1.395 -18.328 1 98.06 188 THR A CA 1
ATOM 1397 C C . THR A 1 188 ? 0.657 2.311 -18.375 1 98.06 188 THR A C 1
ATOM 1399 O O . THR A 1 188 ? 1.773 1.879 -18.078 1 98.06 188 THR A O 1
ATOM 1402 N N . ARG A 1 189 ? 0.432 3.576 -18.75 1 97.44 189 ARG A N 1
ATOM 1403 C CA . ARG A 1 189 ? 1.523 4.543 -18.828 1 97.44 189 ARG A CA 1
ATOM 1404 C C . ARG A 1 189 ? 1.327 5.672 -17.812 1 97.44 189 ARG A C 1
ATOM 1406 O O . ARG A 1 189 ? 0.207 6.148 -17.625 1 97.44 189 ARG A O 1
ATOM 1413 N N . VAL A 1 190 ? 2.412 6.031 -17.156 1 96.94 190 VAL A N 1
ATOM 1414 C CA . VAL A 1 190 ? 2.418 7.145 -16.203 1 96.94 190 VAL A CA 1
ATOM 1415 C C . VAL A 1 190 ? 3.238 8.297 -16.781 1 96.94 190 VAL A C 1
ATOM 1417 O O . VAL A 1 190 ? 4.398 8.117 -17.156 1 96.94 190 VAL A O 1
ATOM 1420 N N . LEU A 1 191 ? 2.588 9.461 -16.844 1 96.19 191 LEU A N 1
ATOM 1421 C CA . LEU A 1 191 ? 3.244 10.641 -17.406 1 96.19 191 LEU A CA 1
ATOM 1422 C C . LEU A 1 191 ? 3.383 11.727 -16.344 1 96.19 191 LEU A C 1
ATOM 1424 O O . LEU A 1 191 ? 2.463 11.945 -15.547 1 96.19 191 LEU A O 1
ATOM 1428 N N . HIS A 1 192 ? 4.516 12.391 -16.328 1 95.31 192 HIS A N 1
ATOM 1429 C CA . HIS A 1 192 ? 4.793 13.477 -15.398 1 95.31 192 HIS A CA 1
ATOM 1430 C C . HIS A 1 192 ? 4.957 14.805 -16.125 1 95.31 192 HIS A C 1
ATOM 1432 O O . HIS A 1 192 ? 5.387 14.836 -17.281 1 95.31 192 HIS A O 1
ATOM 1438 N N . MET B 1 1 ? 7.336 16.453 -14.766 1 91.94 1 MET B N 1
ATOM 1439 C CA . MET B 1 1 ? 8.492 15.734 -14.242 1 91.94 1 MET B CA 1
ATOM 1440 C C . MET B 1 1 ? 8.133 14.984 -12.961 1 91.94 1 MET B C 1
ATOM 1442 O O . MET B 1 1 ? 7.25 15.414 -12.219 1 91.94 1 MET B O 1
ATOM 1446 N N . ALA B 1 2 ? 8.766 13.883 -12.711 1 96.62 2 ALA B N 1
ATOM 1447 C CA . ALA B 1 2 ? 8.625 13.18 -11.438 1 96.62 2 ALA B CA 1
ATOM 1448 C C . ALA B 1 2 ? 8.938 14.102 -10.258 1 96.62 2 ALA B C 1
ATOM 1450 O O . ALA B 1 2 ? 9.758 15.008 -10.375 1 96.62 2 ALA B O 1
ATOM 1451 N N . LYS B 1 3 ? 8.289 13.953 -9.148 1 98.75 3 LYS B N 1
ATOM 1452 C CA . LYS B 1 3 ? 8.383 14.844 -8 1 98.75 3 LYS B CA 1
ATOM 1453 C C . LYS B 1 3 ? 9.219 14.219 -6.883 1 98.75 3 LYS B C 1
ATOM 1455 O O . LYS B 1 3 ? 9.383 13 -6.832 1 98.75 3 LYS B O 1
ATOM 1460 N N . LYS B 1 4 ? 9.805 15.062 -6.125 1 98.88 4 LYS B N 1
ATOM 1461 C CA . LYS B 1 4 ? 10.422 14.688 -4.855 1 98.88 4 LYS B CA 1
ATOM 1462 C C . LYS B 1 4 ? 9.492 14.992 -3.682 1 98.88 4 LYS B C 1
ATOM 1464 O O . LYS B 1 4 ? 9.18 16.156 -3.422 1 98.88 4 LYS B O 1
ATOM 1469 N N . ILE B 1 5 ? 9.062 13.945 -2.986 1 98.94 5 ILE B N 1
ATOM 1470 C CA . ILE B 1 5 ? 8.016 14.047 -1.976 1 98.94 5 ILE B CA 1
ATOM 1471 C C . ILE B 1 5 ? 8.594 13.719 -0.6 1 98.94 5 ILE B C 1
ATOM 1473 O O . ILE B 1 5 ? 9.312 12.734 -0.439 1 98.94 5 ILE B O 1
ATOM 1477 N N . LEU B 1 6 ? 8.359 14.594 0.342 1 98.94 6 LEU B N 1
ATOM 1478 C CA . LEU B 1 6 ? 8.734 14.344 1.731 1 98.94 6 LEU B CA 1
ATOM 1479 C C . LEU B 1 6 ? 7.574 13.727 2.502 1 98.94 6 LEU B C 1
ATOM 1481 O O . LEU B 1 6 ? 6.43 14.156 2.365 1 98.94 6 LEU B O 1
ATOM 1485 N N . MET B 1 7 ? 7.855 12.695 3.225 1 99 7 MET B N 1
ATOM 1486 C CA . MET B 1 7 ? 6.883 12.062 4.113 1 99 7 MET B CA 1
ATOM 1487 C C . MET B 1 7 ? 7.336 12.156 5.566 1 99 7 MET B C 1
ATOM 1489 O O . MET B 1 7 ? 8.453 11.75 5.898 1 99 7 MET B O 1
ATOM 1493 N N . LEU B 1 8 ? 6.5 12.695 6.434 1 98.94 8 LEU B N 1
ATOM 1494 C CA . LEU B 1 8 ? 6.793 12.789 7.859 1 98.94 8 LEU B CA 1
ATOM 1495 C C . LEU B 1 8 ? 6.184 11.609 8.617 1 98.94 8 LEU B C 1
ATOM 1497 O O . LEU B 1 8 ? 4.965 11.43 8.609 1 98.94 8 LEU B O 1
ATOM 1501 N N . VAL B 1 9 ? 7.074 10.844 9.258 1 98.94 9 VAL B N 1
ATOM 1502 C CA . VAL B 1 9 ? 6.594 9.672 9.977 1 98.94 9 VAL B CA 1
ATOM 1503 C C . VAL B 1 9 ? 7.199 9.641 11.383 1 98.94 9 VAL B C 1
ATOM 1505 O O . VAL B 1 9 ? 8.094 10.43 11.695 1 98.94 9 VAL B O 1
ATOM 1508 N N . GLY B 1 10 ? 6.703 8.875 12.234 1 98.81 10 GLY B N 1
ATOM 1509 C CA . GLY B 1 10 ? 7.16 8.609 13.586 1 98.81 10 GLY B CA 1
ATOM 1510 C C . GLY B 1 10 ? 6.645 7.293 14.141 1 98.81 10 GLY B C 1
ATOM 1511 O O . GLY B 1 10 ? 5.895 6.582 13.469 1 98.81 10 GLY B O 1
ATOM 1512 N N . ASP B 1 11 ? 7.082 6.934 15.328 1 98.62 11 ASP B N 1
ATOM 1513 C CA . ASP B 1 11 ? 6.645 5.691 15.953 1 98.62 11 ASP B CA 1
ATOM 1514 C C . ASP B 1 11 ? 5.125 5.648 16.078 1 98.62 11 ASP B C 1
ATOM 1516 O O . ASP B 1 11 ? 4.5 6.633 16.484 1 98.62 11 ASP B O 1
ATOM 1520 N N . TYR B 1 12 ? 4.562 4.465 15.602 1 98.5 12 TYR B N 1
ATOM 1521 C CA . TYR B 1 12 ? 3.15 4.105 15.688 1 98.5 12 TYR B CA 1
ATOM 1522 C C . TYR B 1 12 ? 2.328 4.891 14.672 1 98.5 12 TYR B C 1
ATOM 1524 O O . TYR B 1 12 ? 1.152 5.176 14.906 1 98.5 12 TYR B O 1
ATOM 1532 N N . VAL B 1 13 ? 3.051 5.367 13.633 1 98.88 13 VAL B N 1
ATOM 1533 C CA . VAL B 1 13 ? 2.307 5.664 12.414 1 98.88 13 VAL B CA 1
ATOM 1534 C C . VAL B 1 13 ? 1.492 4.441 11.992 1 98.88 13 VAL B C 1
ATOM 1536 O O . VAL B 1 13 ? 1.908 3.303 12.227 1 98.88 13 VAL B O 1
ATOM 1539 N N . GLU B 1 14 ? 0.298 4.707 11.516 1 98.88 14 GLU B N 1
ATOM 1540 C CA . GLU B 1 14 ? -0.525 3.58 11.078 1 98.88 14 GLU B CA 1
ATOM 1541 C C . GLU B 1 14 ? 0.14 2.818 9.938 1 98.88 14 GLU B C 1
ATOM 1543 O O . GLU B 1 14 ? 0.621 3.424 8.977 1 98.88 14 GLU B O 1
ATOM 1548 N N . ASP B 1 15 ? 0.228 1.523 9.992 1 98.88 15 ASP B N 1
ATOM 1549 C CA . ASP B 1 15 ? 1.02 0.613 9.164 1 98.88 15 ASP B CA 1
ATOM 1550 C C . ASP B 1 15 ? 0.683 0.776 7.688 1 98.88 15 ASP B C 1
ATOM 1552 O O . ASP B 1 15 ? 1.572 1.004 6.863 1 98.88 15 ASP B O 1
ATOM 1556 N N . TYR B 1 16 ? -0.61 0.769 7.23 1 98.94 16 TYR B N 1
ATOM 1557 C CA . TYR B 1 16 ? -1.042 0.952 5.852 1 98.94 16 TYR B CA 1
ATOM 1558 C C . TYR B 1 16 ? -0.82 2.389 5.395 1 98.94 16 TYR B C 1
ATOM 1560 O O . TYR B 1 16 ? -0.446 2.633 4.246 1 98.94 16 TYR B O 1
ATOM 1568 N N . GLU B 1 17 ? -0.986 3.318 6.312 1 98.94 17 GLU B N 1
ATOM 1569 C CA . GLU B 1 17 ? -1.002 4.73 5.938 1 98.94 17 GLU B CA 1
ATOM 1570 C C . GLU B 1 17 ? 0.408 5.238 5.656 1 98.94 17 GLU B C 1
ATOM 1572 O O . GLU B 1 17 ? 0.58 6.301 5.051 1 98.94 17 GLU B O 1
ATOM 1577 N N . VAL B 1 18 ? 1.389 4.48 6.094 1 98.88 18 VAL B N 1
ATOM 1578 C CA . VAL B 1 18 ? 2.75 4.844 5.715 1 98.88 18 VAL B CA 1
ATOM 1579 C C . VAL B 1 18 ? 3.17 4.059 4.477 1 98.88 18 VAL B C 1
ATOM 1581 O O . VAL B 1 18 ? 3.648 4.637 3.498 1 98.88 18 VAL B O 1
ATOM 1584 N N . MET B 1 19 ? 2.928 2.793 4.406 1 98.94 19 MET B N 1
ATOM 1585 C CA . MET B 1 19 ? 3.561 1.946 3.396 1 98.94 19 MET B CA 1
ATOM 1586 C C . MET B 1 19 ? 2.85 2.076 2.053 1 98.94 19 MET B C 1
ATOM 1588 O O . MET B 1 19 ? 3.496 2.121 1.006 1 98.94 19 MET B O 1
ATOM 1592 N N . VAL B 1 20 ? 1.475 2.119 2.041 1 98.94 20 VAL B N 1
ATOM 1593 C CA . VAL B 1 20 ? 0.745 2.17 0.779 1 98.94 20 VAL B CA 1
ATOM 1594 C C . VAL B 1 20 ? 1.136 3.43 0.007 1 98.94 20 VAL B C 1
ATOM 1596 O O . VAL B 1 20 ? 1.627 3.346 -1.121 1 98.94 20 VAL B O 1
ATOM 1599 N N . PRO B 1 21 ? 1.031 4.613 0.616 1 98.94 21 PRO B N 1
ATOM 1600 C CA . PRO B 1 21 ? 1.433 5.789 -0.159 1 98.94 21 PRO B CA 1
ATOM 1601 C C . PRO B 1 21 ? 2.93 5.816 -0.459 1 98.94 21 PRO B C 1
ATOM 1603 O O . PRO B 1 21 ? 3.34 6.27 -1.53 1 98.94 21 PRO B O 1
ATOM 1606 N N . PHE B 1 22 ? 3.785 5.352 0.484 1 98.94 22 PHE B N 1
ATOM 1607 C CA . PHE B 1 22 ? 5.23 5.332 0.28 1 98.94 22 PHE B CA 1
ATOM 1608 C C . PHE B 1 22 ? 5.586 4.555 -0.98 1 98.94 22 PHE B C 1
ATOM 1610 O O . PHE B 1 22 ? 6.301 5.066 -1.848 1 98.94 22 PHE B O 1
ATOM 1617 N N . GLN B 1 23 ? 4.992 3.418 -1.182 1 98.94 23 GLN B N 1
ATOM 1618 C CA . GLN B 1 23 ? 5.398 2.553 -2.285 1 98.94 23 GLN B CA 1
ATOM 1619 C C . GLN B 1 23 ? 4.566 2.832 -3.535 1 98.94 23 GLN B C 1
ATOM 1621 O O . GLN B 1 23 ? 5.07 2.727 -4.656 1 98.94 23 GLN B O 1
ATOM 1626 N N . ALA B 1 24 ? 3.275 3.227 -3.373 1 98.94 24 ALA B N 1
ATOM 1627 C CA . ALA B 1 24 ? 2.441 3.539 -4.531 1 98.94 24 ALA B CA 1
ATOM 1628 C C . ALA B 1 24 ? 2.99 4.738 -5.297 1 98.94 24 ALA B C 1
ATOM 1630 O O . ALA B 1 24 ? 2.977 4.758 -6.527 1 98.94 24 ALA B O 1
ATOM 1631 N N . LEU B 1 25 ? 3.463 5.754 -4.52 1 98.94 25 LEU B N 1
ATOM 1632 C CA . LEU B 1 25 ? 4.023 6.938 -5.168 1 98.94 25 LEU B CA 1
ATOM 1633 C C . LEU B 1 25 ? 5.34 6.605 -5.859 1 98.94 25 LEU B C 1
ATOM 1635 O O . LEU B 1 25 ? 5.637 7.145 -6.926 1 98.94 25 LEU B O 1
ATOM 1639 N N . GLN B 1 26 ? 6.148 5.707 -5.289 1 98.88 26 GLN B N 1
ATOM 1640 C CA . GLN B 1 26 ? 7.379 5.258 -5.93 1 98.88 26 GLN B CA 1
ATOM 1641 C C . GLN B 1 26 ? 7.078 4.434 -7.18 1 98.88 26 GLN B C 1
ATOM 1643 O O . GLN B 1 26 ? 7.785 4.543 -8.188 1 98.88 26 GLN B O 1
ATOM 1648 N N . MET B 1 27 ? 6.012 3.641 -7.113 1 98.75 27 MET B N 1
ATOM 1649 C CA . MET B 1 27 ? 5.574 2.811 -8.234 1 98.75 27 MET B CA 1
ATOM 1650 C C . MET B 1 27 ? 5.352 3.656 -9.484 1 98.75 27 MET B C 1
ATOM 1652 O O . MET B 1 27 ? 5.676 3.23 -10.594 1 98.75 27 MET B O 1
ATOM 1656 N N . VAL B 1 28 ? 4.832 4.891 -9.25 1 98.62 28 VAL B N 1
ATOM 1657 C CA . VAL B 1 28 ? 4.465 5.711 -10.398 1 98.62 28 VAL B CA 1
ATOM 1658 C C . VAL B 1 28 ? 5.598 6.688 -10.719 1 98.62 28 VAL B C 1
ATOM 1660 O O . VAL B 1 28 ? 5.395 7.664 -11.445 1 98.62 28 VAL B O 1
ATOM 1663 N N . GLY B 1 29 ? 6.734 6.551 -10.078 1 98.5 29 GLY B N 1
ATOM 1664 C CA . GLY B 1 29 ? 7.93 7.207 -10.578 1 98.5 29 GLY B CA 1
ATOM 1665 C C . GLY B 1 29 ? 8.383 8.367 -9.711 1 98.5 29 GLY B C 1
ATOM 1666 O O . GLY B 1 29 ? 9.391 9.016 -10.016 1 98.5 29 GLY B O 1
ATOM 1667 N N . HIS B 1 30 ? 7.66 8.711 -8.633 1 98.94 30 HIS B N 1
ATOM 1668 C CA . HIS B 1 30 ? 8.094 9.781 -7.734 1 98.94 30 HIS B CA 1
ATOM 1669 C C . HIS B 1 30 ? 9.156 9.281 -6.758 1 98.94 30 HIS B C 1
ATOM 1671 O O . HIS B 1 30 ? 9.266 8.078 -6.512 1 98.94 30 HIS B O 1
ATOM 1677 N N . THR B 1 31 ? 10 10.203 -6.348 1 98.81 31 THR B N 1
ATOM 1678 C CA . THR B 1 31 ? 10.914 9.938 -5.238 1 98.81 31 THR B CA 1
ATOM 1679 C C . THR B 1 31 ? 10.258 10.297 -3.906 1 98.81 31 THR B C 1
ATOM 1681 O O . THR B 1 31 ? 9.672 11.367 -3.764 1 98.81 31 THR B O 1
ATOM 1684 N N . VAL B 1 32 ? 10.266 9.344 -2.957 1 98.94 32 VAL B N 1
ATOM 1685 C CA . VAL B 1 32 ? 9.68 9.594 -1.643 1 98.94 32 VAL B CA 1
ATOM 1686 C C . VAL B 1 32 ? 10.75 9.422 -0.562 1 98.94 32 VAL B C 1
ATOM 1688 O O . VAL B 1 32 ? 11.344 8.352 -0.435 1 98.94 32 VAL B O 1
ATOM 1691 N N . HIS B 1 33 ? 11.031 10.469 0.159 1 98.94 33 HIS B N 1
ATOM 1692 C CA . HIS B 1 33 ? 11.875 10.414 1.351 1 98.94 33 HIS B CA 1
ATOM 1693 C C . HIS B 1 33 ? 11.023 10.438 2.621 1 98.94 33 HIS B C 1
ATOM 1695 O O . HIS B 1 33 ? 10.336 11.422 2.893 1 98.94 33 HIS B O 1
ATOM 1701 N N . ALA B 1 34 ? 11.094 9.336 3.352 1 98.94 34 ALA B N 1
ATOM 1702 C CA . ALA B 1 34 ? 10.445 9.25 4.656 1 98.94 34 ALA B CA 1
ATOM 1703 C C . ALA B 1 34 ? 11.422 9.555 5.781 1 98.94 34 ALA B C 1
ATOM 1705 O O . ALA B 1 34 ? 12.484 8.938 5.875 1 98.94 34 ALA B O 1
ATOM 1706 N N . VAL B 1 35 ? 11.016 10.508 6.629 1 98.94 35 VAL B N 1
ATOM 1707 C CA . VAL B 1 35 ? 11.922 10.93 7.691 1 98.94 35 VAL B CA 1
ATOM 1708 C C . VAL B 1 35 ? 11.188 10.945 9.031 1 98.94 35 VAL B C 1
ATOM 1710 O O . VAL B 1 35 ? 9.969 11.117 9.07 1 98.94 35 VAL B O 1
ATOM 1713 N N . CYS B 1 36 ? 11.867 10.758 10.07 1 98.88 36 CYS B N 1
ATOM 1714 C CA . CYS B 1 36 ? 11.445 10.82 11.469 1 98.88 36 CYS B CA 1
ATOM 1715 C C . CYS B 1 36 ? 12.438 11.617 12.305 1 98.88 36 CYS B C 1
ATOM 1717 O O . CYS B 1 36 ? 13.648 11.391 12.219 1 98.88 36 CYS B O 1
ATOM 1719 N N . PRO B 1 37 ? 11.914 12.586 13.133 1 98.69 37 PRO B N 1
ATOM 1720 C CA . PRO B 1 37 ? 12.844 13.352 13.961 1 98.69 37 PRO B CA 1
ATOM 1721 C C . PRO B 1 37 ? 13.812 12.453 14.742 1 98.69 37 PRO B C 1
ATOM 1723 O O . PRO B 1 37 ? 13.398 11.445 15.312 1 98.69 37 PRO B O 1
ATOM 1726 N N . ASP B 1 38 ? 15.125 12.781 14.68 1 97.69 38 ASP B N 1
ATOM 1727 C CA . ASP B 1 38 ? 16.219 12.188 15.445 1 97.69 38 ASP B CA 1
ATOM 1728 C C . ASP B 1 38 ? 16.531 10.773 14.953 1 97.69 38 ASP B C 1
ATOM 1730 O O . ASP B 1 38 ? 17.078 9.953 15.703 1 97.69 38 ASP B O 1
ATOM 1734 N N . LYS B 1 39 ? 16.062 10.453 13.734 1 98.5 39 LYS B N 1
ATOM 1735 C CA . LYS B 1 39 ? 16.453 9.203 13.078 1 98.5 39 LYS B CA 1
ATOM 1736 C C . LYS B 1 39 ? 17.281 9.477 11.82 1 98.5 39 LYS B C 1
ATOM 1738 O O . LYS B 1 39 ? 17.109 10.508 11.172 1 98.5 39 LYS B O 1
ATOM 1743 N N . GLN B 1 40 ? 18.141 8.523 11.539 1 98.62 40 GLN B N 1
ATOM 1744 C CA . GLN B 1 40 ? 18.953 8.539 10.328 1 98.62 40 GLN B CA 1
ATOM 1745 C C . GLN B 1 40 ? 18.453 7.52 9.312 1 98.62 40 GLN B C 1
ATOM 1747 O O . GLN B 1 40 ? 17.812 6.535 9.68 1 98.62 40 GLN B O 1
ATOM 1752 N N . ALA B 1 41 ? 18.828 7.844 8.062 1 98.62 41 ALA B N 1
ATOM 1753 C CA . ALA B 1 41 ? 18.516 6.875 7.012 1 98.62 41 ALA B CA 1
ATOM 1754 C C . ALA B 1 41 ? 18.953 5.469 7.422 1 98.62 41 ALA B C 1
ATOM 1756 O O . ALA B 1 41 ? 20.047 5.277 7.945 1 98.62 41 ALA B O 1
ATOM 1757 N N . GLY B 1 42 ? 18.078 4.516 7.266 1 98.38 42 GLY B N 1
ATOM 1758 C CA . GLY B 1 42 ? 18.406 3.135 7.582 1 98.38 42 GLY B CA 1
ATOM 1759 C C . GLY B 1 42 ? 17.891 2.693 8.938 1 98.38 42 GLY B C 1
ATOM 1760 O O . GLY B 1 42 ? 17.812 1.496 9.219 1 98.38 42 GLY B O 1
ATOM 1761 N N . GLU B 1 43 ? 17.484 3.654 9.836 1 98.56 43 GLU B N 1
ATOM 1762 C CA . GLU B 1 43 ? 16.875 3.305 11.117 1 98.56 43 GLU B CA 1
ATOM 1763 C C . GLU B 1 43 ? 15.375 3.037 10.961 1 98.56 43 GLU B C 1
ATOM 1765 O O . GLU B 1 43 ? 14.758 3.467 9.984 1 98.56 43 GLU B O 1
ATOM 1770 N N . SER B 1 44 ? 14.789 2.305 11.898 1 98.25 44 SER B N 1
ATOM 1771 C CA . SER B 1 44 ? 13.391 1.906 11.758 1 98.25 44 SER B CA 1
ATOM 1772 C C . SER B 1 44 ? 12.523 2.541 12.844 1 98.25 44 SER B C 1
ATOM 1774 O O . SER B 1 44 ? 13.031 2.961 13.883 1 98.25 44 SER B O 1
ATOM 1776 N N . ILE B 1 45 ? 11.297 2.707 12.547 1 98.56 45 ILE B N 1
ATOM 1777 C CA . ILE B 1 45 ? 10.281 3.086 13.516 1 98.56 45 ILE B CA 1
ATOM 1778 C C . ILE B 1 45 ? 9.242 1.971 13.633 1 98.56 45 ILE B C 1
ATOM 1780 O O . ILE B 1 45 ? 9.109 1.141 12.734 1 98.56 45 ILE B O 1
ATOM 1784 N N . ALA B 1 46 ? 8.531 1.912 14.773 1 98.31 46 ALA B N 1
ATOM 1785 C CA . ALA B 1 46 ? 7.406 0.998 14.969 1 98.31 46 ALA B CA 1
ATOM 1786 C C . ALA B 1 46 ? 6.148 1.519 14.273 1 98.31 46 ALA B C 1
ATOM 1788 O O . ALA B 1 46 ? 5.887 2.723 14.273 1 98.31 46 ALA B O 1
ATOM 1789 N N . THR B 1 47 ? 5.375 0.642 13.641 1 98.75 47 THR B N 1
ATOM 1790 C CA . THR B 1 47 ? 4.066 1.021 13.117 1 98.75 47 THR B CA 1
ATOM 1791 C C . THR B 1 47 ? 2.951 0.355 13.922 1 98.75 47 THR B C 1
ATOM 1793 O O . THR B 1 47 ? 3.213 -0.51 14.758 1 98.75 47 THR B O 1
ATOM 1796 N N . ALA B 1 48 ? 1.765 0.847 13.711 1 98.56 48 ALA B N 1
ATOM 1797 C CA . ALA B 1 48 ? 0.6 0.318 14.414 1 98.56 48 ALA B CA 1
ATOM 1798 C C . ALA B 1 48 ? -0.447 -0.202 13.43 1 98.56 48 ALA B C 1
ATOM 1800 O O . ALA B 1 48 ? -0.711 0.427 12.406 1 98.56 48 ALA B O 1
ATOM 1801 N N . VAL B 1 49 ? -1.012 -1.384 13.758 1 98.5 49 VAL B N 1
ATOM 1802 C CA . VAL B 1 49 ? -2.184 -1.912 13.062 1 98.5 49 VAL B CA 1
ATOM 1803 C C . VAL B 1 49 ? -3.453 -1.46 13.781 1 98.5 49 VAL B C 1
ATOM 1805 O O . VAL B 1 49 ? -3.73 -1.898 14.898 1 98.5 49 VAL B O 1
ATOM 1808 N N . HIS B 1 50 ? -4.184 -0.591 13.141 1 97.75 50 HIS B N 1
ATOM 1809 C CA . HIS B 1 50 ? -5.469 -0.156 13.68 1 97.75 50 HIS B CA 1
ATOM 1810 C C . HIS B 1 50 ? -6.625 -0.879 12.992 1 97.75 50 HIS B C 1
ATOM 1812 O O . HIS B 1 50 ? -6.688 -0.939 11.766 1 97.75 50 HIS B O 1
ATOM 1818 N N . ASP B 1 51 ? -7.473 -1.459 13.789 1 96.31 51 ASP B N 1
ATOM 1819 C CA . ASP B 1 51 ? -8.625 -2.188 13.281 1 96.31 51 ASP B CA 1
ATOM 1820 C C . ASP B 1 51 ? -9.852 -1.966 14.164 1 96.31 51 ASP B C 1
ATOM 1822 O O . ASP B 1 51 ? -9.727 -1.548 15.32 1 96.31 51 ASP B O 1
ATOM 1826 N N . PHE B 1 52 ? -10.969 -2.197 13.539 1 94 52 PHE B N 1
ATOM 1827 C CA . PHE B 1 52 ? -12.219 -2.096 14.273 1 94 52 PHE B CA 1
ATOM 1828 C C . PHE B 1 52 ? -12.797 -3.479 14.562 1 94 52 PHE B C 1
ATOM 1830 O O . PHE B 1 52 ? -13.32 -4.141 13.664 1 94 52 PHE B O 1
ATOM 1837 N N . GLU B 1 53 ? -12.742 -3.891 15.75 1 93.12 53 GLU B N 1
ATOM 1838 C CA . GLU B 1 53 ? -13.031 -5.27 16.141 1 93.12 53 GLU B CA 1
ATOM 1839 C C . GLU B 1 53 ? -14.18 -5.336 17.141 1 93.12 53 GLU B C 1
ATOM 1841 O O . GLU B 1 53 ? -14.281 -6.289 17.922 1 93.12 53 GLU B O 1
ATOM 1846 N N . GLY B 1 54 ? -14.906 -4.238 17.234 1 92.88 54 GLY B N 1
ATOM 1847 C CA . GLY B 1 54 ? -16.125 -4.297 18.031 1 92.88 54 GLY B CA 1
ATOM 1848 C C . GLY B 1 54 ? -16.125 -3.32 19.188 1 92.88 54 GLY B C 1
ATOM 1849 O O . GLY B 1 54 ? -17.172 -3.029 19.75 1 92.88 54 GLY B O 1
ATOM 1850 N N . ALA B 1 55 ? -14.906 -2.85 19.672 1 95.44 55 ALA B N 1
ATOM 1851 C CA . ALA B 1 55 ? -14.852 -1.821 20.703 1 95.44 55 ALA B CA 1
ATOM 1852 C C . ALA B 1 55 ? -15.352 -0.481 20.172 1 95.44 55 ALA B C 1
ATOM 1854 O O . ALA B 1 55 ? -15.609 -0.337 18.969 1 95.44 55 ALA B O 1
ATOM 1855 N N . GLN B 1 56 ? -15.469 0.546 21 1 95.12 56 GLN B N 1
ATOM 1856 C CA . GLN B 1 56 ? -15.977 1.865 20.641 1 95.12 56 GLN B CA 1
ATOM 1857 C C . GLN B 1 56 ? -15.039 2.561 19.656 1 95.12 56 GLN B C 1
ATOM 1859 O O . GLN B 1 56 ? -15.469 3.406 18.875 1 95.12 56 GLN B O 1
ATOM 1864 N N . THR B 1 57 ? -13.82 2.133 19.703 1 94.5 57 THR B N 1
ATOM 1865 C CA . THR B 1 57 ? -12.789 2.664 18.812 1 94.5 57 THR B CA 1
ATOM 1866 C C . THR B 1 57 ? -11.875 1.546 18.312 1 94.5 57 THR B C 1
ATOM 1868 O O . THR B 1 57 ? -12.18 0.364 18.484 1 94.5 57 THR B O 1
ATOM 1871 N N . TYR B 1 58 ? -10.898 1.903 17.562 1 95.94 58 TYR B N 1
ATOM 1872 C CA . TYR B 1 58 ? -10.047 0.908 16.922 1 95.94 58 TYR B CA 1
ATOM 1873 C C . TYR B 1 58 ? -9.125 0.25 17.953 1 95.94 58 TYR B C 1
ATOM 1875 O O . TYR B 1 58 ? -8.758 0.864 18.953 1 95.94 58 TYR B O 1
ATOM 1883 N N . SER B 1 59 ? -8.805 -0.987 17.75 1 96.62 59 SER B N 1
ATOM 1884 C CA . SER B 1 59 ? -7.707 -1.659 18.438 1 96.62 59 SER B CA 1
ATOM 1885 C C . SER B 1 59 ? -6.359 -1.268 17.844 1 96.62 59 SER B C 1
ATOM 1887 O O . SER B 1 59 ? -6.297 -0.715 16.734 1 96.62 59 SER B O 1
ATOM 1889 N N . GLU B 1 60 ? -5.273 -1.492 18.609 1 96.81 60 GLU B N 1
ATOM 1890 C CA . GLU B 1 60 ? -3.912 -1.236 18.141 1 96.81 60 GLU B CA 1
ATOM 1891 C C . GLU B 1 60 ? -3.004 -2.434 18.406 1 96.81 60 GLU B C 1
ATOM 1893 O O . GLU B 1 60 ? -2.936 -2.932 19.531 1 96.81 60 GLU B O 1
ATOM 1898 N N . LYS B 1 61 ? -2.42 -2.99 17.375 1 97.38 61 LYS B N 1
ATOM 1899 C CA . LYS B 1 61 ? -1.435 -4.066 17.438 1 97.38 61 LYS B CA 1
ATOM 1900 C C . LYS B 1 61 ? -0.115 -3.646 16.797 1 97.38 61 LYS B C 1
ATOM 1902 O O . LYS B 1 61 ? -0.08 -2.715 15.992 1 97.38 61 LYS B O 1
ATOM 1907 N N . PRO B 1 62 ? 1.008 -4.293 17.219 1 97.5 62 PRO B N 1
ATOM 1908 C CA . PRO B 1 62 ? 2.266 -3.988 16.531 1 97.5 62 PRO B CA 1
ATOM 1909 C C . PRO B 1 62 ? 2.209 -4.285 15.039 1 97.5 62 PRO B C 1
ATOM 1911 O O . PRO B 1 62 ? 1.703 -5.332 14.633 1 97.5 62 PRO B O 1
ATOM 1914 N N . GLY B 1 63 ? 2.607 -3.311 14.203 1 98.19 63 GLY B N 1
ATOM 1915 C CA . GLY B 1 63 ? 2.764 -3.521 12.773 1 98.19 63 GLY B CA 1
ATOM 1916 C C . GLY B 1 63 ? 4.184 -3.867 12.375 1 98.19 63 GLY B C 1
ATOM 1917 O O . GLY B 1 63 ? 4.926 -4.465 13.156 1 98.19 63 GLY B O 1
ATOM 1918 N N . HIS B 1 64 ? 4.547 -3.654 11.133 1 98.56 64 HIS B N 1
ATOM 1919 C CA . HIS B 1 64 ? 5.902 -3.838 10.633 1 98.56 64 HIS B CA 1
ATOM 1920 C C . HIS B 1 64 ? 6.852 -2.797 11.219 1 98.56 64 HIS B C 1
ATOM 1922 O O . HIS B 1 64 ? 6.422 -1.71 11.609 1 98.56 64 HIS B O 1
ATOM 1928 N N . ARG B 1 65 ? 8.109 -3.178 11.273 1 98.06 65 ARG B N 1
ATOM 1929 C CA . ARG B 1 65 ? 9.109 -2.115 11.352 1 98.06 65 ARG B CA 1
ATOM 1930 C C . ARG B 1 65 ? 9.266 -1.41 10.008 1 98.06 65 ARG B C 1
ATOM 1932 O O . ARG B 1 65 ? 9.352 -2.062 8.969 1 98.06 65 ARG B O 1
ATOM 1939 N N . PHE B 1 66 ? 9.188 -0.141 10.055 1 98.62 66 PHE B N 1
ATOM 1940 C CA . PHE B 1 66 ? 9.359 0.659 8.852 1 98.62 66 PHE B CA 1
ATOM 1941 C C . PHE B 1 66 ? 10.719 1.354 8.852 1 98.62 66 PHE B C 1
ATOM 1943 O O . PHE B 1 66 ? 11.039 2.102 9.773 1 98.62 66 PHE B O 1
ATOM 1950 N N . THR B 1 67 ? 11.516 1.141 7.836 1 98.44 67 THR B N 1
ATOM 1951 C CA . THR B 1 67 ? 12.836 1.743 7.719 1 98.44 67 THR B CA 1
ATOM 1952 C C . THR B 1 67 ? 12.758 3.09 7.004 1 98.44 67 THR B C 1
ATOM 1954 O O . THR B 1 67 ? 12.328 3.16 5.852 1 98.44 67 THR B O 1
ATOM 1957 N N . VAL B 1 68 ? 13.148 4.176 7.727 1 98.81 68 VAL B N 1
ATOM 1958 C CA . VAL B 1 68 ? 13.203 5.477 7.062 1 98.81 68 VAL B CA 1
ATOM 1959 C C . VAL B 1 68 ? 14.375 5.504 6.082 1 98.81 68 VAL B C 1
ATOM 1961 O O . VAL B 1 68 ? 15.438 4.949 6.359 1 98.81 68 VAL B O 1
ATOM 1964 N N . ASN B 1 69 ? 14.188 6.191 4.938 1 98.81 69 ASN B N 1
ATOM 1965 C CA . ASN B 1 69 ? 15.188 6.117 3.879 1 98.81 69 ASN B CA 1
ATOM 1966 C C . ASN B 1 69 ? 15.906 7.445 3.693 1 98.81 69 ASN B C 1
ATOM 1968 O O . ASN B 1 69 ? 16.609 7.641 2.701 1 98.81 69 ASN B O 1
ATOM 1972 N N . ALA B 1 70 ? 15.688 8.398 4.523 1 98.81 70 ALA B N 1
ATOM 1973 C CA . ALA B 1 70 ? 16.375 9.68 4.582 1 98.81 70 ALA B CA 1
ATOM 1974 C C . ALA B 1 70 ? 16.531 10.156 6.023 1 98.81 70 ALA B C 1
ATOM 1976 O O . ALA B 1 70 ? 15.773 9.734 6.902 1 98.81 70 ALA B O 1
ATOM 1977 N N . SER B 1 71 ? 17.516 11.016 6.27 1 98.88 71 SER B N 1
ATOM 1978 C CA . SER B 1 71 ? 17.781 11.531 7.605 1 98.88 71 SER B CA 1
ATOM 1979 C C . SER B 1 71 ? 17.047 12.844 7.855 1 98.88 71 SER B C 1
ATOM 1981 O O . SER B 1 71 ? 17.109 13.766 7.039 1 98.88 71 SER B O 1
ATOM 1983 N N . PHE B 1 72 ? 16.422 12.898 8.977 1 98.81 72 PHE B N 1
ATOM 1984 C CA . PHE B 1 72 ? 15.656 14.102 9.312 1 98.81 72 PHE B CA 1
ATOM 1985 C C . PHE B 1 72 ? 16.547 15.328 9.32 1 98.81 72 PHE B C 1
ATOM 1987 O O . PHE B 1 72 ? 16.172 16.391 8.82 1 98.81 72 PHE B O 1
ATOM 1994 N N . ALA B 1 73 ? 17.734 15.18 9.82 1 98.19 73 ALA B N 1
ATOM 1995 C CA . ALA B 1 73 ? 18.672 16.297 10.016 1 98.19 73 ALA B CA 1
ATOM 1996 C C . ALA B 1 73 ? 19.109 16.875 8.68 1 98.19 73 ALA B C 1
ATOM 1998 O O . ALA B 1 73 ? 19.578 18.016 8.617 1 98.19 73 ALA B O 1
ATOM 1999 N N . ASP B 1 74 ? 18.906 16.125 7.617 1 98.25 74 ASP B N 1
ATOM 2000 C CA . ASP B 1 74 ? 19.406 16.531 6.312 1 98.25 74 ASP B CA 1
ATOM 2001 C C . ASP B 1 74 ? 18.297 17.188 5.477 1 98.25 74 ASP B C 1
ATOM 2003 O O . ASP B 1 74 ? 18.531 17.609 4.348 1 98.25 74 ASP B O 1
ATOM 2007 N N . VAL B 1 75 ? 17.109 17.297 5.965 1 97.94 75 VAL B N 1
ATOM 2008 C CA . VAL B 1 75 ? 15.969 17.734 5.18 1 97.94 75 VAL B CA 1
ATOM 2009 C C . VAL B 1 75 ? 16 19.25 5.004 1 97.94 75 VAL B C 1
ATOM 2011 O O . VAL B 1 75 ? 16.109 20 5.984 1 97.94 75 VAL B O 1
ATOM 2014 N N . ASP B 1 76 ? 16 19.672 3.789 1 98.69 76 ASP B N 1
ATOM 2015 C CA . ASP B 1 76 ? 15.625 21.016 3.377 1 98.69 76 ASP B CA 1
ATOM 2016 C C . ASP B 1 76 ? 14.258 21.031 2.695 1 98.69 76 ASP B C 1
ATOM 2018 O O . ASP B 1 76 ? 14.133 20.625 1.538 1 98.69 76 ASP B O 1
ATOM 2022 N N . PRO B 1 77 ? 13.242 21.484 3.416 1 98.56 77 PRO B N 1
ATOM 2023 C CA . PRO B 1 77 ? 11.891 21.406 2.848 1 98.56 77 PRO B CA 1
ATOM 2024 C C . PRO B 1 77 ? 11.797 22.062 1.466 1 98.56 77 PRO B C 1
ATOM 2026 O O . PRO B 1 77 ? 11 21.625 0.63 1 98.56 77 PRO B O 1
ATOM 2029 N N . ALA B 1 78 ? 12.602 23 1.178 1 98.62 78 ALA B N 1
ATOM 2030 C CA . ALA B 1 78 ? 12.555 23.719 -0.099 1 98.62 78 ALA B CA 1
ATOM 2031 C C . ALA B 1 78 ? 12.961 22.797 -1.249 1 98.62 78 ALA B C 1
ATOM 2033 O O . ALA B 1 78 ? 12.641 23.062 -2.408 1 98.62 78 ALA B O 1
ATOM 2034 N N . ALA B 1 79 ? 13.656 21.75 -0.978 1 98.69 79 ALA B N 1
ATOM 2035 C CA . ALA B 1 79 ? 14.164 20.844 -1.993 1 98.69 79 ALA B CA 1
ATOM 2036 C C . ALA B 1 79 ? 13.102 19.812 -2.389 1 98.69 79 ALA B C 1
ATOM 2038 O O . ALA B 1 79 ? 13.312 19.016 -3.305 1 98.69 79 ALA B O 1
ATOM 2039 N N . TYR B 1 80 ? 11.969 19.859 -1.732 1 98.88 80 TYR B N 1
ATOM 2040 C CA . TYR B 1 80 ? 10.891 18.906 -2 1 98.88 80 TYR B CA 1
ATOM 2041 C C . TYR B 1 80 ? 9.703 19.609 -2.666 1 98.88 80 TYR B C 1
ATOM 2043 O O . TYR B 1 80 ? 9.469 20.797 -2.443 1 98.88 80 TYR B O 1
ATOM 2051 N N . ASP B 1 81 ? 8.961 18.812 -3.42 1 98.88 81 ASP B N 1
ATOM 2052 C CA . ASP B 1 81 ? 7.859 19.344 -4.211 1 98.88 81 ASP B CA 1
ATOM 2053 C C . ASP B 1 81 ? 6.527 19.188 -3.475 1 98.88 81 ASP B C 1
ATOM 2055 O O . ASP B 1 81 ? 5.562 19.891 -3.775 1 98.88 81 ASP B O 1
ATOM 2059 N N . ALA B 1 82 ? 6.465 18.266 -2.551 1 98.94 82 ALA B N 1
ATOM 2060 C CA . ALA B 1 82 ? 5.207 17.953 -1.873 1 98.94 82 ALA B CA 1
ATOM 2061 C C . ALA B 1 82 ? 5.465 17.281 -0.527 1 98.94 82 ALA B C 1
ATOM 2063 O O . ALA B 1 82 ? 6.586 16.859 -0.239 1 98.94 82 ALA B O 1
ATOM 2064 N N . LEU B 1 83 ? 4.383 17.219 0.275 1 99 83 LEU B N 1
ATOM 2065 C CA . LEU B 1 83 ? 4.441 16.672 1.627 1 99 83 LEU B CA 1
ATOM 2066 C C . LEU B 1 83 ? 3.332 15.648 1.851 1 99 83 LEU B C 1
ATOM 2068 O O . LEU B 1 83 ? 2.188 15.875 1.45 1 99 83 LEU B O 1
ATOM 2072 N N . VAL B 1 84 ? 3.68 14.508 2.393 1 99 84 VAL B N 1
ATOM 2073 C CA . VAL B 1 84 ? 2.709 13.508 2.828 1 99 84 VAL B CA 1
ATOM 2074 C C . VAL B 1 84 ? 2.752 13.375 4.348 1 99 84 VAL B C 1
ATOM 2076 O O . VAL B 1 84 ? 3.828 13.234 4.934 1 99 84 VAL B O 1
ATOM 2079 N N . VAL B 1 85 ? 1.592 13.414 4.992 1 98.94 85 VAL B N 1
ATOM 2080 C CA . VAL B 1 85 ? 1.459 13.344 6.445 1 98.94 85 VAL B CA 1
ATOM 2081 C C . VAL B 1 85 ? 0.473 12.242 6.82 1 98.94 85 VAL B C 1
ATOM 2083 O O . VAL B 1 85 ? -0.724 12.492 6.977 1 98.94 85 VAL B O 1
ATOM 2086 N N . PRO B 1 86 ? 0.949 11.008 7.062 1 98.94 86 PRO B N 1
ATOM 2087 C CA . PRO B 1 86 ? 0.077 9.906 7.48 1 98.94 86 PRO B CA 1
ATOM 2088 C C . PRO B 1 86 ? -0.4 10.055 8.922 1 98.94 86 PRO B C 1
ATOM 2090 O O . PRO B 1 86 ? 0.085 10.922 9.656 1 98.94 86 PRO B O 1
ATOM 2093 N N . GLY B 1 87 ? -1.367 9.234 9.266 1 98.81 87 GLY B N 1
ATOM 2094 C CA . GLY B 1 87 ? -1.927 9.258 10.609 1 98.81 87 GLY B CA 1
ATOM 2095 C C . GLY B 1 87 ? -1.345 8.195 11.523 1 98.81 87 GLY B C 1
ATOM 2096 O O . GLY B 1 87 ? -0.153 7.891 11.445 1 98.81 87 GLY B O 1
ATOM 2097 N N . GLY B 1 88 ? -2.162 7.625 12.32 1 98.44 88 GLY B N 1
ATOM 2098 C CA . GLY B 1 88 ? -1.735 6.848 13.469 1 98.44 88 GLY B CA 1
ATOM 2099 C C . GLY B 1 88 ? -1.499 7.699 14.703 1 98.44 88 GLY B C 1
ATOM 2100 O O . GLY B 1 88 ? -2.102 8.766 14.859 1 98.44 88 GLY B O 1
ATOM 2101 N N . ARG B 1 89 ? -0.771 7.172 15.602 1 97.56 89 ARG B N 1
ATOM 2102 C CA . ARG B 1 89 ? -0.518 7.914 16.828 1 97.56 89 ARG B CA 1
ATOM 2103 C C . ARG B 1 89 ? 0.64 8.891 16.656 1 97.56 89 ARG B C 1
ATOM 2105 O O . ARG B 1 89 ? 0.813 9.805 17.453 1 97.56 89 ARG B O 1
ATOM 2112 N N . ALA B 1 90 ? 1.392 8.742 15.578 1 98.44 90 ALA B N 1
ATOM 2113 C CA . ALA B 1 90 ? 2.641 9.477 15.375 1 98.44 90 ALA B CA 1
ATOM 2114 C C . ALA B 1 90 ? 2.4 10.984 15.383 1 98.44 90 ALA B C 1
ATOM 2116 O O . ALA B 1 90 ? 3.143 11.734 16.016 1 98.44 90 ALA B O 1
ATOM 2117 N N . PRO B 1 91 ? 1.297 11.469 14.75 1 98.56 91 PRO B N 1
ATOM 2118 C CA . PRO B 1 91 ? 1.124 12.922 14.672 1 98.56 91 PRO B CA 1
ATOM 2119 C C . PRO B 1 91 ? 0.966 13.57 16.047 1 98.56 91 PRO B C 1
ATOM 2121 O O . PRO B 1 91 ? 1.398 14.711 16.25 1 98.56 91 PRO B O 1
ATOM 2124 N N . GLU B 1 92 ? 0.375 12.828 16.984 1 96.88 92 GLU B N 1
ATOM 2125 C CA . GLU B 1 92 ? 0.221 13.352 18.344 1 96.88 92 GLU B CA 1
ATOM 2126 C C . GLU B 1 92 ? 1.573 13.711 18.953 1 96.88 92 GLU B C 1
ATOM 2128 O O . GLU B 1 92 ? 1.697 14.727 19.641 1 96.88 92 GLU B O 1
ATOM 2133 N N . TYR B 1 93 ? 2.498 12.914 18.672 1 97.88 93 TYR B N 1
ATOM 2134 C CA . TYR B 1 93 ? 3.832 13.125 19.219 1 97.88 93 TYR B CA 1
ATOM 2135 C C . TYR B 1 93 ? 4.621 14.109 18.359 1 97.88 93 TYR B C 1
ATOM 2137 O O . TYR B 1 93 ? 5.277 15.016 18.891 1 97.88 93 TYR B O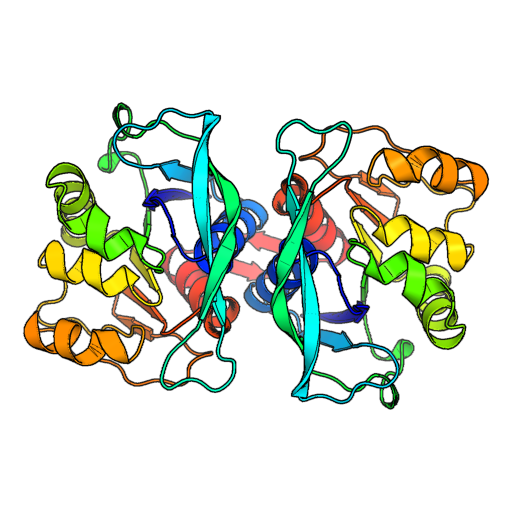 1
ATOM 2145 N N . LEU B 1 94 ? 4.559 14.008 17.047 1 98.69 94 LEU B N 1
ATOM 2146 C CA . LEU B 1 94 ? 5.359 14.789 16.109 1 98.69 94 LEU B CA 1
ATOM 2147 C C . LEU B 1 94 ? 5.023 16.266 16.219 1 98.69 94 LEU B C 1
ATOM 2149 O O . LEU B 1 94 ? 5.895 17.125 16.016 1 98.69 94 LEU B O 1
ATOM 2153 N N . ARG B 1 95 ? 3.801 16.562 16.594 1 98.38 95 ARG B N 1
ATOM 2154 C CA . ARG B 1 95 ? 3.371 17.953 16.641 1 98.38 95 ARG B CA 1
ATOM 2155 C C . ARG B 1 95 ? 4.02 18.703 17.797 1 98.38 95 ARG B C 1
ATOM 2157 O O . ARG B 1 95 ? 3.947 19.922 17.891 1 98.38 95 ARG B O 1
ATOM 2164 N N . LEU B 1 96 ? 4.68 17.938 18.703 1 98.38 96 LEU B N 1
ATOM 2165 C CA . LEU B 1 96 ? 5.379 18.562 19.812 1 98.38 96 LEU B CA 1
ATOM 2166 C C . LEU B 1 96 ? 6.754 19.062 19.391 1 98.38 96 LEU B C 1
ATOM 2168 O O . LEU B 1 96 ? 7.426 19.766 20.141 1 98.38 96 LEU B O 1
ATOM 2172 N N . ASP B 1 97 ? 7.234 18.703 18.203 1 98.56 97 ASP B N 1
ATOM 2173 C CA . ASP B 1 97 ? 8.547 19.078 17.672 1 98.56 97 ASP B CA 1
ATOM 2174 C C . ASP B 1 97 ? 8.438 20.297 16.766 1 98.56 97 ASP B C 1
ATOM 2176 O O . ASP B 1 97 ? 7.934 20.203 15.641 1 98.56 97 ASP B O 1
ATOM 2180 N N . PRO B 1 98 ? 8.984 21.469 17.141 1 98.5 98 PRO B N 1
ATOM 2181 C CA . PRO B 1 98 ? 8.852 22.688 16.344 1 98.5 98 PRO B CA 1
ATOM 2182 C C . PRO B 1 98 ? 9.477 22.547 14.953 1 98.5 98 PRO B C 1
ATOM 2184 O O . PRO B 1 98 ? 9.039 23.203 14 1 98.5 98 PRO B O 1
ATOM 2187 N N . ARG B 1 99 ? 10.57 21.703 14.844 1 98.69 99 ARG B N 1
ATOM 2188 C CA . ARG B 1 99 ? 11.188 21.5 13.539 1 98.69 99 ARG B CA 1
ATOM 2189 C C . ARG B 1 99 ? 10.195 20.875 12.562 1 98.69 99 ARG B C 1
ATOM 2191 O O . ARG B 1 99 ? 10.188 21.219 11.375 1 98.69 99 ARG B O 1
ATOM 2198 N N . VAL B 1 100 ? 9.312 19.984 13.039 1 98.88 100 VAL B N 1
ATOM 2199 C CA . VAL B 1 100 ? 8.297 19.312 12.227 1 98.88 100 VAL B CA 1
ATOM 2200 C C . VAL B 1 100 ? 7.23 20.312 11.805 1 98.88 100 VAL B C 1
ATOM 2202 O O . VAL B 1 100 ? 6.836 20.359 10.641 1 98.88 100 VAL B O 1
ATOM 2205 N N . LEU B 1 101 ? 6.801 21.094 12.766 1 98.88 101 LEU B N 1
ATOM 2206 C CA . LEU B 1 101 ? 5.785 22.094 12.469 1 98.88 101 LEU B CA 1
ATOM 2207 C C . LEU B 1 101 ? 6.285 23.094 11.43 1 98.88 101 LEU B C 1
ATOM 2209 O O . LEU B 1 101 ? 5.527 23.516 10.555 1 98.88 101 LEU B O 1
ATOM 2213 N N . ASP B 1 102 ? 7.547 23.453 11.484 1 98.81 102 ASP B N 1
ATOM 2214 C CA . ASP B 1 102 ? 8.141 24.375 10.523 1 98.81 102 ASP B CA 1
ATOM 2215 C C . ASP B 1 102 ? 8.125 23.797 9.117 1 98.81 102 ASP B C 1
ATOM 2217 O O . ASP B 1 102 ? 7.918 24.516 8.141 1 98.81 102 ASP B O 1
ATOM 2221 N N . ILE B 1 103 ? 8.391 22.516 9.008 1 98.88 103 ILE B N 1
ATOM 2222 C CA . ILE B 1 103 ? 8.352 21.859 7.711 1 98.88 103 ILE B CA 1
ATOM 2223 C C . ILE B 1 103 ? 6.945 21.953 7.125 1 98.88 103 ILE B C 1
ATOM 2225 O O . ILE B 1 103 ? 6.773 22.312 5.961 1 98.88 103 ILE B O 1
ATOM 2229 N N . VAL B 1 104 ? 5.914 21.656 7.922 1 98.94 104 VAL B N 1
ATOM 2230 C CA . VAL B 1 104 ? 4.531 21.703 7.465 1 98.94 104 VAL B CA 1
ATOM 2231 C C . VAL B 1 104 ? 4.184 23.125 7.016 1 98.94 104 VAL B C 1
ATOM 2233 O O . VAL B 1 104 ? 3.592 23.312 5.953 1 98.94 104 VAL B O 1
ATOM 2236 N N . ARG B 1 105 ? 4.59 24.094 7.801 1 98.88 105 ARG B N 1
ATOM 2237 C CA . ARG B 1 105 ? 4.316 25.5 7.48 1 98.88 105 ARG B CA 1
ATOM 2238 C C . ARG B 1 105 ? 4.988 25.906 6.176 1 98.88 105 ARG B C 1
ATOM 2240 O O . ARG B 1 105 ? 4.441 26.703 5.41 1 98.88 105 ARG B O 1
ATOM 2247 N N . HIS B 1 106 ? 6.168 25.391 5.957 1 98.88 106 HIS B N 1
ATOM 2248 C CA . HIS B 1 106 ? 6.863 25.703 4.711 1 98.88 106 HIS B CA 1
ATOM 2249 C C . HIS B 1 106 ? 6.031 25.297 3.5 1 98.88 106 HIS B C 1
ATOM 2251 O O . HIS B 1 106 ? 5.836 26.094 2.58 1 98.88 106 HIS B O 1
ATOM 2257 N N . PHE B 1 107 ? 5.539 24.094 3.469 1 98.88 107 PHE B N 1
ATOM 2258 C CA . PHE B 1 107 ? 4.777 23.594 2.33 1 98.88 107 PHE B CA 1
ATOM 2259 C C . PHE B 1 107 ? 3.467 24.359 2.182 1 98.88 107 PHE B C 1
ATOM 2261 O O . PHE B 1 107 ? 3.076 24.719 1.069 1 98.88 107 PHE B O 1
ATOM 2268 N N . SER B 1 108 ? 2.795 24.578 3.316 1 98.75 108 SER B N 1
ATOM 2269 C CA . SER B 1 108 ? 1.551 25.344 3.279 1 98.75 108 SER B CA 1
ATOM 2270 C C . SER B 1 108 ? 1.786 26.766 2.762 1 98.75 108 SER B C 1
ATOM 2272 O O . SER B 1 108 ? 1.068 27.234 1.876 1 98.75 108 SER B O 1
ATOM 2274 N N . GLY B 1 109 ? 2.781 27.391 3.27 1 98.44 109 GLY B N 1
ATOM 2275 C CA . GLY B 1 109 ? 3.082 28.766 2.904 1 98.44 109 GLY B CA 1
ATOM 2276 C C . GLY B 1 109 ? 3.5 28.922 1.455 1 98.44 109 GLY B C 1
ATOM 2277 O O . GLY B 1 109 ? 3.191 29.922 0.818 1 98.44 109 GLY B O 1
ATOM 2278 N N . ALA B 1 110 ? 4.191 27.969 0.938 1 98.62 110 ALA B N 1
ATOM 2279 C CA . ALA B 1 110 ? 4.695 28 -0.432 1 98.62 110 ALA B CA 1
ATOM 2280 C C . ALA B 1 110 ? 3.627 27.547 -1.421 1 98.62 110 ALA B C 1
ATOM 2282 O O . ALA B 1 110 ? 3.84 27.578 -2.635 1 98.62 110 ALA B O 1
ATOM 2283 N N . GLY B 1 111 ? 2.498 27.062 -0.924 1 98.56 111 GLY B N 1
ATOM 2284 C CA . GLY B 1 111 ? 1.432 26.562 -1.781 1 98.56 111 GLY B CA 1
ATOM 2285 C C . GLY B 1 111 ? 1.757 25.234 -2.436 1 98.56 111 GLY B C 1
ATOM 2286 O O . GLY B 1 111 ? 1.23 24.922 -3.504 1 98.56 111 GLY B O 1
ATOM 2287 N N . LYS B 1 112 ? 2.678 24.484 -1.839 1 98.81 112 LYS B N 1
ATOM 2288 C CA . LYS B 1 112 ? 3.045 23.172 -2.357 1 98.81 112 LYS B CA 1
ATOM 2289 C C . LYS B 1 112 ? 2.035 22.109 -1.931 1 98.81 112 LYS B C 1
ATOM 2291 O O . LYS B 1 112 ? 1.452 22.203 -0.848 1 98.81 112 LYS B O 1
ATOM 2296 N N . PRO B 1 113 ? 1.809 21.078 -2.717 1 98.94 113 PRO B N 1
ATOM 2297 C CA . PRO B 1 113 ? 0.854 20.016 -2.385 1 98.94 113 PRO B CA 1
ATOM 2298 C C . PRO B 1 113 ? 1.138 19.375 -1.033 1 98.94 113 PRO B C 1
ATOM 2300 O O . PRO B 1 113 ? 2.297 19.109 -0.699 1 98.94 113 PRO B O 1
ATOM 2303 N N . ILE B 1 114 ? 0.1 19.203 -0.269 1 98.94 114 ILE B N 1
ATOM 2304 C CA . ILE B 1 114 ? 0.128 18.469 0.992 1 98.94 114 ILE B CA 1
ATOM 2305 C C . ILE B 1 114 ? -0.952 17.391 0.985 1 98.94 114 ILE B C 1
ATOM 2307 O O . ILE B 1 114 ? -2.123 17.672 0.722 1 98.94 114 ILE B O 1
ATOM 2311 N N . ALA B 1 115 ? -0.602 16.188 1.194 1 99 115 ALA B N 1
ATOM 2312 C CA . ALA B 1 115 ? -1.534 15.07 1.379 1 99 115 ALA B CA 1
ATOM 2313 C C . ALA B 1 115 ? -1.521 14.586 2.824 1 99 115 ALA B C 1
ATOM 2315 O O . ALA B 1 115 ? -0.493 14.117 3.316 1 99 115 ALA B O 1
ATOM 2316 N N . ALA B 1 116 ? -2.631 14.672 3.539 1 98.94 116 ALA B N 1
ATOM 2317 C CA . ALA B 1 116 ? -2.746 14.234 4.926 1 98.94 116 ALA B CA 1
ATOM 2318 C C . ALA B 1 116 ? -3.922 13.273 5.102 1 98.94 116 ALA B C 1
ATOM 2320 O O . ALA B 1 116 ? -4.973 13.453 4.477 1 98.94 116 ALA B O 1
ATOM 2321 N N . ILE B 1 117 ? -3.789 12.297 5.961 1 98.94 117 ILE B N 1
ATOM 2322 C CA . ILE B 1 117 ? -4.848 11.297 6.125 1 98.94 117 ILE B CA 1
ATOM 2323 C C . ILE B 1 117 ? -5 10.953 7.602 1 98.94 117 ILE B C 1
ATOM 2325 O O . ILE B 1 117 ? -4.027 10.984 8.359 1 98.94 117 ILE B O 1
ATOM 2329 N N . CYS B 1 118 ? -6.281 10.602 8.031 1 98.81 118 CYS B N 1
ATOM 2330 C CA . CYS B 1 118 ? -6.555 10.109 9.383 1 98.81 118 CYS B CA 1
ATOM 2331 C C . CYS B 1 118 ? -6.113 11.125 10.43 1 98.81 118 CYS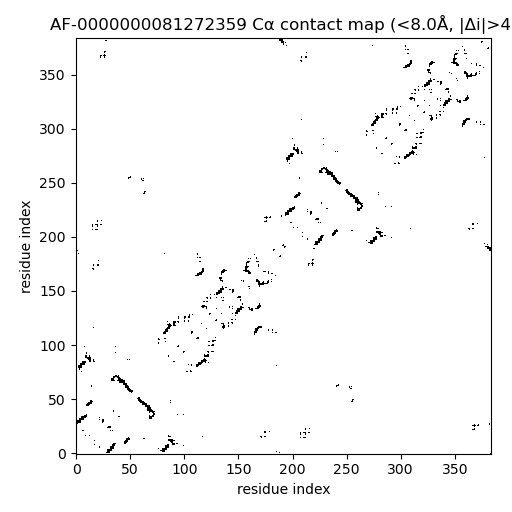 B C 1
ATOM 2333 O O . CYS B 1 118 ? -6.555 12.273 10.414 1 98.81 118 CYS B O 1
ATOM 2335 N N . HIS B 1 119 ? -5.238 10.766 11.359 1 98.88 119 HIS B N 1
ATOM 2336 C CA . HIS B 1 119 ? -4.77 11.648 12.422 1 98.88 119 HIS B CA 1
ATOM 2337 C C . HIS B 1 119 ? -3.689 12.594 11.922 1 98.88 119 HIS B C 1
ATOM 2339 O O . HIS B 1 119 ? -3.213 13.453 12.672 1 98.88 119 HIS B O 1
ATOM 2345 N N . GLY B 1 120 ? -3.357 12.516 10.609 1 98.88 120 GLY B N 1
ATOM 2346 C CA . GLY B 1 120 ? -2.426 13.484 10.047 1 98.88 120 GLY B CA 1
ATOM 2347 C C . GLY B 1 120 ? -2.881 14.922 10.219 1 98.88 120 GLY B C 1
ATOM 2348 O O . GLY B 1 120 ? -2.057 15.828 10.297 1 98.88 120 GLY B O 1
ATOM 2349 N N . ALA B 1 121 ? -4.145 15.125 10.344 1 98.75 121 ALA B N 1
ATOM 2350 C CA . ALA B 1 121 ? -4.727 16.453 10.539 1 98.75 121 ALA B CA 1
ATOM 2351 C C . ALA B 1 121 ? -4.223 17.094 11.828 1 98.75 121 ALA B C 1
ATOM 2353 O O . ALA B 1 121 ? -4.184 18.312 11.953 1 98.75 121 ALA B O 1
ATOM 2354 N N . GLN B 1 122 ? -3.801 16.25 12.766 1 98.75 122 GLN B N 1
ATOM 2355 C CA . GLN B 1 122 ? -3.311 16.781 14.039 1 98.75 122 GLN B CA 1
ATOM 2356 C C . GLN B 1 122 ? -2.02 17.562 13.844 1 98.75 122 GLN B C 1
ATOM 2358 O O . GLN B 1 122 ? -1.773 18.547 14.539 1 98.75 122 GLN B O 1
ATOM 2363 N N . LEU B 1 123 ? -1.251 17.078 12.914 1 98.62 123 LEU B N 1
ATOM 2364 C CA . LEU B 1 123 ? -0.019 17.797 12.609 1 98.62 123 LEU B CA 1
ATOM 2365 C C . LEU B 1 123 ? -0.32 19.125 11.914 1 98.62 123 LEU B C 1
ATOM 2367 O O . LEU B 1 123 ? 0.326 20.141 12.188 1 98.62 123 LEU B O 1
ATOM 2371 N N . LEU B 1 124 ? -1.288 19.125 11 1 98.75 124 LEU B N 1
ATOM 2372 C CA . LEU B 1 124 ? -1.703 20.344 10.312 1 98.75 124 LEU B CA 1
ATOM 2373 C C . LEU B 1 124 ? -2.27 21.359 11.297 1 98.75 124 LEU B C 1
ATOM 2375 O O . LEU B 1 124 ? -1.961 22.547 11.211 1 98.75 124 LEU B O 1
ATOM 2379 N N . SER B 1 125 ? -3.078 20.828 12.203 1 98.62 125 SER B N 1
ATOM 2380 C CA . SER B 1 125 ? -3.637 21.688 13.25 1 98.62 125 SER B CA 1
ATOM 2381 C C . SER B 1 125 ? -2.537 22.281 14.125 1 98.62 125 SER B C 1
ATOM 2383 O O . SER B 1 125 ? -2.525 23.484 14.383 1 98.62 125 SER B O 1
ATOM 2385 N N . GLY B 1 126 ? -1.633 21.469 14.547 1 98.25 126 GLY B N 1
ATOM 2386 C CA . GLY B 1 126 ? -0.518 21.922 15.359 1 98.25 126 GLY B CA 1
ATOM 2387 C C . GLY B 1 126 ? 0.322 22.984 14.68 1 98.25 126 GLY B C 1
ATOM 2388 O O . GLY B 1 126 ? 0.883 23.859 15.344 1 98.25 126 GLY B O 1
ATOM 2389 N N . ALA B 1 127 ? 0.392 22.891 13.344 1 98.75 127 ALA B N 1
ATOM 2390 C CA . ALA B 1 127 ? 1.197 23.828 12.562 1 98.75 127 ALA B CA 1
ATOM 2391 C C . ALA B 1 127 ? 0.422 25.109 12.273 1 98.75 127 ALA B C 1
ATOM 2393 O O . ALA B 1 127 ? 0.987 26.078 11.781 1 98.75 127 ALA B O 1
ATOM 2394 N N . GLY B 1 128 ? -0.884 25.078 12.531 1 98.62 128 GLY B N 1
ATOM 2395 C CA . GLY B 1 128 ? -1.708 26.266 12.344 1 98.62 128 GLY B CA 1
ATOM 2396 C C . GLY B 1 128 ? -2.006 26.547 10.883 1 98.62 128 GLY B C 1
ATOM 2397 O O . GLY B 1 128 ? -2.096 27.719 10.477 1 98.62 128 GLY B O 1
ATOM 2398 N N . VAL B 1 129 ? -2.197 25.516 10.086 1 98.69 129 VAL B N 1
ATOM 2399 C CA . VAL B 1 129 ? -2.295 25.766 8.656 1 98.69 129 VAL B CA 1
ATOM 2400 C C . VAL B 1 129 ? -3.695 25.406 8.164 1 98.69 129 VAL B C 1
ATOM 2402 O O . VAL B 1 129 ? -3.932 25.312 6.953 1 98.69 129 VAL B O 1
ATOM 2405 N N . LEU B 1 130 ? -4.688 25.172 9.094 1 98.75 130 LEU B N 1
ATOM 2406 C CA . LEU B 1 130 ? -6.008 24.688 8.695 1 98.75 130 LEU B CA 1
ATOM 2407 C C . LEU B 1 130 ? -7.008 25.844 8.641 1 98.75 130 LEU B C 1
ATOM 2409 O O . LEU B 1 130 ? -8.148 25.656 8.211 1 98.75 130 LEU B O 1
ATOM 2413 N N . LYS B 1 131 ? -6.59 27.031 9.086 1 98.44 131 LYS B N 1
ATOM 2414 C CA . LYS B 1 131 ? -7.531 28.156 9.117 1 98.44 131 LYS B CA 1
ATOM 2415 C C . LYS B 1 131 ? -8.133 28.391 7.734 1 98.44 131 LYS B C 1
ATOM 2417 O O . LYS B 1 131 ? -7.402 28.531 6.75 1 98.44 131 LYS B O 1
ATOM 2422 N N . ASP B 1 132 ? -9.445 28.422 7.637 1 98.38 132 ASP B N 1
ATOM 2423 C CA . ASP B 1 132 ? -10.242 28.719 6.449 1 98.38 132 ASP B CA 1
ATOM 2424 C C . ASP B 1 132 ? -10.016 27.672 5.363 1 98.38 132 ASP B C 1
ATOM 2426 O O . ASP B 1 132 ? -10.203 27.953 4.176 1 98.38 132 ASP B O 1
ATOM 2430 N N . ARG B 1 133 ? -9.531 26.531 5.691 1 98.69 133 ARG B N 1
ATOM 2431 C CA . ARG B 1 133 ? -9.344 25.422 4.766 1 98.69 133 ARG B CA 1
ATOM 2432 C C . ARG B 1 133 ? -10.352 24.312 5.039 1 98.69 133 ARG B C 1
ATOM 2434 O O . ARG B 1 133 ? -10.758 24.109 6.184 1 98.69 133 ARG B O 1
ATOM 2441 N N . ALA B 1 134 ? -10.773 23.609 4.027 1 98.88 134 ALA B N 1
ATOM 2442 C CA . ALA B 1 134 ? -11.523 22.359 4.184 1 98.88 134 ALA B CA 1
ATOM 2443 C C . ALA B 1 134 ? -10.594 21.172 4.371 1 98.88 134 ALA B C 1
ATOM 2445 O O . ALA B 1 134 ? -9.594 21.031 3.658 1 98.88 134 ALA B O 1
ATOM 2446 N N . CYS B 1 135 ? -10.875 20.359 5.363 1 98.81 135 CYS B N 1
ATOM 2447 C CA . CYS B 1 135 ? -9.984 19.25 5.703 1 98.81 135 CYS B CA 1
ATOM 2448 C C . CYS B 1 135 ? -10.781 18.047 6.184 1 98.81 135 CYS B C 1
ATOM 2450 O O . CYS B 1 135 ? -11.578 18.156 7.117 1 98.81 135 CYS B O 1
ATOM 2452 N N . SER B 1 136 ? -10.656 16.938 5.508 1 98.88 136 SER B N 1
ATOM 2453 C CA . SER B 1 136 ? -11.125 15.664 6.055 1 98.88 136 SER B CA 1
ATOM 2454 C C . SER B 1 136 ? -10.062 15.016 6.941 1 98.88 136 SER B C 1
ATOM 2456 O O . SER B 1 136 ? -8.875 15.305 6.809 1 98.88 136 SER B O 1
ATOM 2458 N N . ALA B 1 137 ? -10.445 14.211 7.859 1 98.81 137 ALA B N 1
ATOM 2459 C CA . ALA B 1 137 ? -9.625 13.523 8.852 1 98.81 137 ALA B CA 1
ATOM 2460 C C . ALA B 1 137 ? -10.391 12.367 9.492 1 98.81 137 ALA B C 1
ATOM 2462 O O . ALA B 1 137 ? -11.578 12.188 9.234 1 98.81 137 ALA B O 1
ATOM 2463 N N . TYR B 1 138 ? -9.648 11.57 10.203 1 98.62 138 TYR B N 1
ATOM 2464 C CA . TYR B 1 138 ? -10.375 10.625 11.047 1 98.62 138 TYR B CA 1
ATOM 2465 C C . TYR B 1 138 ? -11.445 11.328 11.867 1 98.62 138 TYR B C 1
ATOM 2467 O O . TYR B 1 138 ? -11.203 12.406 12.422 1 98.62 138 TYR B O 1
ATOM 2475 N N . PRO B 1 139 ? -12.633 10.766 12 1 97.94 139 PRO B N 1
ATOM 2476 C CA . PRO B 1 139 ? -13.758 11.477 12.617 1 97.94 139 PRO B CA 1
ATOM 2477 C C . PRO B 1 139 ? -13.422 12.016 14.008 1 97.94 139 PRO B C 1
ATOM 2479 O O . PRO B 1 139 ? -13.859 13.117 14.359 1 97.94 139 PRO B O 1
ATOM 2482 N N . ALA B 1 140 ? -12.672 11.32 14.781 1 97.38 140 ALA B N 1
ATOM 2483 C CA . ALA B 1 140 ? -12.312 11.758 16.125 1 97.38 140 ALA B CA 1
ATOM 2484 C C . ALA B 1 140 ? -11.469 13.023 16.078 1 97.38 140 ALA B C 1
ATOM 2486 O O . ALA B 1 140 ? -11.297 13.703 17.109 1 97.38 140 ALA B O 1
ATOM 2487 N N . CYS B 1 141 ? -10.898 13.359 14.906 1 98.44 141 CYS B N 1
ATOM 2488 C CA . CYS B 1 141 ? -10.102 14.57 14.742 1 98.44 141 CYS B CA 1
ATOM 2489 C C . CYS B 1 141 ? -10.969 15.734 14.273 1 98.44 141 CYS B C 1
ATOM 2491 O O . CYS B 1 141 ? -10.484 16.859 14.164 1 98.44 141 CYS B O 1
ATOM 2493 N N . GLY B 1 142 ? -12.25 15.516 13.961 1 98.38 142 GLY B N 1
ATOM 2494 C CA . GLY B 1 142 ? -13.164 16.531 13.477 1 98.38 142 GLY B CA 1
ATOM 2495 C C . GLY B 1 142 ? -13.203 17.766 14.367 1 98.38 142 GLY B C 1
ATOM 2496 O O . GLY B 1 142 ? -13.008 18.891 13.891 1 98.38 142 GLY B O 1
ATOM 2497 N N . PRO B 1 143 ? -13.414 17.547 15.648 1 98.25 143 PRO B N 1
ATOM 2498 C CA . PRO B 1 143 ? -13.438 18.688 16.562 1 98.25 143 PRO B CA 1
ATOM 2499 C C . PRO B 1 143 ? -12.148 19.516 16.531 1 98.25 143 PRO B C 1
ATOM 2501 O O . PRO B 1 143 ? -12.188 20.734 16.641 1 98.25 143 PRO B O 1
ATOM 2504 N N . GLU B 1 144 ? -11.094 18.828 16.344 1 97.62 144 GLU B N 1
ATOM 2505 C CA . GLU B 1 144 ? -9.797 19.5 16.297 1 97.62 144 GLU B CA 1
ATOM 2506 C C . GLU B 1 144 ? -9.664 20.344 15.023 1 97.62 144 GLU B C 1
ATOM 2508 O O . GLU B 1 144 ? -9.148 21.453 15.055 1 97.62 144 GLU B O 1
ATOM 2513 N N . VAL B 1 145 ? -10.078 19.844 13.852 1 98.62 145 VAL B N 1
ATOM 2514 C CA . VAL B 1 145 ? -10.062 20.562 12.594 1 98.62 145 VAL B CA 1
ATOM 2515 C C . VAL B 1 145 ? -10.875 21.859 12.727 1 98.62 145 VAL B C 1
ATOM 2517 O O . VAL B 1 145 ? -10.406 22.938 12.352 1 98.62 145 VAL B O 1
ATOM 2520 N N . THR B 1 146 ? -12.023 21.688 13.336 1 98.56 146 THR B N 1
ATOM 2521 C CA . THR B 1 146 ? -12.922 22.828 13.523 1 98.56 146 THR B CA 1
ATOM 2522 C C . THR B 1 146 ? -12.305 23.844 14.477 1 98.56 146 THR B C 1
ATOM 2524 O O . THR B 1 146 ? -12.312 25.047 14.195 1 98.56 146 THR B O 1
ATOM 2527 N N . ALA B 1 147 ? -11.742 23.406 15.531 1 98.44 147 ALA B N 1
ATOM 2528 C CA . ALA B 1 147 ? -11.133 24.281 16.531 1 98.44 147 ALA B CA 1
ATOM 2529 C C . ALA B 1 147 ? -9.961 25.062 15.922 1 98.44 147 ALA B C 1
ATOM 2531 O O . ALA B 1 147 ? -9.688 26.188 16.328 1 98.44 147 ALA B O 1
ATOM 2532 N N . ALA B 1 148 ? -9.312 24.484 14.938 1 98.44 148 ALA B N 1
ATOM 2533 C CA . ALA B 1 148 ? -8.156 25.094 14.289 1 98.44 148 ALA B CA 1
ATOM 2534 C C . ALA B 1 148 ? -8.586 26.109 13.234 1 98.44 148 ALA B C 1
ATOM 2536 O O . ALA B 1 148 ? -7.746 26.703 12.555 1 98.44 148 ALA B O 1
ATOM 2537 N N . GLY B 1 149 ? -9.93 26.312 13.094 1 98.62 149 GLY B N 1
ATOM 2538 C CA . GLY B 1 149 ? -10.445 27.297 12.156 1 98.62 149 GLY B CA 1
ATOM 2539 C C . GLY B 1 149 ? -10.758 26.719 10.789 1 98.62 149 GLY B C 1
ATOM 2540 O O . GLY B 1 149 ? -11.109 27.438 9.859 1 98.62 149 GLY B O 1
ATOM 2541 N N . GLY B 1 150 ? -10.586 25.406 10.633 1 98.75 150 GLY B N 1
ATOM 2542 C CA . GLY B 1 150 ? -10.914 24.734 9.383 1 98.75 150 GLY B CA 1
ATOM 2543 C C . GLY B 1 150 ? -12.359 24.297 9.305 1 98.75 150 GLY B C 1
ATOM 2544 O O . GLY B 1 150 ? -13.094 24.375 10.289 1 98.75 150 GLY B O 1
ATOM 2545 N N . THR B 1 151 ? -12.766 23.922 8.102 1 98.88 151 THR B N 1
ATOM 2546 C CA . THR B 1 151 ? -14.047 23.266 7.879 1 98.88 151 THR B CA 1
ATOM 2547 C C . THR B 1 151 ? -13.867 21.75 7.762 1 98.88 151 THR B C 1
ATOM 2549 O O . THR B 1 151 ? -13.281 21.266 6.789 1 98.88 151 THR B O 1
ATOM 2552 N N . TYR B 1 152 ? -14.359 21.062 8.742 1 98.88 152 TYR B N 1
ATOM 2553 C CA . TYR B 1 152 ? -14.258 19.594 8.719 1 98.88 152 TYR B CA 1
ATOM 2554 C C . TYR B 1 152 ? -15.148 19 7.637 1 98.88 152 TYR B C 1
ATOM 2556 O O . TYR B 1 152 ? -16.344 19.297 7.582 1 98.88 152 TYR B O 1
ATOM 2564 N N . GLN B 1 153 ? -14.562 18.25 6.73 1 98.88 153 GLN B N 1
ATOM 2565 C CA . GLN B 1 153 ? -15.297 17.547 5.684 1 98.88 153 GLN B CA 1
ATOM 2566 C C . GLN B 1 153 ? -15.648 16.125 6.117 1 98.88 153 GLN B C 1
ATOM 2568 O O . GLN B 1 153 ? -14.812 15.211 6.02 1 98.88 153 GLN B O 1
ATOM 2573 N N . ASP B 1 154 ? -16.875 15.945 6.559 1 98.56 154 ASP B N 1
ATOM 2574 C CA . ASP B 1 154 ? -17.391 14.633 6.918 1 98.56 154 ASP B CA 1
ATOM 2575 C C . ASP B 1 154 ? -17.797 13.836 5.672 1 98.56 154 ASP B C 1
ATOM 2577 O O . ASP B 1 154 ? -18.922 13.945 5.203 1 98.56 154 ASP B O 1
ATOM 2581 N N . ILE B 1 155 ? -16.875 13.031 5.148 1 98.81 155 ILE B N 1
ATOM 2582 C CA . ILE B 1 155 ? -17.062 12.273 3.916 1 98.81 155 ILE B CA 1
ATOM 2583 C C . ILE B 1 155 ? -16.922 10.781 4.199 1 98.81 155 ILE B C 1
ATOM 2585 O O . ILE B 1 155 ? -16.406 10.391 5.246 1 98.81 155 ILE B O 1
ATOM 2589 N N . PRO B 1 156 ? -17.391 9.852 3.311 1 98.44 156 PRO B N 1
ATOM 2590 C CA . PRO B 1 156 ? -17.234 8.414 3.514 1 98.44 156 PRO B CA 1
ATOM 2591 C C . PRO B 1 156 ? -15.766 8.008 3.689 1 98.44 156 PRO B C 1
ATOM 2593 O O . PRO B 1 156 ? -14.875 8.641 3.121 1 98.44 156 PRO B O 1
ATOM 2596 N N . VAL B 1 157 ? -15.531 6.961 4.418 1 97.88 157 VAL B N 1
ATOM 2597 C CA . VAL B 1 157 ? -14.219 6.539 4.895 1 97.88 157 VAL B CA 1
ATOM 2598 C C . VAL B 1 157 ? -13.32 6.184 3.709 1 97.88 157 VAL B C 1
ATOM 2600 O O . VAL B 1 157 ? -12.094 6.172 3.828 1 97.88 157 VAL B O 1
ATOM 2603 N N . ASP B 1 158 ? -13.938 5.883 2.498 1 98.44 158 ASP B N 1
ATOM 2604 C CA . ASP B 1 158 ? -13.156 5.48 1.334 1 98.44 158 ASP B CA 1
ATOM 2605 C C . ASP B 1 158 ? -13.047 6.617 0.321 1 98.44 158 ASP B C 1
ATOM 2607 O O . ASP B 1 158 ? -12.68 6.395 -0.834 1 98.44 158 ASP B O 1
ATOM 2611 N N . GLN B 1 159 ? -13.414 7.844 0.716 1 98.81 159 GLN B N 1
ATOM 2612 C CA . GLN B 1 159 ? -13.359 9.008 -0.163 1 98.81 159 GLN B CA 1
ATOM 2613 C C . GLN B 1 159 ? -12.289 9.992 0.291 1 98.81 159 GLN B C 1
ATOM 2615 O O . GLN B 1 159 ? -11.711 9.836 1.369 1 98.81 159 GLN B O 1
ATOM 2620 N N . ALA B 1 160 ? -12 11.016 -0.518 1 98.94 160 ALA B N 1
ATOM 2621 C CA . ALA B 1 160 ? -11.008 12.047 -0.24 1 98.94 160 ALA B CA 1
ATOM 2622 C C . ALA B 1 160 ? -11.523 13.43 -0.631 1 98.94 160 ALA B C 1
ATOM 2624 O O . ALA B 1 160 ? -12.484 13.539 -1.395 1 98.94 160 ALA B O 1
ATOM 2625 N N . HIS B 1 161 ? -10.953 14.445 -0.094 1 98.94 161 HIS B N 1
ATOM 2626 C CA . HIS B 1 161 ? -11.312 15.828 -0.379 1 98.94 161 HIS B CA 1
ATOM 2627 C C . HIS B 1 161 ? -10.086 16.656 -0.736 1 98.94 161 HIS B C 1
ATOM 2629 O O . HIS B 1 161 ? -9.07 16.609 -0.035 1 98.94 161 HIS B O 1
ATOM 2635 N N . THR B 1 162 ? -10.219 17.438 -1.825 1 98.94 162 THR B N 1
ATOM 2636 C CA . THR B 1 162 ? -9.148 18.328 -2.246 1 98.94 162 THR B CA 1
ATOM 2637 C C . THR B 1 162 ? -9.578 19.797 -2.086 1 98.94 162 THR B C 1
ATOM 2639 O O . THR B 1 162 ? -10.602 20.203 -2.627 1 98.94 162 THR B O 1
ATOM 2642 N N . ASP B 1 163 ? -8.859 20.469 -1.284 1 98.88 163 ASP B N 1
ATOM 2643 C CA . ASP B 1 163 ? -8.969 21.922 -1.171 1 98.88 163 ASP B CA 1
ATOM 2644 C C . ASP B 1 163 ? -7.711 22.609 -1.687 1 98.88 163 ASP B C 1
ATOM 2646 O O . ASP B 1 163 ? -6.785 22.875 -0.919 1 98.88 163 ASP B O 1
ATOM 2650 N N . GLY B 1 164 ? -7.691 23.016 -3.025 1 98.38 164 GLY B N 1
ATOM 2651 C CA . GLY B 1 164 ? -6.477 23.562 -3.607 1 98.38 164 GLY B CA 1
ATOM 2652 C C . GLY B 1 164 ? -5.316 22.578 -3.594 1 98.38 164 GLY B C 1
ATOM 2653 O O . GLY B 1 164 ? -5.391 21.516 -4.211 1 98.38 164 GLY B O 1
ATOM 2654 N N . ASN B 1 165 ? -4.305 22.953 -2.795 1 98.62 165 ASN B N 1
ATOM 2655 C CA . ASN B 1 165 ? -3.102 22.141 -2.732 1 98.62 165 ASN B CA 1
ATOM 2656 C C . ASN B 1 165 ? -3.176 21.125 -1.599 1 98.62 165 ASN B C 1
ATOM 2658 O O . ASN B 1 165 ? -2.236 20.344 -1.386 1 98.62 165 ASN B O 1
ATOM 2662 N N . LEU B 1 166 ? -4.266 21.047 -0.838 1 98.94 166 LEU B N 1
ATOM 2663 C CA . LEU B 1 166 ? -4.418 20.156 0.313 1 98.94 166 LEU B CA 1
ATOM 2664 C C . LEU B 1 166 ? -5.363 19.016 -0.008 1 98.94 166 LEU B C 1
ATOM 2666 O O . LEU B 1 166 ? -6.543 19.234 -0.298 1 98.94 166 LEU B O 1
ATOM 2670 N N . VAL B 1 167 ? -4.859 17.828 -0.021 1 99 167 VAL B N 1
ATOM 2671 C CA . VAL B 1 167 ? -5.633 16.609 -0.259 1 99 167 VAL B CA 1
ATOM 2672 C C . VAL B 1 167 ? -5.738 15.797 1.032 1 99 167 VAL B C 1
ATOM 2674 O O . VAL B 1 167 ? -4.723 15.406 1.609 1 99 167 VAL B O 1
ATOM 2677 N N . THR B 1 168 ? -6.992 15.555 1.559 1 98.94 168 THR B N 1
ATOM 2678 C CA . THR B 1 168 ? -7.152 14.93 2.867 1 98.94 168 THR B CA 1
ATOM 2679 C C . THR B 1 168 ? -8.18 13.805 2.807 1 98.94 168 THR B C 1
ATOM 2681 O O . THR B 1 168 ? -9.023 13.781 1.909 1 98.94 168 THR B O 1
ATOM 2684 N N . ALA B 1 169 ? -8.133 12.812 3.656 1 98.94 169 ALA B N 1
ATOM 2685 C CA . ALA B 1 169 ? -9.039 11.672 3.711 1 98.94 169 ALA B CA 1
ATOM 2686 C C . ALA B 1 169 ? -9.164 11.141 5.137 1 98.94 169 ALA B C 1
ATOM 2688 O O . ALA B 1 169 ? -8.305 11.398 5.98 1 98.94 169 ALA B O 1
ATOM 2689 N N . PRO B 1 170 ? -10.203 10.375 5.426 1 98.81 170 PRO B N 1
ATOM 2690 C CA . PRO B 1 170 ? -10.492 9.969 6.801 1 98.81 170 PRO B CA 1
ATOM 2691 C C . PRO B 1 170 ? -9.57 8.859 7.297 1 98.81 170 PRO B C 1
ATOM 2693 O O . PRO B 1 170 ? -9.188 8.844 8.469 1 98.81 170 PRO B O 1
ATOM 2696 N N . ALA B 1 171 ? -9.32 7.855 6.375 1 98.19 171 ALA B N 1
ATOM 2697 C CA . ALA B 1 171 ? -8.602 6.664 6.82 1 98.19 171 ALA B CA 1
ATOM 2698 C C . ALA B 1 171 ? -8.125 5.84 5.629 1 98.19 171 ALA B C 1
ATOM 2700 O O . ALA B 1 171 ? -8.312 6.23 4.477 1 98.19 171 ALA B O 1
ATOM 2701 N N . TRP B 1 172 ? -7.441 4.754 5.914 1 98.5 172 TRP B N 1
ATOM 2702 C CA . TRP B 1 172 ? -6.664 4.02 4.922 1 98.5 172 TRP B CA 1
ATOM 2703 C C . TRP B 1 172 ? -7.574 3.42 3.855 1 98.5 172 TRP B C 1
ATOM 2705 O O . TRP B 1 172 ? -7.152 3.213 2.715 1 98.5 172 TRP B O 1
ATOM 2715 N N . PRO B 1 173 ? -8.875 3.125 4.078 1 98.44 173 PRO B N 1
ATOM 2716 C CA . PRO B 1 173 ? -9.695 2.676 2.953 1 98.44 173 PRO B CA 1
ATOM 2717 C C . PRO B 1 173 ? -9.766 3.705 1.827 1 98.44 173 PRO B C 1
ATOM 2719 O O . PRO B 1 173 ? -10.133 3.367 0.699 1 98.44 173 PRO B O 1
ATOM 2722 N N . ALA B 1 174 ? -9.352 4.918 2.092 1 98.81 174 ALA B N 1
ATOM 2723 C CA . ALA B 1 174 ? -9.461 6.012 1.13 1 98.81 174 ALA B CA 1
ATOM 2724 C C . ALA B 1 174 ? -8.219 6.102 0.254 1 98.81 174 ALA B C 1
ATOM 2726 O O . ALA B 1 174 ? -8.156 6.918 -0.667 1 98.81 174 ALA B O 1
ATOM 2727 N N . HIS B 1 175 ? -7.23 5.27 0.461 1 98.94 175 HIS B N 1
ATOM 2728 C CA . HIS B 1 175 ? -5.941 5.418 -0.206 1 98.94 175 HIS B CA 1
ATOM 2729 C C . HIS B 1 175 ? -6.117 5.574 -1.713 1 98.94 175 HIS B C 1
ATOM 2731 O O . HIS B 1 175 ? -5.508 6.461 -2.324 1 98.94 175 HIS B O 1
ATOM 2737 N N . PRO B 1 176 ? -6.973 4.719 -2.346 1 98.88 176 PRO B N 1
ATOM 2738 C CA . PRO B 1 176 ? -7.086 4.867 -3.799 1 98.88 176 PRO B CA 1
ATOM 2739 C C . PRO B 1 176 ? -7.578 6.25 -4.215 1 98.88 176 PRO B C 1
ATOM 2741 O O . PRO B 1 176 ? -6.957 6.906 -5.055 1 98.88 176 PRO B O 1
ATOM 2744 N N . ALA B 1 177 ? -8.617 6.75 -3.604 1 98.94 177 ALA B N 1
ATOM 2745 C CA . ALA B 1 177 ? -9.156 8.062 -3.932 1 98.94 177 ALA B CA 1
ATOM 2746 C C . ALA B 1 177 ? -8.195 9.172 -3.518 1 98.94 177 ALA B C 1
ATOM 2748 O O . ALA B 1 177 ? -7.988 10.133 -4.262 1 98.94 177 ALA B O 1
ATOM 2749 N N . TRP B 1 178 ? -7.637 9.047 -2.334 1 98.94 178 TRP B N 1
ATOM 2750 C CA . TRP B 1 178 ? -6.723 10.016 -1.742 1 98.94 178 TRP B CA 1
ATOM 2751 C C . TRP B 1 178 ? -5.484 10.195 -2.613 1 98.94 178 TRP B C 1
ATOM 2753 O O . TRP B 1 178 ? -5.133 11.32 -2.977 1 98.94 178 TRP B O 1
ATOM 2763 N N . LEU B 1 179 ? -4.867 9.078 -3.033 1 98.94 179 LEU B N 1
ATOM 2764 C CA . LEU B 1 179 ? -3.633 9.133 -3.807 1 98.94 179 LEU B CA 1
ATOM 2765 C C . LEU B 1 179 ? -3.916 9.508 -5.258 1 98.94 179 LEU B C 1
ATOM 2767 O O . LEU B 1 179 ? -3.105 10.18 -5.902 1 98.94 179 LEU B O 1
ATOM 2771 N N . ALA B 1 180 ? -5.078 9.094 -5.777 1 98.88 180 ALA B N 1
ATOM 2772 C CA . ALA B 1 180 ? -5.449 9.523 -7.125 1 98.88 180 ALA B CA 1
ATOM 2773 C C . ALA B 1 180 ? -5.594 11.039 -7.199 1 98.88 180 ALA B C 1
ATOM 2775 O O . ALA B 1 180 ? -5.094 11.672 -8.133 1 98.88 180 ALA B O 1
ATOM 2776 N N . GLN B 1 181 ? -6.254 11.625 -6.242 1 98.94 181 GLN B N 1
ATOM 2777 C CA . GLN B 1 181 ? -6.398 13.07 -6.207 1 98.94 181 GLN B CA 1
ATOM 2778 C C . GLN B 1 181 ? -5.051 13.758 -6 1 98.94 181 GLN B C 1
ATOM 2780 O O . GLN B 1 181 ? -4.789 14.812 -6.582 1 98.94 181 GLN B O 1
ATOM 2785 N N . PHE B 1 182 ? -4.203 13.164 -5.191 1 98.94 182 PHE B N 1
ATOM 2786 C CA . PHE B 1 182 ? -2.879 13.719 -4.957 1 98.94 182 PHE B CA 1
ATOM 2787 C C . PHE B 1 182 ? -2.057 13.719 -6.238 1 98.94 182 PHE B C 1
ATOM 2789 O O . PHE B 1 182 ? -1.342 14.68 -6.527 1 98.94 182 PHE B O 1
ATOM 2796 N N . LEU B 1 183 ? -2.156 12.594 -7.047 1 98.88 183 LEU B N 1
ATOM 2797 C CA . LEU B 1 183 ? -1.479 12.547 -8.336 1 98.88 183 LEU B CA 1
ATOM 2798 C C . LEU B 1 183 ? -1.928 13.695 -9.234 1 98.88 183 LEU B C 1
ATOM 2800 O O . LEU B 1 183 ? -1.107 14.312 -9.914 1 98.88 183 LEU B O 1
ATOM 2804 N N . GLU B 1 184 ? -3.213 14 -9.195 1 98.5 184 GLU B N 1
ATOM 2805 C CA . GLU B 1 184 ? -3.732 15.109 -9.984 1 98.5 184 GLU B CA 1
ATOM 2806 C C . GLU B 1 184 ? -3.092 16.422 -9.562 1 98.5 184 GLU B C 1
ATOM 2808 O O . GLU B 1 184 ? -2.676 17.219 -10.406 1 98.5 184 GLU B O 1
ATOM 2813 N N . VAL B 1 185 ? -3.021 16.641 -8.273 1 98.56 185 VAL B N 1
ATOM 2814 C CA . VAL B 1 185 ? -2.451 17.859 -7.738 1 98.56 185 VAL B CA 1
ATOM 2815 C C . VAL B 1 185 ? -0.965 17.938 -8.086 1 98.56 185 VAL B C 1
ATOM 2817 O O . VAL B 1 185 ? -0.431 19.031 -8.32 1 98.56 185 VAL B O 1
ATOM 2820 N N . LEU B 1 186 ? -0.315 16.797 -8.227 1 98.69 186 LEU B N 1
ATOM 2821 C CA . LEU B 1 186 ? 1.108 16.719 -8.539 1 98.69 186 LEU B CA 1
ATOM 2822 C C . LEU B 1 186 ? 1.347 16.891 -10.031 1 98.69 186 LEU B C 1
ATOM 2824 O O . LEU B 1 186 ? 2.488 17.047 -10.469 1 98.69 186 LEU B O 1
ATOM 2828 N N . GLY B 1 187 ? 0.319 16.766 -10.836 1 98.12 187 GLY B N 1
ATOM 2829 C CA . GLY B 1 187 ? 0.436 16.875 -12.281 1 98.12 187 GLY B CA 1
ATOM 2830 C C . GLY B 1 187 ? 0.786 15.562 -12.953 1 98.12 187 GLY B C 1
ATOM 2831 O O . GLY B 1 187 ? 1.27 15.547 -14.086 1 98.12 187 GLY B O 1
ATOM 2832 N N . THR B 1 188 ? 0.532 14.469 -12.211 1 98.06 188 THR B N 1
ATOM 2833 C CA . THR B 1 188 ? 0.804 13.148 -12.758 1 98.06 188 THR B CA 1
ATOM 2834 C C . THR B 1 188 ? -0.424 12.594 -13.477 1 98.06 188 THR B C 1
ATOM 2836 O O . THR B 1 188 ? -1.53 12.617 -12.93 1 98.06 188 THR B O 1
ATOM 2839 N N . ARG B 1 189 ? -0.211 12.086 -14.695 1 97.44 189 ARG B N 1
ATOM 2840 C CA . ARG B 1 189 ? -1.311 11.531 -15.477 1 97.44 189 ARG B CA 1
ATOM 2841 C C . ARG B 1 189 ? -1.105 10.039 -15.719 1 97.44 189 ARG B C 1
ATOM 2843 O O . ARG B 1 189 ? 0.013 9.594 -15.984 1 97.44 189 ARG B O 1
ATOM 2850 N N . VAL B 1 190 ? -2.186 9.297 -15.562 1 96.88 190 VAL B N 1
ATOM 2851 C CA . VAL B 1 190 ? -2.186 7.859 -15.828 1 96.88 190 VAL B CA 1
ATOM 2852 C C . VAL B 1 190 ? -3.021 7.566 -17.078 1 96.88 190 VAL B C 1
ATOM 2854 O O . VAL B 1 190 ? -4.188 7.961 -17.156 1 96.88 190 VAL B O 1
ATOM 2857 N N . LEU B 1 191 ? -2.381 6.887 -18.031 1 96.19 191 LEU B N 1
ATOM 2858 C CA . LEU B 1 191 ? -3.055 6.57 -19.281 1 96.19 191 LEU B CA 1
ATOM 2859 C C . LEU B 1 191 ? -3.182 5.059 -19.453 1 96.19 191 LEU B C 1
ATOM 2861 O O . LEU B 1 191 ? -2.252 4.312 -19.156 1 96.19 191 LEU B O 1
ATOM 2865 N N . HIS B 1 192 ? -4.332 4.621 -19.953 1 95.31 192 HIS B N 1
ATOM 2866 C CA . HIS B 1 192 ? -4.602 3.211 -20.203 1 95.31 192 HIS B CA 1
ATOM 2867 C C . HIS B 1 192 ? -4.785 2.939 -21.688 1 95.31 192 HIS B C 1
ATOM 2869 O O . HIS B 1 192 ? -5.227 3.818 -22.438 1 95.31 192 HIS B O 1
#

Solvent-accessible surface area (backbone atoms only — not comparable to full-atom values): 18784 Å² total; per-residue (Å²): 92,69,45,39,31,37,30,58,50,42,57,30,18,24,39,63,46,49,50,34,56,52,35,40,45,36,31,70,57,29,44,69,40,32,26,27,88,96,38,47,52,72,40,66,37,49,20,21,32,71,37,79,82,78,60,101,52,63,47,80,41,71,41,46,73,44,66,27,72,30,34,36,90,72,66,54,70,84,78,38,57,31,39,38,30,37,15,45,56,15,20,74,57,47,46,73,36,67,74,53,30,49,47,54,41,49,37,60,74,70,63,32,39,33,39,31,26,17,39,14,46,49,33,40,41,64,41,65,70,29,55,82,33,62,42,26,30,22,72,90,45,36,66,53,38,39,73,43,45,19,43,56,48,92,64,61,53,54,35,50,44,72,45,87,46,36,31,16,13,26,36,66,75,4,45,26,46,35,50,34,53,44,34,53,74,70,56,43,44,73,45,76,92,69,46,39,31,39,30,57,51,42,56,30,20,25,40,63,46,48,50,34,58,53,36,41,45,37,31,67,57,30,46,69,38,34,26,26,90,95,38,46,52,72,40,66,37,47,19,21,33,70,40,78,83,78,61,100,52,64,47,80,40,72,41,46,75,43,65,26,71,30,34,35,90,73,66,54,68,84,79,39,57,31,40,38,31,36,15,45,57,13,20,74,58,47,48,74,36,67,72,52,30,50,48,54,40,49,36,60,72,70,62,31,40,35,38,31,27,17,38,14,46,49,31,42,41,63,40,65,71,29,55,82,32,61,43,27,30,23,72,90,45,38,66,53,38,40,72,43,46,18,43,55,48,92,66,62,53,52,35,51,45,72,45,86,44,35,32,15,14,25,36,67,75,4,47,25,46,36,49,35,52,43,33,53,75,68,55,41,44,72,45,76

Sequence (384 aa):
MAKKILMLVGDYVEDYEVMVPFQALQMVGHTVHAVCPDKQAGESIATAVHDFEGAQTYSEKPGHRFTVNASFADVDPAAYDALVVPGGRAPEYLRLDPRVLDIVRHFSGAGKPIAAICHGAQLLSGAGVLKDRACSAYPACGPEVTAAGGTYQDIPVDQAHTDGNLVTAPAWPAHPAWLAQFLEVLGTRVLHMAKKILMLVGDYVEDYEVMVPFQALQMVGHTVHAVCPDKQAGESIATAVHDFEGAQTYSEKPGHRFTVNASFADVDPAAYDALVVPGGRAPEYLRLDPRVLDIVRHFSGAGKPIAAICHGAQLLSGAGVLKDRACSAYPACGPEVTAAGGTYQDIPVDQAHTDGNLVTAPAWPAHPAWLAQFLEVLGTRVLH

Organism: Ralstonia solanacearum (NCBI:txid305)

pLDDT: mean 98.37, std 1.08, range [91.81, 99.0]

=== Feature glossary ===
Legend for the data blocks above and below:

— What the protein is —

The amino-acid sequence is the protein's primary structure: the linear order of residues from the N-terminus to the C-terminus, written in one-letter code. Everything else here — the 3D coordinates, the secondary structure, the domain annotations — is ultimately a consequence of this string.

Functional annotations link the protein to curated databases. InterPro entries identify conserved domains and families by matching the sequence against member-database signatures (Pfam, PROSITE, CDD, …). Gene Ontology (GO) terms describe molecular function, biological process, and cellular component in a controlled vocabulary. CATH places the structure in a hierarchical fold classification (Class/Architecture/Topology/Homologous-superfamily). The organism is the source species.

— Where its atoms are —

Atomic coordinates in PDBx/mmCIF format — the same representation the Protein Data Bank distributes. Each line of the _atom_site loop places one backbone atom in Cartesian space (units: ångströms, origin: arbitrary).

The six renders are orthographic views along the three Cartesian axes in both directions. Representation (cartoon, sticks, or surface) and color scheme (sequence-rainbow or by-chain) vary across proteins so the training set covers all the common visualization conventions.

— Local backbone conformation —

Eight-state secondary structure (DSSP): H is the canonical α-helix, G the tighter 3₁₀-helix, I the wider π-helix; E/B are β-structure, T and S are turns and bends, and '-' is everything else. DSSP derives these from the pattern of main-chain N–H···O=C hydrogen bonds, not from the sequence.

Three-state secondary structure (P-SEA) collapses the eight DSSP classes into helix (a), strand (b), and coil (c). P-SEA assigns these from Cα geometry alone — distances and angles — without requiring backbone oxygens, so it works on any Cα trace.

φ (phi) and ψ (psi) are the two rotatable backbone dihedrals per residue: φ is the C(i-1)–N–Cα–C torsion, ψ is the N–Cα–C–N(i+1) torsion, both in degrees on (−180°, 180°]. α-helical residues cluster near (−60°, −45°); β-strand residues near (−120°, +130°). A Ramachandran plot is simply a scatter of (φ, ψ) for every residue.

— Global shape and packing —

The geometric summary reports three shape descriptors. Rg (radius of gyration) measures how spread out the Cα atoms are about their centre of mass; compact globular proteins have small Rg, elongated or unfolded ones large. Cα contacts (<8 Å, |i−j|>4) count long-range residue pairs in spatial proximity — high for tightly packed folds, near zero for rods or random coil. The bounding-box extents give the protein's footprint along x, y, z in Å.

SASA measures how much of the protein is reachable by solvent. It is computed by rolling a water-sized probe over the atomic surface and summing the exposed area (Å²). Per-residue SASA distinguishes core (buried, low SASA) from surface (exposed, high SASA) residues; total SASA is a whole-molecule size measure.

Plot images: a contact map (which residues are close in 3D, as an N×N binary image), a Ramachandran scatter (backbone torsion angles, revealing secondary-structure composition at a glance), and — for AlphaFold structures — a PAE heatmap (pairwise prediction confidence).

— Structural neighborhood —

A 3Di character summarizes, for each residue, the relative orientation of the Cα frame of its nearest spatial neighbor. Because it encodes fold topology rather than chemistry, 3Di alignments detect remote structural similarity that sequence alignment misses.

The Foldseek neighbor list gives the closest experimentally determined structures in the PDB, ranked by structural alignment. TM-score near 1 means near-identical fold; near 0.3 means only rough topology match. This is how one finds what a novel AlphaFold prediction most resembles in the solved-structure universe.

— Confidence and disorder —

For AlphaFold models, the B-factor field carries pLDDT — the model's own estimate of local accuracy on a 0–100 scale. Regions with pLDDT<50 should be treated as essentially unmodeled; they often correspond to intrinsically disordered segments.

Crystallographic B-factors measure how much each atom's electron density is smeared out, in Å². They rise in mobile loops and surface residues and fall in the buried interior. In AlphaFold models this column is repurposed to hold pLDDT instead.

Predicted Aligned Error (PAE) is an AlphaFold confidence matrix: entry (i, j) is the expected error in the position of residue j, in ångströms, when the prediction is superimposed on the true structure at residue i. Low PAE within a block of residues means that block is internally rigid and well-predicted; high PAE between two blocks means their relative placement is uncertain even if each block individually is confident.